Protein AF-0000000069392572 (afdb_homodimer)

Organism: Loxodonta africana (NCBI:tx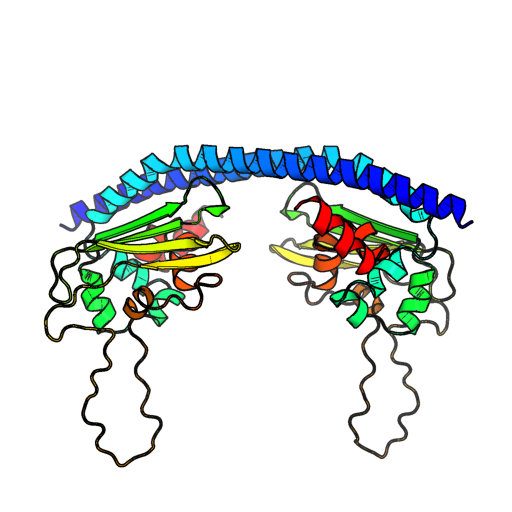id9785)

Sequence (422 aa):
AEKEQQEAIEHIDEVQNEIDRLNEQASEEILKVEQKYNKLRQPFFQKRSELIAKIPNFWVTTFVNHPQVSALLGEEDEEALHYLTRVEVTEFEDIKSGYRIDFYFDENPYFENKVLSKEFHLNESGDPSSKSTEIKWKSGKDLTKRSSQTQNKASRKRQHEEPESFFTWFTDHSDAGADELGEVIKDDIWPNPLQYYLGAQYEEEEGEGQEAEKEQQEAIEHIDEVQNEIDRLNEQASEEILKVEQKYNKLRQPFFQKRSELIAKIPNFWVTTFVNHPQVSALLGEEDEEALHYLTRVEVTEFEDIKSGYRIDFYFDENPYFENKVLSKEFHLNESGDPSSKSTEIKWKSGKDLTKRSSQTQNKASRKRQHEEPESFFTWFTDHSDAGADELGEVIKDDIWPNPLQYYLGAQYEEEEGEGQE

Foldseek 3Di:
DVVVVVVVVVVVVVVVVVVVVVVVVVVVVVLVVVLVVVVVCVVVLVVVQVVQLVDQCLVLLLQCLDPVSVVQADPLLSVQCSQFRGWDKADDSDPQAFIKIKTAGDDDQFFDDRIKMKTWHQDPVRDIWMAIDD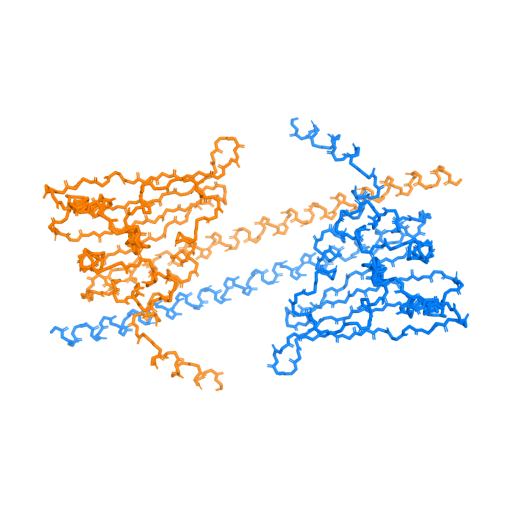TGTDPPRDQQDPPPPPPPPDDPPPPVPPRGHPCCLRVDTPCRPCDPVVCCCVPPCSVPVVDSSVHPVVVVVVVVVVD/DVVVVVVVVVVVVVVVVVVVVVVVVVVVVVLVVVLVVVVVCVVVLVVVQVVQLVDQCLVLLLQCLDPVSVVQADPLLSVQCSQFRGWDKADDSDPQAFIKIKTAGDDDQFFDDRIKMKTWHQDPVRDIWMAIDDTGTDPPRPQQDDPPPPPPPDDPPPPVPPRGHPCCLRVDTPCRPCPPVVCCCVPPCSVPVVDSSVHPVVVVVVVVVVD

pLDDT: mean 85.74, std 18.08, range [27.0, 98.31]

Secondary structure (DSSP, 8-state):
-HHHHHHHHHHHHHHHHHHHHHHHHHHHHHHHHHHHHHHHHHHHHHHHHHHHTTSTTHHHHHHHHSHHHHTT--HHHHHHHTTEEEEEEEE-SSGGG-EEEEEEE-S-SSBS-SEEEEEEEE-TTS-EEEEEPPP-BPTT--TTS-------S---S-----PPPGGGGGT--TTGGG-HHHHHIIIIITT-HHHHHH-HHHHHHHHHH--/-HHHHHHHHHHHHHHHHHHHHHHHHHHHHHHHHHHHHHHHHHHHHHHHHHHHTTSTTHHHHHHHHSHHHHTT--HHHHHHHTTEEEEEEEE-SSGGG-EEEEEEE-S-SSBS-SEEEEEEEE-TTS-EEEEEPPP-BPTT--TTS-------S---S-----PPPGGGGGT--TTGGG-HHHHHIIIIITT-HHHHHH-HHHHHHHHHH--

Structure (mmCIF, N/CA/C/O backbone):
data_AF-0000000069392572-model_v1
#
loop_
_entity.id
_entity.type
_entity.pdbx_description
1 polymer 'SET nuclear proto-onco'
#
loop_
_atom_site.group_PDB
_atom_site.id
_atom_site.type_symbol
_atom_site.label_atom_id
_atom_site.label_alt_id
_atom_site.label_comp_id
_atom_site.label_asym_id
_atom_site.label_entity_id
_atom_site.label_seq_id
_atom_site.pdbx_PDB_ins_code
_atom_site.Cartn_x
_atom_site.Cartn_y
_atom_site.Cartn_z
_atom_site.occupancy
_atom_site.B_iso_or_equiv
_atom_site.auth_seq_id
_atom_site.auth_comp_id
_atom_site.auth_asym_id
_atom_site.auth_atom_id
_atom_site.pdbx_PDB_model_num
ATOM 1 N N . ALA A 1 1 ? 5.902 -43.156 -6.508 1 72.19 1 ALA A N 1
ATOM 2 C CA . ALA A 1 1 ? 5.176 -41.938 -6.828 1 72.19 1 ALA A CA 1
ATOM 3 C C . ALA A 1 1 ? 5.125 -41 -5.621 1 72.19 1 ALA A C 1
ATOM 5 O O . ALA A 1 1 ? 5.523 -39.844 -5.715 1 72.19 1 ALA A O 1
ATOM 6 N N . GLU A 1 2 ? 5.008 -41.594 -4.488 1 82.56 2 GLU A N 1
ATOM 7 C CA . GLU A 1 2 ? 4.926 -40.812 -3.25 1 82.56 2 GLU A CA 1
ATOM 8 C C . GLU A 1 2 ? 6.297 -40.312 -2.822 1 82.56 2 GLU A C 1
ATOM 10 O O . GLU A 1 2 ? 6.438 -39.156 -2.404 1 82.56 2 GLU A O 1
ATOM 15 N N . LYS A 1 3 ? 7.297 -41.188 -2.998 1 87.69 3 LYS A N 1
ATOM 16 C CA . LYS A 1 3 ? 8.648 -40.781 -2.604 1 87.69 3 LYS A CA 1
ATOM 17 C C . LYS A 1 3 ? 9.164 -39.656 -3.477 1 87.69 3 LYS A C 1
ATOM 19 O O . LYS A 1 3 ? 9.805 -38.719 -2.98 1 87.69 3 LYS A O 1
ATOM 24 N N . GLU A 1 4 ? 8.883 -39.75 -4.781 1 88.69 4 GLU A N 1
ATOM 25 C CA . GLU A 1 4 ? 9.289 -38.719 -5.727 1 88.69 4 GLU A CA 1
ATOM 26 C C . GLU A 1 4 ? 8.602 -37.406 -5.418 1 88.69 4 GLU A C 1
ATOM 28 O O . GLU A 1 4 ? 9.219 -36.344 -5.508 1 88.69 4 GLU A O 1
ATOM 33 N N . GLN A 1 5 ? 7.391 -37.469 -5.035 1 91.19 5 GLN A N 1
ATOM 34 C CA . GLN A 1 5 ? 6.637 -36.281 -4.68 1 91.19 5 GLN A CA 1
ATOM 35 C C . GLN A 1 5 ? 7.203 -35.625 -3.418 1 91.19 5 GLN A C 1
ATOM 37 O O . GLN A 1 5 ? 7.332 -34.406 -3.35 1 91.19 5 GLN A O 1
ATOM 42 N N . GLN A 1 6 ? 7.555 -36.438 -2.469 1 91.69 6 GLN A N 1
ATOM 43 C CA . GLN A 1 6 ? 8.133 -35.938 -1.231 1 91.69 6 GLN A CA 1
ATOM 44 C C . GLN A 1 6 ? 9.469 -35.25 -1.492 1 91.69 6 GLN A C 1
ATOM 46 O O . GLN A 1 6 ? 9.758 -34.188 -0.9 1 91.69 6 GLN A O 1
ATOM 51 N N . GLU A 1 7 ? 10.211 -35.875 -2.328 1 93.44 7 GLU A N 1
ATOM 52 C CA . GLU A 1 7 ? 11.492 -35.281 -2.688 1 93.44 7 GLU A CA 1
ATOM 53 C C . GLU A 1 7 ? 11.297 -33.938 -3.41 1 93.44 7 GLU A C 1
ATOM 55 O O . GLU A 1 7 ? 12.047 -32.969 -3.174 1 93.44 7 GLU A O 1
ATOM 60 N N . ALA A 1 8 ? 10.328 -33.938 -4.234 1 94.06 8 ALA A N 1
ATOM 61 C CA . ALA A 1 8 ? 10.016 -32.719 -4.941 1 94.06 8 ALA A CA 1
ATOM 62 C C . ALA A 1 8 ? 9.594 -31.609 -3.967 1 94.06 8 ALA A C 1
ATOM 64 O O . ALA A 1 8 ? 10.047 -30.469 -4.078 1 94.06 8 ALA A O 1
ATOM 65 N N . ILE A 1 9 ? 8.844 -31.984 -3.014 1 94.38 9 ILE A N 1
ATOM 66 C CA . ILE A 1 9 ? 8.359 -31.031 -2.021 1 94.38 9 ILE A CA 1
ATOM 67 C C . ILE A 1 9 ? 9.539 -30.453 -1.234 1 94.38 9 ILE A C 1
ATOM 69 O O . ILE A 1 9 ? 9.594 -29.25 -0.98 1 94.38 9 ILE A O 1
ATOM 73 N N . GLU A 1 10 ? 10.422 -31.312 -0.882 1 95.12 10 GLU A N 1
ATOM 74 C CA . GLU A 1 10 ? 11.602 -30.875 -0.148 1 95.12 10 GLU A CA 1
ATOM 75 C C . GLU A 1 10 ? 12.453 -29.922 -0.982 1 95.12 10 GLU A C 1
ATOM 77 O O . GLU A 1 10 ? 12.953 -28.922 -0.469 1 95.12 10 GLU A O 1
ATOM 82 N N . HIS A 1 11 ? 12.562 -30.25 -2.211 1 96.69 11 HIS A N 1
ATOM 83 C CA . HIS A 1 11 ? 13.344 -29.391 -3.1 1 96.69 11 HIS A CA 1
ATOM 84 C C . HIS A 1 11 ? 12.641 -28.047 -3.328 1 96.69 11 HIS A C 1
ATOM 86 O O . HIS A 1 11 ? 13.289 -27 -3.398 1 96.69 11 HIS A O 1
ATOM 92 N N . ILE A 1 12 ? 11.328 -28.094 -3.484 1 96.88 12 ILE A N 1
ATOM 93 C CA . ILE A 1 12 ? 10.562 -26.859 -3.623 1 96.88 12 ILE A CA 1
ATOM 94 C C . ILE A 1 12 ? 10.766 -25.984 -2.387 1 96.88 12 ILE A C 1
ATOM 96 O O . ILE A 1 12 ? 10.938 -24.781 -2.5 1 96.88 12 ILE A O 1
ATOM 100 N N . ASP A 1 13 ? 10.766 -26.625 -1.245 1 95.62 13 ASP A N 1
ATOM 101 C CA . ASP A 1 13 ? 10.969 -25.891 0.003 1 95.62 13 ASP A CA 1
ATOM 102 C C . ASP A 1 13 ? 12.336 -25.203 0.019 1 95.62 13 ASP A C 1
ATOM 104 O O . ASP A 1 13 ? 12.461 -24.078 0.477 1 95.62 13 ASP A O 1
ATOM 108 N N . GLU A 1 14 ? 13.328 -25.906 -0.452 1 97.12 14 GLU A N 1
ATOM 109 C CA . GLU A 1 14 ? 14.664 -25.328 -0.526 1 97.12 14 GLU A CA 1
ATOM 110 C C . GLU A 1 14 ? 14.703 -24.125 -1.455 1 97.12 14 GLU A C 1
ATOM 112 O O . GLU A 1 14 ? 15.289 -23.094 -1.12 1 97.12 14 GLU A O 1
ATOM 117 N N . VAL A 1 15 ? 14.086 -24.266 -2.582 1 98 15 VAL A N 1
ATOM 118 C CA . VAL A 1 15 ? 14.023 -23.172 -3.543 1 98 15 VAL A CA 1
ATOM 119 C C . VAL A 1 15 ? 13.242 -22.016 -2.945 1 98 15 VAL A C 1
ATOM 121 O O . VAL A 1 15 ? 13.641 -20.844 -3.09 1 98 15 VAL A O 1
ATOM 124 N N . GLN A 1 16 ? 12.164 -22.344 -2.264 1 97.25 16 GLN A N 1
ATOM 125 C CA . GLN A 1 16 ? 11.359 -21.312 -1.614 1 97.25 16 GLN A CA 1
ATOM 126 C C . GLN A 1 16 ? 12.172 -20.547 -0.571 1 97.25 16 GLN A C 1
ATOM 128 O O . GLN A 1 16 ? 12.031 -19.328 -0.438 1 97.25 16 GLN A O 1
ATOM 133 N N . ASN A 1 17 ? 12.984 -21.234 0.132 1 97.38 17 ASN A N 1
ATOM 134 C CA . ASN A 1 17 ? 13.836 -20.578 1.119 1 97.38 17 ASN A CA 1
ATOM 135 C C . ASN A 1 17 ? 14.781 -19.562 0.467 1 97.38 17 ASN A C 1
ATOM 137 O O . ASN A 1 17 ? 15.039 -18.5 1.03 1 97.38 17 ASN A O 1
ATOM 141 N N . GLU A 1 18 ? 15.289 -19.938 -0.693 1 98 18 GLU A N 1
ATOM 142 C CA . GLU A 1 18 ? 16.156 -19 -1.425 1 98 18 GLU A CA 1
ATOM 143 C C . GLU A 1 18 ? 15.383 -17.766 -1.869 1 98 18 GLU A C 1
ATOM 145 O O . GLU A 1 18 ? 15.875 -16.641 -1.76 1 98 18 GLU A O 1
ATOM 150 N N . ILE A 1 19 ? 14.164 -17.953 -2.283 1 97.69 19 ILE A N 1
ATOM 151 C CA . ILE A 1 19 ? 13.305 -16.844 -2.695 1 97.69 19 ILE A CA 1
ATOM 152 C C . ILE A 1 19 ? 13.008 -15.953 -1.495 1 97.69 19 ILE A C 1
ATOM 154 O O . ILE A 1 19 ? 13.094 -14.727 -1.591 1 97.69 19 ILE A O 1
ATOM 158 N N . ASP A 1 20 ? 12.734 -16.562 -0.39 1 97 20 ASP A N 1
ATOM 159 C CA . ASP A 1 20 ? 12.438 -15.812 0.83 1 97 20 ASP A CA 1
ATOM 160 C C . ASP A 1 20 ? 13.641 -14.977 1.27 1 97 20 ASP A C 1
ATOM 162 O O . ASP A 1 20 ? 13.484 -13.852 1.741 1 97 20 ASP A O 1
ATOM 166 N N . ARG A 1 21 ? 14.75 -15.57 1.134 1 98 21 ARG A N 1
ATOM 167 C CA . ARG A 1 21 ? 15.977 -14.852 1.478 1 98 21 ARG A CA 1
ATOM 168 C C . ARG A 1 21 ? 16.156 -13.625 0.583 1 98 21 ARG A C 1
ATOM 170 O O . ARG A 1 21 ? 16.5 -12.547 1.064 1 98 21 ARG A O 1
ATOM 177 N N . LEU A 1 22 ? 15.922 -13.789 -0.687 1 97.88 22 LEU A N 1
ATOM 178 C CA . LEU A 1 22 ? 16.031 -12.672 -1.625 1 97.88 22 LEU A CA 1
ATOM 179 C C . LEU A 1 22 ? 14.977 -11.609 -1.336 1 97.88 22 LEU A C 1
ATOM 181 O O . LEU A 1 22 ? 15.25 -10.414 -1.438 1 97.88 22 LEU A O 1
ATOM 185 N N . ASN A 1 23 ? 13.742 -12.086 -0.933 1 96.31 23 ASN A N 1
ATOM 186 C CA . ASN A 1 23 ? 12.703 -11.141 -0.536 1 96.31 23 ASN A CA 1
ATOM 187 C C . ASN A 1 23 ? 13.133 -10.312 0.672 1 96.31 23 ASN A C 1
ATOM 189 O O . ASN A 1 23 ? 12.906 -9.102 0.711 1 96.31 23 ASN A O 1
ATOM 193 N N . GLU A 1 24 ? 13.711 -10.938 1.611 1 96.94 24 GLU A N 1
ATOM 194 C CA . GLU A 1 24 ? 14.188 -10.25 2.807 1 96.94 24 GLU A CA 1
ATOM 195 C C . GLU A 1 24 ? 15.281 -9.242 2.467 1 96.94 24 GLU A C 1
ATOM 197 O O . GLU A 1 24 ? 15.266 -8.109 2.955 1 96.94 24 GLU A O 1
ATOM 202 N N . GLN A 1 25 ? 16.156 -9.641 1.607 1 97.94 25 GLN A N 1
ATOM 203 C CA . GLN A 1 25 ? 17.234 -8.742 1.18 1 97.94 25 GLN A CA 1
ATOM 204 C C . GLN A 1 25 ? 16.688 -7.539 0.424 1 97.94 25 GLN A C 1
ATOM 206 O O . GLN A 1 25 ? 17.141 -6.414 0.627 1 97.94 25 GLN A O 1
ATOM 211 N N . ALA A 1 26 ? 15.75 -7.805 -0.472 1 96.69 26 ALA A N 1
ATOM 212 C CA . ALA A 1 26 ? 15.102 -6.715 -1.199 1 96.69 26 ALA A CA 1
ATOM 213 C C . ALA A 1 26 ? 14.453 -5.727 -0.239 1 96.69 26 ALA A C 1
ATOM 215 O O . ALA A 1 26 ? 14.633 -4.512 -0.37 1 96.69 26 ALA A O 1
ATOM 216 N N . SER A 1 27 ? 13.734 -6.242 0.726 1 93.81 27 SER A N 1
ATOM 217 C CA . SER A 1 27 ? 13.047 -5.41 1.706 1 93.81 27 SER A CA 1
ATOM 218 C C . SER A 1 27 ? 14.023 -4.562 2.504 1 93.81 27 SER A C 1
ATOM 220 O O . SER A 1 27 ? 13.773 -3.383 2.764 1 93.81 27 SER A O 1
ATOM 222 N N . GLU A 1 28 ? 15.125 -5.16 2.863 1 94.56 28 GLU A N 1
ATOM 223 C CA . GLU A 1 28 ? 16.141 -4.441 3.617 1 94.56 28 GLU A CA 1
ATOM 224 C C . GLU A 1 28 ? 16.766 -3.328 2.779 1 94.56 28 GLU A C 1
ATOM 226 O O . GLU A 1 28 ? 16.984 -2.217 3.271 1 94.56 28 GLU A O 1
ATOM 231 N N . GLU A 1 29 ? 17.047 -3.656 1.537 1 96.75 29 GLU A N 1
ATOM 232 C CA . GLU A 1 29 ? 17.656 -2.646 0.667 1 96.75 29 GLU A CA 1
ATOM 233 C C . GLU A 1 29 ? 16.672 -1.504 0.398 1 96.75 29 GLU A C 1
ATOM 235 O O . GLU A 1 29 ? 17.078 -0.339 0.348 1 96.75 29 GLU A O 1
ATOM 240 N N . ILE A 1 30 ? 15.453 -1.773 0.24 1 94.69 30 ILE A N 1
ATOM 241 C CA . ILE A 1 30 ? 14.43 -0.749 0.054 1 94.69 30 ILE A CA 1
ATOM 242 C C . ILE A 1 30 ? 14.336 0.121 1.306 1 94.69 30 ILE A C 1
ATOM 244 O O . ILE A 1 30 ? 14.258 1.349 1.212 1 94.69 30 ILE A O 1
ATOM 248 N N . LEU A 1 31 ? 14.328 -0.526 2.484 1 91.75 31 LEU A N 1
ATOM 249 C CA . LEU A 1 31 ? 14.289 0.204 3.746 1 91.75 31 LEU A CA 1
ATOM 250 C C . LEU A 1 31 ? 15.461 1.172 3.855 1 91.75 31 LEU A C 1
ATOM 252 O O . LEU A 1 31 ? 15.289 2.316 4.277 1 91.75 31 LEU A O 1
ATOM 256 N N . LYS A 1 32 ? 16.562 0.729 3.447 1 93.56 32 LYS A N 1
ATOM 257 C CA . LYS A 1 32 ? 17.75 1.586 3.49 1 93.56 32 LYS A CA 1
ATOM 258 C C . LYS A 1 32 ? 17.594 2.793 2.572 1 93.56 32 LYS A C 1
ATOM 260 O O . LYS A 1 32 ? 17.984 3.904 2.922 1 93.56 32 LYS A O 1
ATOM 265 N N . VAL A 1 33 ? 17.016 2.566 1.396 1 94.56 33 VAL A N 1
ATOM 266 C CA . VAL A 1 33 ? 16.734 3.67 0.48 1 94.56 33 VAL A CA 1
ATOM 267 C C . VAL A 1 33 ? 15.773 4.652 1.128 1 94.56 33 VAL A C 1
ATOM 269 O O . VAL A 1 33 ? 15.984 5.867 1.084 1 94.56 33 VAL A O 1
ATOM 272 N N . GLU A 1 34 ? 14.695 4.172 1.735 1 92.5 34 GLU A N 1
ATOM 273 C CA . GLU A 1 34 ? 13.703 5.016 2.395 1 92.5 34 GLU A CA 1
ATOM 274 C C . GLU A 1 34 ? 14.336 5.844 3.51 1 92.5 34 GLU A C 1
ATOM 276 O O . GLU A 1 34 ? 14.078 7.047 3.619 1 92.5 34 GLU A O 1
ATOM 281 N N . GLN A 1 35 ? 15.141 5.238 4.336 1 89.5 35 GLN A N 1
ATOM 282 C CA . GLN A 1 35 ? 15.812 5.922 5.434 1 89.5 35 GLN A CA 1
ATOM 283 C C . GLN A 1 35 ? 16.734 7.023 4.91 1 89.5 35 GLN A C 1
ATOM 285 O O . GLN A 1 35 ? 16.781 8.117 5.473 1 89.5 35 GLN A O 1
ATOM 290 N N . LYS A 1 36 ? 17.469 6.672 3.904 1 94.12 36 LYS A N 1
ATOM 291 C CA . LYS A 1 36 ? 18.375 7.637 3.277 1 94.12 36 LYS A CA 1
ATOM 292 C C . LYS A 1 36 ? 17.625 8.898 2.852 1 94.12 36 LYS A C 1
ATOM 294 O O . LYS A 1 36 ? 18 10.008 3.229 1 94.12 36 LYS A O 1
ATOM 299 N N . TYR A 1 37 ? 16.531 8.727 2.18 1 94.75 37 TYR A N 1
ATOM 300 C CA . TYR A 1 37 ? 15.852 9.883 1.616 1 94.75 37 TYR A CA 1
ATOM 301 C C . TYR A 1 37 ? 15.016 10.586 2.678 1 94.75 37 TYR A C 1
ATOM 303 O O . TYR A 1 37 ? 14.766 11.797 2.58 1 94.75 37 TYR A O 1
ATOM 311 N N . ASN A 1 38 ? 14.578 9.82 3.66 1 89.56 38 ASN A N 1
ATOM 312 C CA . ASN A 1 38 ? 13.953 10.484 4.801 1 89.56 38 ASN A CA 1
ATOM 313 C C . ASN A 1 38 ? 14.898 11.492 5.445 1 89.56 38 ASN A C 1
ATOM 315 O O . ASN A 1 38 ? 14.492 12.609 5.773 1 89.56 38 ASN A O 1
ATOM 319 N N . LYS A 1 39 ? 16.125 11.117 5.633 1 92 39 LYS A N 1
ATOM 320 C CA . LYS A 1 39 ? 17.125 12 6.219 1 92 39 LYS A CA 1
ATOM 321 C C . LYS A 1 39 ? 17.406 13.188 5.309 1 92 39 LYS A C 1
ATOM 323 O O . LYS A 1 39 ? 17.562 14.32 5.781 1 92 39 LYS A O 1
ATOM 328 N N . LEU A 1 40 ? 17.438 12.945 4 1 96.38 40 LEU A N 1
ATOM 329 C CA . LEU A 1 40 ? 17.734 14 3.037 1 96.38 40 LEU A CA 1
ATOM 330 C C . LEU A 1 40 ? 16.594 15.016 2.973 1 96.38 40 LEU A C 1
ATOM 332 O O . LEU A 1 40 ? 16.828 16.203 2.727 1 96.38 40 LEU A O 1
ATOM 336 N N . ARG A 1 41 ? 15.352 14.555 3.238 1 96.12 41 ARG A N 1
ATOM 337 C CA . ARG A 1 41 ? 14.188 15.43 3.123 1 96.12 41 ARG A CA 1
ATOM 338 C C . ARG A 1 41 ? 13.992 16.266 4.387 1 96.12 41 ARG A C 1
ATOM 340 O O . ARG A 1 41 ? 13.344 17.312 4.355 1 96.12 41 ARG A O 1
ATOM 347 N N . GLN A 1 42 ? 14.578 15.867 5.508 1 93.31 42 GLN A N 1
ATOM 348 C CA . GLN A 1 42 ? 14.328 16.438 6.824 1 93.31 42 GLN A CA 1
ATOM 349 C C . GLN A 1 42 ? 14.602 17.938 6.832 1 93.31 42 GLN A C 1
ATOM 351 O O . GLN A 1 42 ? 13.773 18.719 7.293 1 93.31 42 GLN A O 1
ATOM 356 N N . PRO A 1 43 ? 15.758 18.375 6.293 1 97.06 43 PRO A N 1
ATOM 357 C CA . PRO A 1 43 ? 16.031 19.812 6.309 1 97.06 43 PRO A CA 1
ATOM 358 C C . PRO A 1 43 ? 15.008 20.609 5.5 1 97.06 43 PRO A C 1
ATOM 360 O O . PRO A 1 43 ? 14.703 21.75 5.848 1 97.06 43 PRO A O 1
ATOM 363 N N . PHE A 1 44 ? 14.508 20.031 4.5 1 97.75 44 PHE A N 1
ATOM 364 C CA . PHE A 1 44 ? 13.523 20.734 3.678 1 97.75 44 PHE A CA 1
ATOM 365 C C . PHE A 1 44 ? 12.164 20.781 4.371 1 97.75 44 PHE A C 1
ATOM 367 O O . PHE A 1 44 ? 11.445 21.781 4.281 1 97.75 44 PHE A O 1
ATOM 374 N N . PHE A 1 45 ? 11.836 19.75 5.066 1 95.44 45 PHE A N 1
ATOM 375 C CA . PHE A 1 45 ? 10.617 19.766 5.863 1 95.44 45 PHE A CA 1
ATOM 376 C C . PHE A 1 45 ? 10.664 20.859 6.926 1 95.44 45 PHE A C 1
ATOM 378 O O . PHE A 1 45 ? 9.68 21.562 7.141 1 95.44 45 PHE A O 1
ATOM 385 N N . GLN A 1 46 ? 11.812 20.938 7.547 1 94.56 46 GLN A N 1
ATOM 386 C CA . GLN A 1 46 ? 11.984 21.953 8.578 1 94.56 46 GLN A CA 1
ATOM 387 C C . GLN A 1 46 ? 11.875 23.359 7.984 1 94.56 46 GLN A C 1
ATOM 389 O O . GLN A 1 46 ? 11.172 24.203 8.531 1 94.56 46 GLN A O 1
ATOM 394 N N . LYS A 1 47 ? 12.531 23.547 6.938 1 97.06 47 LYS A N 1
ATOM 395 C CA . LYS A 1 47 ? 12.477 24.844 6.27 1 97.06 47 LYS A CA 1
ATOM 396 C C . LYS A 1 47 ? 11.047 25.188 5.844 1 97.06 47 LYS A C 1
ATOM 398 O O . LYS A 1 47 ? 10.594 26.312 6.023 1 97.06 47 LYS A O 1
ATOM 403 N N . ARG A 1 48 ? 10.32 24.203 5.262 1 97.69 48 ARG A N 1
ATOM 404 C CA . ARG A 1 48 ? 8.938 24.406 4.855 1 97.69 48 ARG A CA 1
ATOM 405 C C . ARG A 1 48 ? 8.07 24.797 6.047 1 97.69 48 ARG A C 1
ATOM 407 O O . ARG A 1 48 ? 7.266 25.719 5.961 1 97.69 48 ARG A O 1
ATOM 414 N N . SER A 1 49 ? 8.328 24.078 7.082 1 94.75 49 SER A N 1
ATOM 415 C CA . SER A 1 49 ? 7.559 24.328 8.297 1 94.75 49 SER A CA 1
ATOM 416 C C . SER A 1 49 ? 7.754 25.766 8.789 1 94.75 49 SER A C 1
ATOM 418 O O . SER A 1 49 ? 6.793 26.438 9.164 1 94.75 49 SER A O 1
ATOM 420 N N . GLU A 1 50 ? 8.961 26.25 8.797 1 94.25 50 GLU A N 1
ATOM 421 C CA . GLU A 1 50 ? 9.273 27.609 9.234 1 94.25 50 GLU A CA 1
ATOM 422 C C . GLU A 1 50 ? 8.625 28.641 8.328 1 94.25 50 GLU A C 1
ATOM 424 O O . GLU A 1 50 ? 8.109 29.656 8.805 1 94.25 50 GLU A O 1
ATOM 429 N N . LEU A 1 51 ? 8.664 28.375 7.078 1 96.38 51 LEU A N 1
ATOM 430 C CA . LEU A 1 51 ? 8.062 29.297 6.121 1 96.38 51 LEU A CA 1
ATOM 431 C C . LEU A 1 51 ? 6.547 29.328 6.27 1 96.38 51 LEU A C 1
ATOM 433 O O . LEU A 1 51 ? 5.93 30.391 6.199 1 96.38 51 LEU A O 1
ATOM 437 N N . ILE A 1 52 ? 5.949 28.203 6.488 1 96.44 52 ILE A N 1
ATOM 438 C CA . ILE A 1 52 ? 4.5 28.094 6.637 1 96.44 52 ILE A CA 1
ATOM 439 C C . ILE A 1 52 ? 4.051 28.875 7.867 1 96.44 52 ILE A C 1
ATOM 441 O O . ILE A 1 52 ? 2.996 29.516 7.852 1 96.44 52 ILE A O 1
ATOM 445 N N . ALA A 1 53 ? 4.855 28.812 8.906 1 92.19 53 ALA A N 1
ATOM 446 C CA . ALA A 1 53 ? 4.52 29.484 10.156 1 92.19 53 ALA A CA 1
ATOM 447 C C . ALA A 1 53 ? 4.383 30.984 9.945 1 92.19 53 ALA A C 1
ATOM 449 O O . ALA A 1 53 ? 3.77 31.688 10.766 1 92.19 53 ALA A O 1
ATOM 450 N N . LYS A 1 54 ? 4.852 31.516 8.859 1 92.44 54 LYS A N 1
ATOM 451 C CA . LYS A 1 54 ? 4.797 32.938 8.562 1 92.44 54 LYS A CA 1
ATOM 452 C C . LYS A 1 54 ? 3.484 33.312 7.879 1 92.44 54 LYS A C 1
ATOM 454 O O . LYS A 1 54 ? 3.176 34.5 7.711 1 92.44 54 LYS A O 1
ATOM 459 N N . ILE A 1 55 ? 2.775 32.344 7.441 1 95.12 55 ILE A N 1
ATOM 460 C CA . ILE A 1 55 ? 1.517 32.562 6.746 1 95.12 55 ILE A CA 1
ATOM 461 C C . ILE A 1 55 ? 0.346 32.344 7.699 1 95.12 55 ILE A C 1
ATOM 463 O O . ILE A 1 55 ? 0.046 31.219 8.078 1 95.12 55 ILE A O 1
ATOM 467 N N . PRO A 1 56 ? -0.279 33.438 8 1 94.25 56 PRO A N 1
ATOM 468 C CA . PRO A 1 56 ? -1.42 33.281 8.906 1 94.25 56 PRO A CA 1
ATOM 469 C C . PRO A 1 56 ? -2.502 32.344 8.344 1 94.25 56 PRO A C 1
ATOM 471 O O . PRO A 1 56 ? -2.77 32.375 7.141 1 94.25 56 PRO A O 1
ATOM 474 N N . ASN A 1 57 ? -3.051 31.531 9.117 1 95.75 57 ASN A N 1
ATOM 475 C CA . ASN A 1 57 ? -4.199 30.688 8.828 1 95.75 57 ASN A CA 1
ATOM 476 C C . ASN A 1 57 ? -3.873 29.656 7.754 1 95.75 57 ASN A C 1
ATOM 478 O O . ASN A 1 57 ? -4.77 29.172 7.055 1 95.75 57 ASN A O 1
ATOM 482 N N . PHE A 1 58 ? -2.627 29.406 7.582 1 96.5 58 PHE A N 1
ATOM 483 C CA . PHE A 1 58 ? -2.236 28.453 6.555 1 96.5 58 PHE A CA 1
ATOM 484 C C . PHE A 1 58 ? -2.896 27.094 6.801 1 96.5 58 PHE A C 1
ATOM 486 O O . PHE A 1 58 ? -3.555 26.547 5.914 1 96.5 58 PHE A O 1
ATOM 493 N N . TRP A 1 59 ? -2.805 26.516 7.945 1 97.75 59 TRP A N 1
ATOM 494 C CA . TRP A 1 59 ? -3.188 25.125 8.219 1 97.75 59 TRP A CA 1
ATOM 495 C C . TRP A 1 59 ? -4.703 24.984 8.281 1 97.75 59 TRP A C 1
ATOM 497 O O . TRP A 1 59 ? -5.258 23.984 7.805 1 97.75 59 TRP A O 1
ATOM 507 N N . VAL A 1 60 ? -5.379 25.984 8.93 1 97.25 60 VAL A N 1
ATOM 508 C CA . VAL A 1 60 ? -6.832 25.891 8.945 1 97.25 60 VAL A CA 1
ATOM 509 C C . VAL A 1 60 ? -7.371 25.953 7.516 1 97.25 60 VAL A C 1
ATOM 511 O O . VAL A 1 60 ? -8.305 25.234 7.164 1 97.25 60 VAL A O 1
ATOM 514 N N . THR A 1 61 ? -6.809 26.828 6.684 1 96.75 61 THR A N 1
ATOM 515 C CA . THR A 1 61 ? -7.203 26.906 5.281 1 96.75 61 THR A CA 1
ATOM 516 C C . THR A 1 61 ? -6.953 25.562 4.578 1 96.75 61 THR A C 1
ATOM 518 O O . THR A 1 61 ? -7.824 25.062 3.863 1 96.75 61 THR A O 1
ATOM 521 N N . THR A 1 62 ? -5.777 24.984 4.816 1 97.19 62 THR A N 1
ATOM 522 C CA . THR A 1 62 ? -5.406 23.688 4.246 1 97.19 62 THR A CA 1
ATOM 523 C C . THR A 1 62 ? -6.391 22.609 4.68 1 97.19 62 THR A C 1
ATOM 525 O O . THR A 1 62 ? -6.875 21.828 3.85 1 97.19 62 THR A O 1
ATOM 528 N N . PHE A 1 63 ? -6.754 22.578 5.93 1 97.06 63 PHE A N 1
ATOM 529 C CA . PHE A 1 63 ? -7.648 21.562 6.473 1 97.06 63 PHE A CA 1
ATOM 530 C C . PHE A 1 63 ? -9.062 21.734 5.926 1 97.06 63 PHE A C 1
ATOM 532 O O . PHE A 1 63 ? -9.711 20.75 5.539 1 97.06 63 PHE A O 1
ATOM 539 N N . VAL A 1 64 ? -9.508 22.938 5.797 1 96.06 64 VAL A N 1
ATOM 540 C CA . VAL A 1 64 ? -10.852 23.219 5.309 1 96.06 64 VAL A CA 1
ATOM 541 C C . VAL A 1 64 ? -10.945 22.859 3.824 1 96.06 64 VAL A C 1
ATOM 543 O O . VAL A 1 64 ? -11.992 22.406 3.354 1 96.06 64 VAL A O 1
ATOM 546 N N . ASN A 1 65 ? -9.82 23.047 3.15 1 95.38 65 ASN A N 1
ATOM 547 C CA . ASN A 1 65 ? -9.805 22.766 1.715 1 95.38 65 ASN A CA 1
ATOM 548 C C . ASN A 1 65 ? -9.672 21.281 1.424 1 95.38 65 ASN A C 1
ATOM 550 O O . ASN A 1 65 ? -9.891 20.844 0.291 1 95.38 65 ASN A O 1
ATOM 554 N N . HIS A 1 66 ? -9.258 20.531 2.402 1 95.38 66 HIS A N 1
ATOM 555 C CA . HIS A 1 66 ? -9.125 19.094 2.189 1 95.38 66 HIS A CA 1
ATOM 556 C C . HIS A 1 66 ? -10.461 18.391 2.373 1 95.38 66 HIS A C 1
ATOM 558 O O . HIS A 1 66 ? -11.062 18.453 3.447 1 95.38 66 HIS A O 1
ATOM 564 N N . PRO A 1 67 ? -10.898 17.625 1.409 1 94 67 PRO A N 1
ATOM 565 C CA . PRO A 1 67 ? -12.266 17.109 1.42 1 94 67 PRO A CA 1
ATOM 566 C C . PRO A 1 67 ? -12.547 16.234 2.643 1 94 67 PRO A C 1
ATOM 568 O O . PRO A 1 67 ? -13.586 16.406 3.297 1 94 67 PRO A O 1
ATOM 571 N N . GLN A 1 68 ? -11.68 15.383 3.016 1 93.25 68 GLN A N 1
ATOM 572 C CA . GLN A 1 68 ? -11.922 14.469 4.129 1 93.25 68 GLN A CA 1
ATOM 573 C C . GLN A 1 68 ? -11.805 15.195 5.469 1 93.25 68 GLN A C 1
ATOM 575 O O . GLN A 1 68 ? -12.586 14.945 6.387 1 93.25 68 GLN A O 1
ATOM 580 N N . VAL A 1 69 ? -10.898 16.047 5.574 1 95.12 69 VAL A N 1
ATOM 581 C CA . VAL A 1 69 ? -10.664 16.734 6.84 1 95.12 69 VAL A CA 1
ATOM 582 C C . VAL A 1 69 ? -11.75 17.781 7.066 1 95.12 69 VAL A C 1
ATOM 584 O O . VAL A 1 69 ? -12.234 17.938 8.188 1 95.12 69 VAL A O 1
ATOM 587 N N . SER A 1 70 ? -12.156 18.453 5.984 1 94.75 70 SER A N 1
ATOM 588 C CA . SER A 1 70 ? -13.188 19.484 6.086 1 94.75 70 SER A CA 1
ATOM 589 C C . SER A 1 70 ? -14.477 18.906 6.664 1 94.75 70 SER A C 1
ATOM 591 O O . SER A 1 70 ? -15.195 19.609 7.391 1 94.75 70 SER A O 1
ATOM 593 N N . ALA A 1 71 ? -14.742 17.656 6.32 1 93.31 71 ALA A N 1
ATOM 594 C CA . ALA A 1 71 ? -15.969 17 6.762 1 93.31 71 ALA A CA 1
ATOM 595 C C . ALA A 1 71 ? -15.945 16.75 8.266 1 93.31 71 ALA A C 1
ATOM 597 O O . ALA A 1 71 ? -16.984 16.516 8.883 1 93.31 71 ALA A O 1
ATOM 598 N N . LEU A 1 72 ? -14.773 16.844 8.875 1 91.94 72 LEU A N 1
ATOM 599 C CA . LEU A 1 72 ? -14.617 16.578 10.305 1 91.94 72 LEU A CA 1
ATOM 600 C C . LEU A 1 72 ? -14.664 17.875 11.109 1 91.94 72 LEU A C 1
ATOM 602 O O . LEU A 1 72 ? -14.68 17.844 12.344 1 91.94 72 LEU A O 1
ATOM 606 N N . LEU A 1 73 ? -14.758 18.969 10.43 1 94.38 73 LEU A N 1
ATOM 607 C CA . LEU A 1 73 ? -14.594 20.25 11.117 1 94.38 73 LEU A CA 1
ATOM 608 C C . LEU A 1 73 ? -15.938 20.938 11.297 1 94.38 73 LEU A C 1
ATOM 610 O O . LEU A 1 73 ? -16.656 21.188 10.32 1 94.38 73 LEU A O 1
ATOM 614 N N . GLY A 1 74 ? -16.25 21.188 12.531 1 92.69 74 GLY A N 1
ATOM 615 C CA . GLY A 1 74 ? -17.344 22.109 12.805 1 92.69 74 GLY A CA 1
ATOM 616 C C . GLY A 1 74 ? -16.891 23.562 12.828 1 92.69 74 GLY A C 1
ATOM 617 O O . GLY A 1 74 ? -15.695 23.844 12.703 1 92.69 74 GLY A O 1
ATOM 618 N N . GLU A 1 75 ? -17.812 24.406 13.062 1 92.75 75 GLU A N 1
ATOM 619 C CA . GLU A 1 75 ? -17.516 25.844 13.078 1 92.75 75 GLU A CA 1
ATOM 620 C C . GLU A 1 75 ? -16.547 26.203 14.203 1 92.75 75 GLU A C 1
ATOM 622 O O . GLU A 1 75 ? -15.586 26.938 13.984 1 92.75 75 GLU A O 1
ATOM 627 N N . GLU A 1 76 ? -16.781 25.625 15.352 1 93.94 76 GLU A N 1
ATOM 628 C CA . GLU A 1 76 ? -15.922 25.953 16.5 1 93.94 76 GLU A CA 1
ATOM 629 C C . GLU A 1 76 ? -14.523 25.359 16.328 1 93.94 76 GLU A C 1
ATOM 631 O O . GLU A 1 76 ? -13.539 25.922 16.797 1 93.94 76 GLU A O 1
ATOM 636 N N . ASP A 1 77 ? -14.469 24.234 15.648 1 96.19 77 ASP A N 1
ATOM 637 C CA . ASP A 1 77 ? -13.172 23.656 15.352 1 96.19 77 ASP A CA 1
ATOM 638 C C . ASP A 1 77 ? -12.336 24.578 14.477 1 96.19 77 ASP A C 1
ATOM 640 O O . ASP A 1 77 ? -11.148 24.797 14.742 1 96.19 77 ASP A O 1
ATOM 644 N N . GLU A 1 78 ? -13.008 25.078 13.461 1 96.44 78 GLU A N 1
ATOM 645 C CA . GLU A 1 78 ? -12.312 25.984 12.555 1 96.44 78 GLU A CA 1
ATOM 646 C C . GLU A 1 78 ? -11.781 27.219 13.305 1 96.44 78 GLU A C 1
ATOM 648 O O . GLU A 1 78 ? -10.664 27.656 13.055 1 96.44 78 GLU A O 1
ATOM 653 N N . GLU A 1 79 ? -12.547 27.734 14.172 1 96.69 79 GLU A N 1
ATOM 654 C CA . GLU A 1 79 ? -12.125 28.891 14.953 1 96.69 79 GLU A CA 1
ATOM 655 C C . GLU A 1 79 ? -10.883 28.578 15.781 1 96.69 79 GLU A C 1
ATOM 657 O O . GLU A 1 79 ? -9.938 29.375 15.812 1 96.69 79 GLU A O 1
ATOM 662 N N . ALA A 1 80 ? -10.906 27.406 16.406 1 97.19 80 ALA A N 1
ATOM 663 C CA . ALA A 1 80 ? -9.75 27 17.203 1 97.19 80 ALA A CA 1
ATOM 664 C C . ALA A 1 80 ? -8.523 26.797 16.328 1 97.19 80 ALA A C 1
ATOM 666 O O . ALA A 1 80 ? -7.406 27.141 16.719 1 97.19 80 ALA A O 1
ATOM 667 N N . LEU A 1 81 ? -8.789 26.297 15.141 1 97.81 81 LEU A N 1
ATOM 668 C CA . LEU A 1 81 ? -7.691 25.953 14.242 1 97.81 81 LEU A CA 1
ATOM 669 C C . LEU A 1 81 ? -7.098 27.203 13.594 1 97.81 81 LEU A C 1
ATOM 671 O O . LEU A 1 81 ? -6.027 27.141 12.984 1 97.81 81 LEU A O 1
ATOM 675 N N . HIS A 1 82 ? -7.684 28.375 13.75 1 97.62 82 HIS A N 1
ATOM 676 C CA . HIS A 1 82 ? -7.09 29.641 13.328 1 97.62 82 HIS A CA 1
ATOM 677 C C . HIS A 1 82 ? -5.805 29.938 14.094 1 97.62 82 HIS A C 1
ATOM 679 O O . HIS A 1 82 ? -4.957 30.703 13.625 1 97.62 82 HIS A O 1
ATOM 685 N N . TYR A 1 83 ? -5.703 29.312 15.242 1 97.5 83 TYR A N 1
ATOM 686 C CA . TYR A 1 83 ? -4.535 29.562 16.078 1 97.5 83 TYR A CA 1
ATOM 687 C C . TYR A 1 83 ? -3.451 28.516 15.828 1 97.5 83 TYR A C 1
ATOM 689 O O . TYR A 1 83 ? -2.373 28.578 16.422 1 97.5 83 TYR A O 1
ATOM 697 N N . LEU A 1 84 ? -3.764 27.5 14.945 1 97.81 84 LEU A N 1
ATOM 698 C CA . LEU A 1 84 ? -2.783 26.484 14.547 1 97.81 84 LEU A CA 1
ATOM 699 C C . LEU A 1 84 ? -1.713 27.094 13.648 1 97.81 84 LEU A C 1
ATOM 701 O O . LEU A 1 84 ? -2.023 27.625 12.578 1 97.81 84 LEU A O 1
ATOM 705 N N . THR A 1 85 ? -0.427 26.984 14.023 1 96.12 85 THR A N 1
ATOM 706 C CA . THR A 1 85 ? 0.638 27.688 13.305 1 96.12 85 THR A CA 1
ATOM 707 C C . THR A 1 85 ? 1.543 26.688 12.586 1 96.12 85 THR A C 1
ATOM 709 O O . THR A 1 85 ? 2.195 27.031 11.602 1 96.12 85 THR A O 1
ATOM 712 N N . ARG A 1 86 ? 1.594 25.469 13.156 1 96 86 ARG A N 1
ATOM 713 C CA . ARG A 1 86 ? 2.508 24.484 12.602 1 96 86 ARG A CA 1
ATOM 714 C C . ARG A 1 86 ? 1.97 23.062 12.812 1 96 86 ARG A C 1
ATOM 716 O O . ARG A 1 86 ? 1.418 22.75 13.867 1 96 86 ARG A O 1
ATOM 723 N N . VAL A 1 87 ? 2.07 22.312 11.766 1 97.5 87 VAL A N 1
ATOM 724 C CA . VAL A 1 87 ? 1.811 20.875 11.836 1 97.5 87 VAL A CA 1
ATOM 725 C C . VAL A 1 87 ? 3.049 20.109 11.383 1 97.5 87 VAL A C 1
ATOM 727 O O . VAL A 1 87 ? 3.625 20.391 10.336 1 97.5 87 VAL A O 1
ATOM 730 N N . GLU A 1 88 ? 3.502 19.172 12.219 1 94.94 88 GLU A N 1
ATOM 731 C CA . GLU A 1 88 ? 4.684 18.391 11.883 1 94.94 88 GLU A CA 1
ATOM 732 C C . GLU A 1 88 ? 4.406 16.891 12.023 1 94.94 88 GLU A C 1
ATOM 734 O O . GLU A 1 88 ? 3.82 16.453 13.016 1 94.94 88 GLU A O 1
ATOM 739 N N . VAL A 1 89 ? 4.781 16.156 10.977 1 94.56 89 VAL A N 1
ATOM 740 C CA . VAL A 1 89 ? 4.73 14.703 11.016 1 94.56 89 VAL A CA 1
ATOM 741 C C . VAL A 1 89 ? 6.141 14.141 11.148 1 94.56 89 VAL A C 1
ATOM 743 O O . VAL A 1 89 ? 7.016 14.445 10.336 1 94.56 89 VAL A O 1
ATOM 746 N N . THR A 1 90 ? 6.352 13.375 12.188 1 90 90 THR A N 1
ATOM 747 C CA . THR A 1 90 ? 7.648 12.75 12.414 1 90 90 THR A CA 1
ATOM 748 C C . THR A 1 90 ? 7.535 11.227 12.352 1 90 90 THR A C 1
ATOM 750 O O . THR A 1 90 ? 6.832 10.617 13.164 1 90 90 THR A O 1
ATOM 753 N N . GLU A 1 91 ? 8.18 10.656 11.297 1 85.5 91 GLU A N 1
ATOM 754 C CA . GLU A 1 91 ? 8.242 9.195 11.227 1 85.5 91 GLU A CA 1
ATOM 755 C C . GLU A 1 91 ? 9.43 8.656 12.016 1 85.5 91 GLU A C 1
ATOM 757 O O . GLU A 1 91 ? 10.539 9.195 11.922 1 85.5 91 GLU A O 1
ATOM 762 N N . PHE A 1 92 ? 9.133 7.629 12.711 1 79.88 92 PHE A N 1
ATOM 763 C CA . PHE A 1 92 ? 10.172 7.051 13.547 1 79.88 92 PHE A CA 1
ATOM 764 C C . PHE A 1 92 ? 11.047 6.098 12.75 1 79.88 92 PHE A C 1
ATOM 766 O O . PHE A 1 92 ? 10.703 5.727 11.625 1 79.88 92 PHE A O 1
ATOM 773 N N . GLU A 1 93 ? 12.297 5.914 13.078 1 70.75 93 GLU A N 1
ATOM 774 C CA . GLU A 1 93 ? 13.344 5.219 12.328 1 70.75 93 GLU A CA 1
ATOM 775 C C . GLU A 1 93 ? 12.859 3.846 11.867 1 70.75 93 GLU A C 1
ATOM 777 O O . GLU A 1 93 ? 13.094 3.457 10.719 1 70.75 93 GLU A O 1
ATOM 782 N N . ASP A 1 94 ? 12.359 2.936 12.758 1 66.75 94 ASP A N 1
ATOM 783 C CA . ASP A 1 94 ? 11.992 1.592 12.32 1 66.75 94 ASP A CA 1
ATOM 784 C C . ASP A 1 94 ? 10.492 1.477 12.102 1 66.75 94 ASP A C 1
ATOM 786 O O . ASP A 1 94 ? 9.719 2.297 12.602 1 66.75 94 ASP A O 1
ATOM 790 N N . ILE A 1 95 ? 10.023 0.884 10.945 1 59.16 95 ILE A N 1
ATOM 791 C CA . ILE A 1 95 ? 8.633 0.699 10.562 1 59.16 95 ILE A CA 1
ATOM 792 C C . ILE A 1 95 ? 7.797 0.359 11.789 1 59.16 95 ILE A C 1
ATOM 794 O O . ILE A 1 95 ? 6.672 0.838 11.938 1 59.16 95 ILE A O 1
ATOM 798 N N . LYS A 1 96 ? 8.438 -0.336 12.727 1 63.09 96 LYS A N 1
ATOM 799 C CA . LYS A 1 96 ? 7.703 -0.757 13.914 1 63.09 96 LYS A CA 1
ATOM 800 C C . LYS A 1 96 ? 7.426 0.426 14.836 1 63.09 96 LYS A C 1
ATOM 802 O O . LYS A 1 96 ? 6.539 0.36 15.688 1 63.09 96 LYS A O 1
ATOM 807 N N . SER A 1 97 ? 8.047 1.434 14.477 1 69.5 97 SER A N 1
ATOM 808 C CA . SER A 1 97 ? 8.008 2.506 15.461 1 69.5 97 SER A CA 1
ATOM 809 C C . SER A 1 97 ? 6.805 3.42 15.242 1 69.5 97 SER A C 1
ATOM 811 O O . SER A 1 97 ? 6.23 3.941 16.203 1 69.5 97 SER A O 1
ATOM 813 N N . GLY A 1 98 ? 6.324 3.586 14.047 1 84.88 98 GLY A N 1
ATOM 814 C CA . GLY A 1 98 ? 5.152 4.43 13.867 1 84.88 98 GLY A CA 1
ATOM 815 C C . GLY A 1 98 ? 5.496 5.871 13.547 1 84.88 98 GLY A C 1
ATOM 816 O O . GLY A 1 98 ? 6.5 6.137 12.883 1 84.88 98 GLY A O 1
ATOM 817 N N . TYR A 1 99 ? 4.562 6.766 13.781 1 91.25 99 TYR A N 1
ATOM 818 C CA . TYR A 1 99 ? 4.75 8.188 13.516 1 91.25 99 TYR A CA 1
ATOM 819 C C . TYR A 1 99 ? 4.004 9.039 14.539 1 91.25 99 TYR A C 1
ATOM 821 O O . TYR A 1 99 ? 3.18 8.523 15.297 1 91.25 99 TYR A O 1
ATOM 829 N N . ARG A 1 100 ? 4.402 10.273 14.594 1 93.31 100 ARG A N 1
ATOM 830 C CA . ARG A 1 100 ? 3.777 11.258 15.477 1 93.31 100 ARG A CA 1
ATOM 831 C C . ARG A 1 100 ? 3.383 12.508 14.695 1 93.31 100 ARG A C 1
ATOM 833 O O . ARG A 1 100 ? 4.102 12.938 13.797 1 93.31 100 ARG A O 1
ATOM 840 N N . ILE A 1 101 ? 2.234 13.047 15.078 1 96.25 101 ILE A N 1
ATOM 841 C CA . ILE A 1 101 ? 1.792 14.328 14.523 1 96.25 101 ILE A CA 1
ATOM 842 C C . ILE A 1 101 ? 1.723 15.375 15.633 1 96.25 101 ILE A C 1
ATOM 844 O O . ILE A 1 101 ? 1.065 15.164 16.656 1 96.25 101 ILE A O 1
ATOM 848 N N . ASP A 1 102 ? 2.404 16.531 15.406 1 96.94 102 ASP A N 1
ATOM 849 C CA . ASP A 1 102 ? 2.402 17.641 16.344 1 96.94 102 ASP A CA 1
ATOM 850 C C . ASP A 1 102 ? 1.678 18.844 15.766 1 96.94 102 ASP A C 1
ATOM 852 O O . ASP A 1 102 ? 1.953 19.266 14.633 1 96.94 102 ASP A O 1
ATOM 856 N N . PHE A 1 103 ? 0.722 19.328 16.562 1 97.81 103 PHE A N 1
ATOM 857 C CA . PHE A 1 103 ? 0.024 20.562 16.25 1 97.81 103 PHE A CA 1
ATOM 858 C C . PHE A 1 103 ? 0.476 21.688 17.172 1 97.81 103 PHE A C 1
ATOM 860 O O . PHE A 1 103 ? 0.271 21.625 18.391 1 97.81 103 PHE A O 1
ATOM 867 N N . TYR A 1 104 ? 1.085 22.75 16.609 1 97.5 104 TYR A N 1
ATOM 868 C CA . TYR A 1 104 ? 1.522 23.891 17.406 1 97.5 104 TYR A CA 1
ATOM 869 C C . TYR A 1 104 ? 0.511 25.031 17.312 1 97.5 104 TYR A C 1
ATOM 871 O O . TYR A 1 104 ? 0.092 25.422 16.219 1 97.5 104 TYR A O 1
ATOM 879 N N . PHE A 1 105 ? 0.168 25.594 18.484 1 97.44 105 PHE A N 1
ATOM 880 C CA . PHE A 1 105 ? -0.842 26.641 18.547 1 97.44 105 PHE A CA 1
ATOM 881 C C . PHE A 1 105 ? -0.272 27.906 19.172 1 97.44 105 PHE A C 1
ATOM 883 O O . PHE A 1 105 ? 0.505 27.828 20.125 1 97.44 105 PHE A O 1
ATOM 890 N N . ASP A 1 106 ? -0.734 28.984 18.641 1 96.94 106 ASP A N 1
ATOM 891 C CA . ASP A 1 106 ? -0.596 30.234 19.359 1 96.94 106 ASP A CA 1
ATOM 892 C C . ASP A 1 106 ? -1.555 30.297 20.547 1 96.94 106 ASP A C 1
ATOM 894 O O . ASP A 1 106 ? -2.438 29.438 20.688 1 96.94 106 ASP A O 1
ATOM 898 N N . GLU A 1 107 ? -1.243 31.281 21.422 1 97.5 107 GLU A N 1
ATOM 899 C CA . GLU A 1 107 ? -2.207 31.484 22.5 1 97.5 107 GLU A CA 1
ATOM 900 C C . GLU A 1 107 ? -3.625 31.625 21.953 1 97.5 107 GLU A C 1
ATOM 902 O O . GLU A 1 107 ? -3.848 32.281 20.938 1 97.5 107 GLU A O 1
ATOM 907 N N . ASN A 1 108 ? -4.598 30.891 22.641 1 97.75 108 ASN A N 1
ATOM 908 C CA . ASN A 1 108 ? -5.965 30.859 22.141 1 97.75 108 ASN A CA 1
ATOM 909 C C . ASN A 1 108 ? -6.977 30.734 23.266 1 97.75 108 ASN A C 1
ATOM 911 O O . ASN A 1 108 ? -6.598 30.5 24.422 1 97.75 108 ASN A O 1
ATOM 915 N N . PRO A 1 109 ? -8.164 30.969 23 1 97.81 109 PRO A N 1
ATOM 916 C CA . PRO A 1 109 ? -9.156 31.016 24.078 1 97.81 109 PRO A CA 1
ATOM 917 C C . PRO A 1 109 ? -9.672 29.641 24.453 1 97.81 109 PRO A C 1
ATOM 919 O O . PRO A 1 109 ? -10.453 29.5 25.391 1 97.81 109 PRO A O 1
ATOM 922 N N . TYR A 1 110 ? -9.234 28.594 23.844 1 97.44 110 TYR A N 1
ATOM 923 C CA . TYR A 1 110 ? -9.859 27.297 24.031 1 97.44 110 TYR A CA 1
ATOM 924 C C . TYR A 1 110 ? -9.062 26.453 25.016 1 97.44 110 TYR A C 1
ATOM 926 O O . TYR A 1 110 ? -9.633 25.781 25.875 1 97.44 110 TYR A O 1
ATOM 934 N N . PHE A 1 111 ? -7.805 26.453 24.906 1 98.19 111 PHE A N 1
ATOM 935 C CA . PHE A 1 111 ? -6.992 25.594 25.766 1 98.19 111 PHE A CA 1
ATOM 936 C C . PHE A 1 111 ? -5.629 26.219 26.031 1 98.19 111 PHE A C 1
ATOM 938 O O . PHE A 1 111 ? -5.246 27.188 25.359 1 98.19 111 PHE A O 1
ATOM 945 N N . GLU A 1 112 ? -4.824 25.625 27 1 98.31 112 GLU A N 1
ATOM 946 C CA . GLU A 1 112 ? -3.562 26.203 27.453 1 98.31 112 GLU A CA 1
ATOM 947 C C . GLU A 1 112 ? -2.375 25.578 26.719 1 98.31 112 GLU A C 1
ATOM 949 O O . GLU A 1 112 ? -1.28 26.141 26.703 1 98.31 112 GLU A O 1
ATOM 954 N N . ASN A 1 113 ? -2.617 24.422 26.109 1 97.94 113 ASN A N 1
ATOM 955 C CA . ASN A 1 113 ? -1.531 23.703 25.453 1 97.94 113 ASN A CA 1
ATOM 956 C C . ASN A 1 113 ? -0.899 24.531 24.344 1 97.94 113 ASN A C 1
ATOM 958 O O . ASN A 1 113 ? -1.602 25.219 23.594 1 97.94 113 ASN A O 1
ATOM 962 N N . LYS A 1 114 ? 0.389 24.438 24.266 1 98.06 114 LYS A N 1
ATOM 963 C CA . LYS A 1 114 ? 1.072 25.047 23.109 1 98.06 114 LYS A CA 1
ATOM 964 C C . LYS A 1 114 ? 1.22 24.031 21.984 1 98.06 114 LYS A C 1
ATOM 966 O O . LYS A 1 114 ? 1.329 24.422 20.812 1 98.06 114 LYS A O 1
ATOM 971 N N . VAL A 1 115 ? 1.283 22.766 22.422 1 97.81 115 VAL A N 1
ATOM 972 C CA . VAL A 1 115 ? 1.433 21.688 21.453 1 97.81 115 VAL A CA 1
ATOM 973 C C . VAL A 1 115 ? 0.474 20.547 21.781 1 97.81 115 VAL A C 1
ATOM 975 O O . VAL A 1 115 ? 0.352 20.172 22.953 1 97.81 115 VAL A O 1
ATOM 978 N N . LEU A 1 116 ? -0.271 20.109 20.812 1 97.75 116 LEU A N 1
ATOM 979 C CA . LEU A 1 116 ? -1.044 18.875 20.906 1 97.75 116 LEU A CA 1
ATOM 980 C C . LEU A 1 116 ? -0.461 17.797 20 1 97.75 116 LEU A C 1
ATOM 982 O O . LEU A 1 116 ? -0.22 18.031 18.812 1 97.75 116 LEU A O 1
ATOM 986 N N . SER A 1 117 ? -0.235 16.594 20.531 1 96.44 117 SER A N 1
ATOM 987 C CA . SER A 1 117 ? 0.421 15.523 19.781 1 96.44 117 SER A CA 1
ATOM 988 C C . SER A 1 117 ? -0.396 14.234 19.812 1 96.44 117 SER A C 1
ATOM 990 O O . SER A 1 117 ? -1.105 13.969 20.781 1 96.44 117 SER A O 1
ATOM 992 N N . LYS A 1 118 ? -0.345 13.547 18.734 1 95.31 118 LYS A N 1
ATOM 993 C CA . LYS A 1 118 ? -0.854 12.18 18.672 1 95.31 118 LYS A CA 1
ATOM 994 C C . LYS A 1 118 ? 0.177 11.242 18.047 1 95.31 118 LYS A C 1
ATOM 996 O O . LYS A 1 118 ? 0.732 11.531 16.984 1 95.31 118 LYS A O 1
ATOM 1001 N N . GLU A 1 119 ? 0.469 10.172 18.781 1 92.12 119 GLU A N 1
ATOM 1002 C CA . GLU A 1 119 ? 1.501 9.227 18.359 1 92.12 119 GLU A CA 1
ATOM 1003 C C . GLU A 1 119 ? 0.906 7.852 18.078 1 92.12 119 GLU A C 1
ATOM 1005 O O . GLU A 1 119 ? 0.014 7.395 18.797 1 92.12 119 GLU A O 1
ATOM 1010 N N . PHE A 1 120 ? 1.433 7.18 17.031 1 91.06 120 PHE A N 1
ATOM 1011 C CA . PHE A 1 120 ? 1.004 5.844 16.641 1 91.06 120 PHE A CA 1
ATOM 1012 C C . PHE A 1 120 ? 2.174 4.867 16.672 1 91.06 120 PHE A C 1
ATOM 1014 O O . PHE A 1 120 ? 3.262 5.176 16.172 1 91.06 120 PHE A O 1
ATOM 1021 N N . HIS A 1 121 ? 2.047 3.781 17.281 1 86.94 121 HIS A N 1
ATOM 1022 C CA . HIS A 1 121 ? 3.09 2.762 17.344 1 86.94 121 HIS A CA 1
ATOM 1023 C C . HIS A 1 121 ? 2.494 1.377 17.578 1 86.94 121 HIS A C 1
ATOM 1025 O O . HIS A 1 121 ? 1.296 1.248 17.844 1 86.94 121 HIS A O 1
ATOM 1031 N N . LEU A 1 122 ? 3.268 0.373 17.281 1 84.81 122 LEU A N 1
ATOM 1032 C CA . LEU A 1 122 ? 2.908 -0.975 17.703 1 84.81 122 LEU A CA 1
ATOM 1033 C C . LEU A 1 122 ? 3.248 -1.189 19.172 1 84.81 122 LEU A C 1
ATOM 1035 O O . LEU A 1 122 ? 4.32 -0.786 19.641 1 84.81 122 LEU A O 1
ATOM 1039 N N . ASN A 1 123 ? 2.256 -1.659 19.828 1 83.38 123 ASN A N 1
ATOM 1040 C CA . ASN A 1 123 ? 2.543 -1.912 21.234 1 83.38 123 ASN A CA 1
ATOM 1041 C C . ASN A 1 123 ? 3.371 -3.182 21.422 1 83.38 123 ASN A C 1
ATOM 1043 O O . ASN A 1 123 ? 3.783 -3.805 20.438 1 83.38 123 ASN A O 1
ATOM 1047 N N . GLU A 1 124 ? 3.602 -3.525 22.688 1 80.81 124 GLU A N 1
ATOM 1048 C CA . GLU A 1 124 ? 4.441 -4.676 23.016 1 80.81 124 GLU A CA 1
ATOM 1049 C C . GLU A 1 124 ? 3.85 -5.965 22.453 1 80.81 124 GLU A C 1
ATOM 1051 O O . GLU A 1 124 ? 4.586 -6.883 22.094 1 80.81 124 GLU A O 1
ATOM 1056 N N . SER A 1 125 ? 2.533 -6.082 22.328 1 83.31 125 SER A N 1
ATOM 1057 C CA . SER A 1 125 ? 1.844 -7.266 21.828 1 83.31 125 SER A CA 1
ATOM 1058 C C . SER A 1 125 ? 1.795 -7.27 20.312 1 83.31 125 SER A C 1
ATOM 1060 O O . SER A 1 125 ? 1.28 -8.211 19.703 1 83.31 125 SER A O 1
ATOM 1062 N N . GLY A 1 126 ? 2.303 -6.195 19.812 1 81.5 126 GLY A N 1
ATOM 1063 C CA . GLY A 1 126 ? 2.309 -6.102 18.359 1 81.5 126 GLY A CA 1
ATOM 1064 C C . GLY A 1 126 ? 1.04 -5.488 17.797 1 81.5 126 GLY A C 1
ATOM 1065 O O . GLY A 1 126 ? 0.811 -5.531 16.594 1 81.5 126 GLY A O 1
ATOM 1066 N N . ASP A 1 127 ? 0.272 -4.926 18.672 1 86.38 127 ASP A N 1
ATOM 1067 C CA . ASP A 1 127 ? -0.974 -4.305 18.234 1 86.38 127 ASP A CA 1
ATOM 1068 C C . ASP A 1 127 ? -0.799 -2.801 18.031 1 86.38 127 ASP A C 1
ATOM 1070 O O . ASP A 1 127 ? -0.067 -2.154 18.797 1 86.38 127 ASP A O 1
ATOM 1074 N N . PRO A 1 128 ? -1.495 -2.389 17 1 88.5 128 PRO A N 1
ATOM 1075 C CA . PRO A 1 128 ? -1.447 -0.933 16.844 1 88.5 128 PRO A CA 1
ATOM 1076 C C . PRO A 1 128 ? -1.988 -0.19 18.062 1 88.5 128 PRO A C 1
ATOM 1078 O O . PRO A 1 128 ? -2.959 -0.635 18.688 1 88.5 128 PRO A O 1
ATOM 1081 N N . SER A 1 129 ? -1.284 0.89 18.406 1 89.25 129 SER A N 1
ATOM 1082 C CA . SER A 1 129 ? -1.684 1.71 19.547 1 89.25 129 SER A CA 1
ATOM 1083 C C . SER A 1 129 ? -1.409 3.188 19.281 1 89.25 129 SER A C 1
ATOM 1085 O O . SER A 1 129 ? -0.601 3.531 18.422 1 89.25 129 SER A O 1
ATOM 1087 N N . SER A 1 130 ? -2.188 3.998 20.016 1 91.81 130 SER A N 1
ATOM 1088 C CA . SER A 1 130 ? -1.975 5.438 19.891 1 91.81 130 SER A CA 1
ATOM 1089 C C . SER A 1 130 ? -2.027 6.117 21.25 1 91.81 130 SER A C 1
ATOM 1091 O O . SER A 1 130 ? -2.617 5.586 22.203 1 91.81 130 SER A O 1
ATOM 1093 N N . LYS A 1 131 ? -1.257 7.227 21.406 1 92.38 131 LYS A N 1
ATOM 1094 C CA . LYS A 1 131 ? -1.256 8.117 22.562 1 92.38 131 LYS A CA 1
ATOM 1095 C C . LYS A 1 131 ? -1.363 9.578 22.125 1 92.38 131 LYS A C 1
ATOM 1097 O O . LYS A 1 131 ? -0.886 9.945 21.062 1 92.38 131 LYS A O 1
ATOM 1102 N N . SER A 1 132 ? -2.021 10.32 22.953 1 94.62 132 SER A N 1
ATOM 1103 C CA . SER A 1 132 ? -2.188 11.727 22.609 1 94.62 132 SER A CA 1
ATOM 1104 C C . SER A 1 132 ? -1.994 12.633 23.812 1 94.62 132 SER A C 1
ATOM 1106 O O . SER A 1 132 ? -2.092 12.18 24.953 1 94.62 132 SER A O 1
ATOM 1108 N N . THR A 1 133 ? -1.629 13.883 23.547 1 96 133 THR A N 1
ATOM 1109 C CA . THR A 1 133 ? -1.575 14.922 24.578 1 96 133 THR A CA 1
ATOM 1110 C C . THR A 1 133 ? -2.965 15.188 25.156 1 96 133 THR A C 1
ATOM 1112 O O . THR A 1 133 ? -3.943 15.266 24.406 1 96 133 THR A O 1
ATOM 1115 N N . GLU A 1 134 ? -3.029 15.281 26.469 1 95.56 134 GLU A N 1
ATOM 1116 C CA . GLU A 1 134 ? -4.27 15.719 27.109 1 95.56 134 GLU A CA 1
ATOM 1117 C C . GLU A 1 134 ? -4.496 17.219 26.891 1 95.56 134 GLU A C 1
ATOM 1119 O O . GLU A 1 134 ? -3.627 18.031 27.203 1 95.56 134 GLU A O 1
ATOM 1124 N N . ILE A 1 135 ? -5.68 17.484 26.375 1 96.94 135 ILE A N 1
ATOM 1125 C CA . ILE A 1 135 ? -5.957 18.891 26.141 1 96.94 135 ILE A CA 1
ATOM 1126 C C . ILE A 1 135 ? -6.352 19.578 27.438 1 96.94 135 ILE A C 1
ATOM 1128 O O . ILE A 1 135 ? -7.234 19.094 28.156 1 96.94 135 ILE A O 1
ATOM 1132 N N . LYS A 1 136 ? -5.672 20.641 27.797 1 97.62 136 LYS A N 1
ATOM 1133 C CA . LYS A 1 136 ? -5.992 21.453 28.953 1 97.62 136 LYS A CA 1
ATOM 1134 C C . LYS A 1 136 ? -6.957 22.578 28.594 1 97.62 136 LYS A C 1
ATOM 1136 O O . LYS A 1 136 ? -6.555 23.734 28.469 1 97.62 136 LYS A O 1
ATOM 1141 N N . TRP A 1 137 ? -8.227 22.25 28.641 1 97.38 137 TRP A N 1
ATOM 1142 C CA . TRP A 1 137 ? -9.266 23.172 28.203 1 97.38 137 TRP A CA 1
ATOM 1143 C C . TRP A 1 137 ? -9.422 24.344 29.172 1 97.38 137 TRP A C 1
ATOM 1145 O O . TRP A 1 137 ? -9.383 24.141 30.391 1 97.38 137 TRP A O 1
ATOM 1155 N N . LYS A 1 138 ? -9.539 25.484 28.578 1 97.38 138 LYS A N 1
ATOM 1156 C CA . LYS A 1 138 ? -9.938 26.625 29.406 1 97.38 138 LYS A CA 1
ATOM 1157 C C . LYS A 1 138 ? -11.406 26.531 29.812 1 97.38 138 LYS A C 1
ATOM 1159 O O . LYS A 1 138 ? -12.18 25.797 29.188 1 97.38 138 LYS A O 1
ATOM 1164 N N . SER A 1 139 ? -11.797 27.234 30.812 1 95.81 139 SER A N 1
ATOM 1165 C CA . SER A 1 139 ? -13.133 27.125 31.391 1 95.81 139 SER A CA 1
ATOM 1166 C C . SER A 1 139 ? -14.211 27.359 30.328 1 95.81 139 SER A C 1
ATOM 1168 O O . SER A 1 139 ? -14.227 28.406 29.672 1 95.81 139 SER A O 1
ATOM 1170 N N . GLY A 1 140 ? -15.086 26.312 30.141 1 93.94 140 GLY A N 1
ATOM 1171 C CA . GLY A 1 140 ? -16.234 26.406 29.266 1 93.94 140 GLY A CA 1
ATOM 1172 C C . GLY A 1 140 ? -15.875 26.328 27.797 1 93.94 140 GLY A C 1
ATOM 1173 O O . GLY A 1 140 ? -16.703 26.641 26.922 1 93.94 140 GLY A O 1
ATOM 1174 N N . LYS A 1 141 ? -14.672 25.953 27.484 1 95.5 141 LYS A N 1
ATOM 1175 C CA . LYS A 1 141 ? -14.234 26.031 26.094 1 95.5 141 LYS A CA 1
ATOM 1176 C C . LYS A 1 141 ? -13.93 24.641 25.547 1 95.5 141 LYS A C 1
ATOM 1178 O O . LYS A 1 141 ? -13.289 24.516 24.5 1 95.5 141 LYS A O 1
ATOM 1183 N N . ASP A 1 142 ? -14.391 23.625 26.312 1 95.12 142 ASP A N 1
ATOM 1184 C CA . ASP A 1 142 ? -14.164 22.25 25.875 1 95.12 142 ASP A CA 1
ATOM 1185 C C . ASP A 1 142 ? -15.016 21.906 24.656 1 95.12 142 ASP A C 1
ATOM 1187 O O . ASP A 1 142 ? -16.234 21.719 24.781 1 95.12 142 ASP A O 1
ATOM 1191 N N . LEU A 1 143 ? -14.367 21.734 23.562 1 93.81 143 LEU A N 1
ATOM 1192 C CA . LEU A 1 143 ? -15.078 21.516 22.297 1 93.81 143 LEU A CA 1
ATOM 1193 C C . LEU A 1 143 ? -15.57 20.078 22.203 1 93.81 143 LEU A C 1
ATOM 1195 O O . LEU A 1 143 ? -16.406 19.75 21.359 1 93.81 143 LEU A O 1
ATOM 1199 N N . THR A 1 144 ? -14.992 19.234 23 1 91.62 144 THR A N 1
ATOM 1200 C CA . THR A 1 144 ? -15.344 17.812 22.906 1 91.62 144 THR A CA 1
ATOM 1201 C C . THR A 1 144 ? -16.594 17.516 23.75 1 91.62 144 THR A C 1
ATOM 1203 O O . THR A 1 144 ? -17.125 16.406 23.703 1 91.62 144 THR A O 1
ATOM 1206 N N . LYS A 1 145 ? -16.891 18.453 24.641 1 83.62 145 LYS A N 1
ATOM 1207 C CA . LYS A 1 145 ? -18.062 18.266 25.469 1 83.62 145 LYS A CA 1
ATOM 1208 C C . LYS A 1 145 ? -19.312 18.797 24.781 1 83.62 145 LYS A C 1
ATOM 1210 O O . LYS A 1 145 ? -19.266 19.828 24.094 1 83.62 145 LYS A O 1
ATOM 1215 N N . ARG A 1 146 ? -20.234 17.938 24.484 1 63.16 146 ARG A N 1
ATOM 1216 C CA . ARG A 1 146 ? -21.531 18.234 23.859 1 63.16 146 ARG A CA 1
ATOM 1217 C C . ARG A 1 146 ? -22.297 19.281 24.672 1 63.16 146 ARG A C 1
ATOM 1219 O O . ARG A 1 146 ? -22.25 19.297 25.906 1 63.16 146 ARG A O 1
ATOM 1226 N N . SER A 1 147 ? -22.188 20.562 24.234 1 51.69 147 SER A N 1
ATOM 1227 C CA . SER A 1 147 ? -23.125 21.438 24.938 1 51.69 147 SER A CA 1
ATOM 1228 C C . SER A 1 147 ? -24.453 20.734 25.172 1 51.69 147 SER A C 1
ATOM 1230 O O . SER A 1 147 ? -25.109 20.297 24.219 1 51.69 147 SER A O 1
ATOM 1232 N N . SER A 1 148 ? -24.516 19.953 26.203 1 43.72 148 SER A N 1
ATOM 1233 C CA . SER A 1 148 ? -25.875 19.562 26.594 1 43.72 148 SER A CA 1
ATOM 1234 C C . SER A 1 148 ? -26.844 20.734 26.453 1 43.72 148 SER A C 1
ATOM 1236 O O . SER A 1 148 ? -26.906 21.609 27.312 1 43.72 148 SER A O 1
ATOM 1238 N N . GLN A 1 149 ? -26.812 21.594 25.547 1 40.38 149 GLN A N 1
ATOM 1239 C CA . GLN A 1 149 ? -28.016 22.406 25.609 1 40.38 149 GLN A CA 1
ATOM 1240 C C . GLN A 1 149 ? -29.234 21.547 25.969 1 40.38 149 GLN A C 1
ATOM 1242 O O . GLN A 1 149 ? -29.266 20.344 25.703 1 40.38 149 GLN A O 1
ATOM 1247 N N . THR A 1 150 ? -30.188 22.172 26.859 1 38.88 150 THR A N 1
ATOM 1248 C CA . THR A 1 150 ? -31.5 21.781 27.375 1 38.88 150 THR A CA 1
ATOM 1249 C C . THR A 1 150 ? -32.312 21.094 26.297 1 38.88 150 THR A C 1
ATOM 1251 O O . THR A 1 150 ? -32.594 21.672 25.25 1 38.88 150 THR A O 1
ATOM 1254 N N . GLN A 1 151 ? -32.031 19.844 26.094 1 39.94 151 GLN A N 1
ATOM 1255 C CA . GLN A 1 151 ? -33.094 19.078 25.453 1 39.94 151 GLN A CA 1
ATOM 1256 C C . GLN A 1 151 ? -34.469 19.484 26 1 39.94 151 GLN A C 1
ATOM 1258 O O . GLN A 1 151 ? -34.75 19.328 27.188 1 39.94 151 GLN A O 1
ATOM 1263 N N . ASN A 1 152 ? -35.062 20.562 25.656 1 39.16 152 ASN A N 1
ATOM 1264 C CA . ASN A 1 152 ? -36.5 20.406 25.812 1 39.16 152 ASN A CA 1
ATOM 1265 C C . ASN A 1 152 ? -36.969 19.047 25.281 1 39.16 152 ASN A C 1
ATOM 1267 O O . ASN A 1 152 ? -36.531 18.594 24.234 1 39.16 152 ASN A O 1
ATOM 1271 N N . LYS A 1 153 ? -37.562 18.188 26.188 1 38.09 153 LYS A N 1
ATOM 1272 C CA . LYS A 1 153 ? -37.969 16.781 26.109 1 38.09 153 LYS A CA 1
ATOM 1273 C C . LYS A 1 153 ? -38.594 16.469 24.75 1 38.09 153 LYS A C 1
ATOM 1275 O O . LYS A 1 153 ? -38.781 15.297 24.406 1 38.09 153 LYS A O 1
ATOM 1280 N N . ALA A 1 154 ? -39.656 17.234 24.359 1 38.34 154 ALA A N 1
ATOM 1281 C CA . ALA A 1 154 ? -40.719 16.516 23.656 1 38.34 154 ALA A CA 1
ATOM 1282 C C . ALA A 1 154 ? -40.188 15.875 22.375 1 38.34 154 ALA A C 1
ATOM 1284 O O . ALA A 1 154 ? -40.594 14.766 22.031 1 38.34 154 ALA A O 1
ATOM 1285 N N . SER A 1 155 ? -40.094 16.562 21.281 1 36.97 155 SER A N 1
ATOM 1286 C CA . SER A 1 155 ? -40.219 15.953 19.969 1 36.97 155 SER A CA 1
ATOM 1287 C C . SER A 1 155 ? -39.031 15.07 19.641 1 36.97 155 SER A C 1
ATOM 1289 O O . SER A 1 155 ? -37.875 15.508 19.766 1 36.97 155 SER A O 1
ATOM 1291 N N . ARG A 1 156 ? -39.188 13.742 19.672 1 37.19 156 ARG A N 1
ATOM 1292 C CA . ARG A 1 156 ? -38.406 12.602 19.188 1 37.19 156 ARG A CA 1
ATOM 1293 C C . ARG A 1 156 ? -37.594 12.969 17.953 1 37.19 156 ARG A C 1
ATOM 1295 O O . ARG A 1 156 ? -37.031 12.094 17.297 1 37.19 156 ARG A O 1
ATOM 1302 N N . LYS A 1 157 ? -38.031 14.047 17.25 1 36.16 157 LYS A N 1
ATOM 1303 C CA . LYS A 1 157 ? -37.344 14.016 15.953 1 36.16 157 LYS A CA 1
ATOM 1304 C C . LYS A 1 157 ? -35.844 13.828 16.125 1 36.16 157 LYS A C 1
ATOM 1306 O O . LYS A 1 157 ? -35.281 14.141 17.172 1 36.16 157 LYS A O 1
ATOM 1311 N N . ARG A 1 158 ? -35.188 13.289 15.086 1 40.91 158 ARG A N 1
ATOM 1312 C CA . ARG A 1 158 ? -33.781 13.031 14.766 1 40.91 158 ARG A CA 1
ATOM 1313 C C . ARG A 1 158 ? -32.906 14.203 15.195 1 40.91 158 ARG A C 1
ATOM 1315 O O . ARG A 1 158 ? -32.875 15.242 14.539 1 40.91 158 ARG A O 1
ATOM 1322 N N . GLN A 1 159 ? -33.031 14.672 16.266 1 39.34 159 GLN A N 1
ATOM 1323 C CA . GLN A 1 159 ? -32.125 15.727 16.672 1 39.34 159 GLN A CA 1
ATOM 1324 C C . GLN A 1 159 ? -30.734 15.516 16.047 1 39.34 159 GLN A C 1
ATOM 1326 O O . GLN A 1 159 ? -30.172 14.422 16.125 1 39.34 159 GLN A O 1
ATOM 1331 N N . HIS A 1 160 ? -30.594 16.172 14.945 1 46.97 160 HIS A N 1
ATOM 1332 C CA . HIS A 1 160 ? -29.328 16.156 14.219 1 46.97 160 HIS A CA 1
ATOM 1333 C C . HIS A 1 160 ? -28.141 16.094 15.18 1 46.97 160 HIS A C 1
ATOM 1335 O O . HIS A 1 160 ? -27.953 16.984 16 1 46.97 160 HIS A O 1
ATOM 1341 N N . GLU A 1 161 ? -27.906 14.992 15.758 1 51.16 161 GLU A N 1
ATOM 1342 C CA . GLU A 1 161 ? -26.703 14.75 16.531 1 51.16 161 GLU A CA 1
ATOM 1343 C C . GLU A 1 161 ? -25.516 15.539 15.977 1 51.16 161 GLU A C 1
ATOM 1345 O O . GLU A 1 161 ? -25.219 15.461 14.781 1 51.16 161 GLU A O 1
ATOM 1350 N N . GLU A 1 162 ? -25.266 16.703 16.469 1 57.59 162 GLU A N 1
ATOM 1351 C CA . GLU A 1 162 ? -24.156 17.562 16.078 1 57.59 162 GLU A CA 1
ATOM 1352 C C . GLU A 1 162 ? -22.859 16.75 15.914 1 57.59 162 GLU A C 1
ATOM 1354 O O . GLU A 1 162 ? -22.594 15.844 16.703 1 57.59 162 GLU A O 1
ATOM 1359 N N . PRO A 1 163 ? -22.203 16.969 14.75 1 64.56 163 PRO A N 1
ATOM 1360 C CA . PRO A 1 163 ? -20.984 16.203 14.477 1 64.56 163 PRO A CA 1
ATOM 1361 C C . PRO A 1 163 ? -19.953 16.328 15.578 1 64.56 163 PRO A C 1
ATOM 1363 O O . PRO A 1 163 ? -19.906 17.359 16.266 1 64.56 1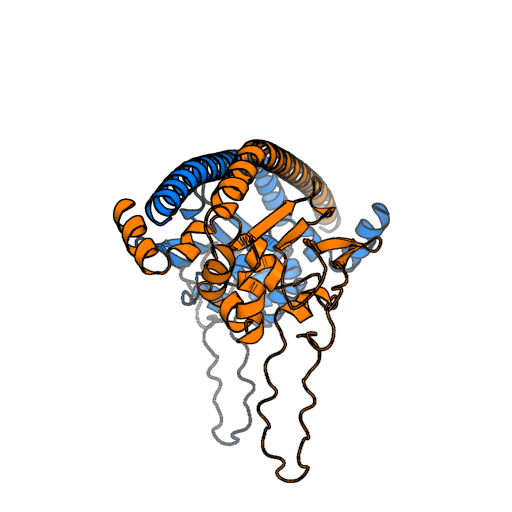63 PRO A O 1
ATOM 1366 N N . GLU A 1 164 ? -19.359 15.266 15.922 1 81.94 164 GLU A N 1
ATOM 1367 C CA . GLU A 1 164 ? -18.266 15.234 16.891 1 81.94 164 GLU A CA 1
ATOM 1368 C C . GLU A 1 164 ? -17.141 16.188 16.484 1 81.94 164 GLU A C 1
ATOM 1370 O O . GLU A 1 164 ? -16.906 16.391 15.289 1 81.94 164 GLU A O 1
ATOM 1375 N N . SER A 1 165 ? -16.594 16.984 17.5 1 91.38 165 SER A N 1
ATOM 1376 C CA . SER A 1 165 ? -15.508 17.922 17.281 1 91.38 165 SER A CA 1
ATOM 1377 C C . SER A 1 165 ? -14.273 17.219 16.734 1 91.38 165 SER A C 1
ATOM 1379 O O . SER A 1 165 ? -13.992 16.078 17.078 1 91.38 165 SER A O 1
ATOM 1381 N N . PHE A 1 166 ? -13.57 17.875 15.875 1 93.56 166 PHE A N 1
ATOM 1382 C CA . PHE A 1 166 ? -12.266 17.469 15.375 1 93.56 166 PHE A CA 1
ATOM 1383 C C . PHE A 1 166 ? -11.336 17.094 16.516 1 93.56 166 PHE A C 1
ATOM 1385 O O . PHE A 1 166 ? -10.57 16.141 16.422 1 93.56 166 PHE A O 1
ATOM 1392 N N . PHE A 1 167 ? -11.461 17.734 17.609 1 95.06 167 PHE A N 1
ATOM 1393 C CA . PHE A 1 167 ? -10.523 17.609 18.719 1 95.06 167 PHE A CA 1
ATOM 1394 C C . PHE A 1 167 ? -10.797 16.328 19.516 1 95.06 167 PHE A C 1
ATOM 1396 O O . PHE A 1 167 ? -9.977 15.922 20.328 1 95.06 167 PHE A O 1
ATOM 1403 N N . THR A 1 168 ? -11.945 15.695 19.266 1 92.75 168 THR A N 1
ATOM 1404 C CA . THR A 1 168 ? -12.188 14.391 19.875 1 92.75 168 THR A CA 1
ATOM 1405 C C . THR A 1 168 ? -11.148 13.375 19.406 1 92.75 168 THR A C 1
ATOM 1407 O O . THR A 1 168 ? -10.914 12.367 20.062 1 92.75 168 THR A O 1
ATOM 1410 N N . TRP A 1 169 ? -10.57 13.688 18.266 1 92.69 169 TRP A N 1
ATOM 1411 C CA . TRP A 1 169 ? -9.523 12.836 17.719 1 92.69 169 TRP A CA 1
ATOM 1412 C C . TRP A 1 169 ? -8.398 12.633 18.719 1 92.69 169 TRP A C 1
ATOM 1414 O O . TRP A 1 169 ? -7.797 11.555 18.766 1 92.69 169 TRP A O 1
ATOM 1424 N N . PHE A 1 170 ? -8.109 13.57 19.578 1 90.44 170 PHE A N 1
ATOM 1425 C CA . PHE A 1 170 ? -7.035 13.492 20.562 1 90.44 170 PHE A CA 1
ATOM 1426 C C . PHE A 1 170 ? -7.457 12.656 21.766 1 90.44 170 PHE A C 1
ATOM 1428 O O . PHE A 1 170 ? -6.633 12.344 22.625 1 90.44 170 PHE A O 1
ATOM 1435 N N . THR A 1 171 ? -8.641 12.32 21.859 1 83.19 171 THR A N 1
ATOM 1436 C CA . THR A 1 171 ? -9.109 11.516 22.984 1 83.19 171 THR A CA 1
ATOM 1437 C C . THR A 1 171 ? -9.531 10.125 22.516 1 83.19 171 THR A C 1
ATOM 1439 O O . THR A 1 171 ? -9.852 9.258 23.328 1 83.19 171 THR A O 1
ATOM 1442 N N . ASP A 1 172 ? -9.594 9.953 21.312 1 80.38 172 ASP A N 1
ATOM 1443 C CA . ASP A 1 172 ? -10.023 8.68 20.734 1 80.38 172 ASP A CA 1
ATOM 1444 C C . ASP A 1 172 ? -8.82 7.809 20.375 1 80.38 172 ASP A C 1
ATOM 1446 O O . ASP A 1 172 ? -8.047 8.141 19.484 1 80.38 172 ASP A O 1
ATOM 1450 N N . HIS A 1 173 ? -8.68 6.695 21.047 1 78.06 173 HIS A N 1
ATOM 1451 C CA . HIS A 1 173 ? -7.562 5.781 20.812 1 78.06 173 HIS A CA 1
ATOM 1452 C C . HIS A 1 173 ? -8.062 4.398 20.391 1 78.06 173 HIS A C 1
ATOM 1454 O O . HIS A 1 173 ? -7.305 3.428 20.422 1 78.06 173 HIS A O 1
ATOM 1460 N N . SER A 1 174 ? -9.297 4.332 19.969 1 72.75 174 SER A N 1
ATOM 1461 C CA . SER A 1 174 ? -9.945 3.045 19.734 1 72.75 174 SER A CA 1
ATOM 1462 C C . SER A 1 174 ? -9.477 2.408 18.438 1 72.75 174 SER A C 1
ATOM 1464 O O . SER A 1 174 ? -9.445 1.183 18.312 1 72.75 174 SER A O 1
ATOM 1466 N N . ASP A 1 175 ? -9.18 3.164 17.484 1 77.5 175 ASP A N 1
ATOM 1467 C CA . ASP A 1 175 ? -8.836 2.58 16.188 1 77.5 175 ASP A CA 1
ATOM 1468 C C . ASP A 1 175 ? -7.48 3.084 15.695 1 77.5 175 ASP A C 1
ATOM 1470 O O . ASP A 1 175 ? -7.387 3.678 14.625 1 77.5 175 ASP A O 1
ATOM 1474 N N . ALA A 1 176 ? -6.426 2.684 16.391 1 76.5 176 ALA A N 1
ATOM 1475 C CA . ALA A 1 176 ? -5.086 3.176 16.078 1 76.5 176 ALA A CA 1
ATOM 1476 C C . ALA A 1 176 ? -4.57 2.572 14.781 1 76.5 176 ALA A C 1
ATOM 1478 O O . ALA A 1 176 ? -3.779 3.195 14.07 1 76.5 176 ALA A O 1
ATOM 1479 N N . GLY A 1 177 ? -5.074 1.385 14.445 1 79.25 177 GLY A N 1
ATOM 1480 C CA . GLY A 1 177 ? -4.613 0.721 13.234 1 79.25 177 GLY A CA 1
ATOM 1481 C C . GLY A 1 177 ? -5.254 1.265 11.977 1 79.25 177 GLY A C 1
ATOM 1482 O O . GLY A 1 177 ? -4.746 1.056 10.875 1 79.25 177 GLY A O 1
ATOM 1483 N N . ALA A 1 178 ? -6.332 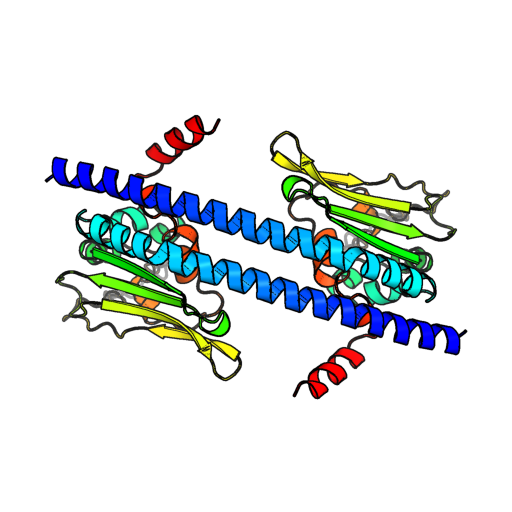1.869 12.062 1 81.06 178 ALA A N 1
ATOM 1484 C CA . ALA A 1 178 ? -7.07 2.408 10.922 1 81.06 178 ALA A CA 1
ATOM 1485 C C . ALA A 1 178 ? -7.496 3.852 11.18 1 81.06 178 ALA A C 1
ATOM 1487 O O . ALA A 1 178 ? -8.633 4.23 10.891 1 81.06 178 ALA A O 1
ATOM 1488 N N . ASP A 1 179 ? -6.504 4.551 11.766 1 90.81 179 ASP A N 1
ATOM 1489 C CA . ASP A 1 179 ? -6.805 5.953 12.031 1 90.81 179 ASP A CA 1
ATOM 1490 C C . ASP A 1 179 ? -6.84 6.766 10.742 1 90.81 179 ASP A C 1
ATOM 1492 O O . ASP A 1 179 ? -5.793 7.094 10.18 1 90.81 179 ASP A O 1
ATOM 1496 N N . GLU A 1 180 ? -8 7.109 10.375 1 90.56 180 GLU A N 1
ATOM 1497 C CA . GLU A 1 180 ? -8.195 7.742 9.07 1 90.56 180 GLU A CA 1
ATOM 1498 C C . GLU A 1 180 ? -7.578 9.141 9.039 1 90.56 180 GLU A C 1
ATOM 1500 O O . GLU A 1 180 ? -6.875 9.492 8.086 1 90.56 180 GLU A O 1
ATOM 1505 N N . LEU A 1 181 ? -7.781 9.984 10.07 1 93.69 181 LEU A N 1
ATOM 1506 C CA . LEU A 1 181 ? -7.273 11.352 10.094 1 93.69 181 LEU A CA 1
ATOM 1507 C C . LEU A 1 181 ? -5.746 11.367 10.125 1 93.69 181 LEU A C 1
ATOM 1509 O O . LEU A 1 181 ? -5.109 12.109 9.383 1 93.69 181 LEU A O 1
ATOM 1513 N N . GLY A 1 182 ? -5.234 10.523 10.992 1 94.25 182 GLY A N 1
ATOM 1514 C CA . GLY A 1 182 ? -3.787 10.414 11.047 1 94.25 182 GLY A CA 1
ATOM 1515 C C . GLY A 1 182 ? -3.172 10.039 9.711 1 94.25 182 GLY A C 1
ATOM 1516 O O . GLY A 1 182 ? -2.182 10.641 9.289 1 94.25 182 GLY A O 1
ATOM 1517 N N . GLU A 1 183 ? -3.77 9.133 9.047 1 93 183 GLU A N 1
ATOM 1518 C CA . GLU A 1 183 ? -3.291 8.688 7.742 1 93 183 GLU A CA 1
ATOM 1519 C C . GLU A 1 183 ? -3.42 9.797 6.703 1 93 183 GLU A C 1
ATOM 1521 O O . GLU A 1 183 ? -2.521 9.992 5.883 1 93 183 GLU A O 1
ATOM 1526 N N . VAL A 1 184 ? -4.469 10.484 6.727 1 95.75 184 VAL A N 1
ATOM 1527 C CA . VAL A 1 184 ? -4.715 11.555 5.77 1 95.75 184 VAL A CA 1
ATOM 1528 C C . VAL A 1 184 ? -3.682 12.664 5.957 1 95.75 184 VAL A C 1
ATOM 1530 O O . VAL A 1 184 ? -3.104 13.148 4.984 1 95.75 184 VAL A O 1
ATOM 1533 N N . ILE A 1 185 ? -3.443 13.062 7.191 1 96.69 185 ILE A N 1
ATOM 1534 C CA . ILE A 1 185 ? -2.488 14.133 7.461 1 96.69 185 ILE A CA 1
ATOM 1535 C C . ILE A 1 185 ? -1.09 13.703 7.031 1 96.69 185 ILE A C 1
ATOM 1537 O O . ILE A 1 185 ? -0.393 14.438 6.328 1 96.69 185 ILE A O 1
ATOM 1541 N N . LYS A 1 186 ? -0.772 12.469 7.359 1 94.69 186 LYS A N 1
ATOM 1542 C CA . LYS A 1 186 ? 0.566 11.953 7.086 1 94.69 186 LYS A CA 1
ATOM 1543 C C . LYS A 1 186 ? 0.777 11.727 5.594 1 94.69 186 LYS A C 1
ATOM 1545 O O . LYS A 1 186 ? 1.799 12.141 5.035 1 94.69 186 LYS A O 1
ATOM 1550 N N . ASP A 1 187 ? -0.219 11.133 4.938 1 93 187 ASP A N 1
ATOM 1551 C CA . ASP A 1 187 ? 0.02 10.617 3.594 1 93 187 ASP A CA 1
ATOM 1552 C C . ASP A 1 187 ? -0.484 11.586 2.531 1 93 187 ASP A C 1
ATOM 1554 O O . ASP A 1 187 ? 0.004 11.586 1.399 1 93 187 ASP A O 1
ATOM 1558 N N . ASP A 1 188 ? -1.413 12.438 2.844 1 94.56 188 ASP A N 1
ATOM 1559 C CA . ASP A 1 188 ? -2.021 13.281 1.824 1 94.56 188 ASP A CA 1
ATOM 1560 C C . ASP A 1 188 ? -1.644 14.75 2.033 1 94.56 188 ASP A C 1
ATOM 1562 O O . ASP A 1 188 ? -1.259 15.438 1.084 1 94.56 188 ASP A O 1
ATOM 1566 N N . ILE A 1 189 ? -1.688 15.258 3.217 1 96.38 189 ILE A N 1
ATOM 1567 C CA . ILE A 1 189 ? -1.548 16.688 3.473 1 96.38 189 ILE A CA 1
ATOM 1568 C C . ILE A 1 189 ? -0.074 17.031 3.672 1 96.38 189 ILE A C 1
ATOM 1570 O O . ILE A 1 189 ? 0.46 17.922 2.994 1 96.38 189 ILE A O 1
ATOM 1574 N N . TRP A 1 190 ? 0.622 16.25 4.5 1 96.31 190 TRP A N 1
ATOM 1575 C CA . TRP A 1 190 ? 1.987 16.562 4.91 1 96.31 190 TRP A CA 1
ATOM 1576 C C . TRP A 1 190 ? 2.93 16.578 3.711 1 96.31 190 TRP A C 1
ATOM 1578 O O . TRP A 1 190 ? 3.799 17.438 3.605 1 96.31 190 TRP A O 1
ATOM 1588 N N . PRO A 1 191 ? 2.764 15.688 2.746 1 94.75 191 PRO A N 1
ATOM 1589 C CA . PRO A 1 191 ? 3.705 15.664 1.624 1 94.75 191 PRO A CA 1
ATOM 1590 C C . PRO A 1 191 ? 3.701 16.969 0.824 1 94.75 191 PRO A C 1
ATOM 1592 O O . PRO A 1 191 ? 4.738 17.375 0.292 1 94.75 191 PRO A O 1
ATOM 1595 N N . ASN A 1 192 ? 2.502 17.578 0.714 1 95.25 192 ASN A N 1
ATOM 1596 C CA . ASN A 1 192 ? 2.4 18.844 -0.008 1 95.25 192 ASN A CA 1
ATOM 1597 C C . ASN A 1 192 ? 1.215 19.672 0.479 1 95.25 192 ASN A C 1
ATOM 1599 O O . ASN A 1 192 ? 0.231 19.844 -0.243 1 95.25 192 ASN A O 1
ATOM 1603 N N . PRO A 1 193 ? 1.402 20.281 1.605 1 96.69 193 PRO A N 1
ATOM 1604 C CA . PRO A 1 193 ? 0.288 21.047 2.164 1 96.69 193 PRO A CA 1
ATOM 1605 C C . PRO A 1 193 ? -0.053 22.281 1.332 1 96.69 193 PRO A C 1
ATOM 1607 O O . PRO A 1 193 ? -1.198 22.734 1.341 1 96.69 193 PRO A O 1
ATOM 1610 N N . LEU A 1 194 ? 0.948 22.859 0.654 1 95.5 194 LEU A N 1
ATOM 1611 C CA . LEU A 1 194 ? 0.745 24.062 -0.148 1 95.5 194 LEU A CA 1
ATOM 1612 C C . LEU A 1 194 ? -0.329 23.828 -1.206 1 95.5 194 LEU A C 1
ATOM 1614 O O . LEU A 1 194 ? -1.09 24.75 -1.531 1 95.5 194 LEU A O 1
ATOM 1618 N N . GLN A 1 195 ? -0.444 22.625 -1.741 1 94 195 GLN A N 1
ATOM 1619 C CA . GLN A 1 195 ? -1.429 22.297 -2.766 1 94 195 GLN A CA 1
ATOM 1620 C C . GLN A 1 195 ? -2.85 22.516 -2.254 1 94 195 GLN A C 1
ATOM 1622 O O . GLN A 1 195 ? -3.705 23.016 -2.979 1 94 195 GLN A O 1
ATOM 1627 N N . TYR A 1 196 ? -3.096 22.172 -1.08 1 95.5 196 TYR A N 1
ATOM 1628 C CA . TYR A 1 196 ? -4.422 22.328 -0.492 1 95.5 196 TYR A CA 1
ATOM 1629 C C . TYR A 1 196 ? -4.668 23.766 -0.068 1 95.5 196 TYR A C 1
ATOM 1631 O O . TYR A 1 196 ? -5.793 24.266 -0.158 1 95.5 196 TYR A O 1
ATOM 1639 N N . TYR A 1 197 ? -3.586 24.469 0.402 1 96.25 197 TYR A N 1
ATOM 1640 C CA . TYR A 1 197 ? -3.707 25.875 0.773 1 96.25 197 TYR A CA 1
ATOM 1641 C C . TYR A 1 197 ? -4.141 26.719 -0.42 1 96.25 197 TYR A C 1
ATOM 1643 O O . TYR A 1 197 ? -5.004 27.578 -0.294 1 96.25 197 TYR A O 1
ATOM 1651 N N . LEU A 1 198 ? -3.561 26.453 -1.506 1 91.25 198 LEU A N 1
ATOM 1652 C CA . LEU A 1 198 ? -3.834 27.234 -2.707 1 91.25 198 LEU A CA 1
ATOM 1653 C C . LEU A 1 198 ? -5.148 26.797 -3.348 1 91.25 198 LEU A C 1
ATOM 1655 O O . LEU A 1 198 ? -5.738 27.547 -4.129 1 91.25 198 LEU A O 1
ATOM 1659 N N . GLY A 1 199 ? -5.828 25.766 -2.934 1 79.25 199 GLY A N 1
ATOM 1660 C CA . GLY A 1 199 ? -7.109 25.281 -3.422 1 79.25 199 GLY A CA 1
ATOM 1661 C C . GLY A 1 199 ? -7.035 24.703 -4.82 1 79.25 199 GLY A C 1
ATOM 1662 O O . GLY A 1 199 ? -5.949 24.562 -5.383 1 79.25 199 GLY A O 1
ATOM 1663 N N . ALA A 1 200 ? -8.359 24.188 -5.367 1 60.56 200 ALA A N 1
ATOM 1664 C CA . ALA A 1 200 ? -8.555 23.547 -6.656 1 60.56 200 ALA A CA 1
ATOM 1665 C C . ALA A 1 200 ? -8.039 24.406 -7.797 1 60.56 200 ALA A C 1
ATOM 1667 O O . ALA A 1 200 ? -7.641 23.891 -8.844 1 60.56 200 ALA A O 1
ATOM 1668 N N . GLN A 1 201 ? -8 25.625 -7.594 1 52.94 201 GLN A N 1
ATOM 1669 C CA . GLN A 1 201 ? -7.594 26.438 -8.734 1 52.94 201 GLN A CA 1
ATOM 1670 C C . GLN A 1 201 ? -6.145 26.172 -9.125 1 52.94 201 GLN A C 1
ATOM 1672 O O . GLN A 1 201 ? -5.797 26.203 -10.305 1 52.94 201 GLN A O 1
ATOM 1677 N N . TYR A 1 202 ? -5.324 25.875 -8.25 1 52.38 202 TYR A N 1
ATOM 1678 C CA . TYR A 1 202 ? -3.92 25.609 -8.547 1 52.38 202 TYR A CA 1
ATOM 1679 C C . TYR A 1 202 ? -3.746 24.234 -9.18 1 52.38 202 TYR A C 1
ATOM 1681 O O . TYR A 1 202 ? -2.846 24.031 -10 1 52.38 202 TYR A O 1
ATOM 1689 N N . GLU A 1 203 ? -4.414 23.297 -8.75 1 52.41 203 GLU A N 1
ATOM 1690 C CA . GLU A 1 203 ? -4.277 21.969 -9.336 1 52.41 203 GLU A CA 1
ATOM 1691 C C . GLU A 1 203 ? -4.457 22.016 -10.852 1 52.41 203 GLU A C 1
ATOM 1693 O O . GLU A 1 203 ? -3.785 21.281 -11.586 1 52.41 203 GLU A O 1
ATOM 1698 N N . GLU A 1 204 ? -5.375 22.812 -11.344 1 49.06 204 GLU A N 1
ATOM 1699 C CA . GLU A 1 204 ? -5.613 22.938 -12.781 1 49.06 204 GLU A CA 1
ATOM 1700 C C . GLU A 1 204 ? -4.395 23.516 -13.492 1 49.06 204 GLU A C 1
ATOM 1702 O O . GLU A 1 204 ? -4.074 23.125 -14.617 1 49.06 204 GLU A O 1
ATOM 1707 N N . GLU A 1 205 ? -3.723 24.438 -12.992 1 46.94 205 GLU A N 1
ATOM 1708 C CA . GLU A 1 205 ? -2.623 25.094 -13.695 1 46.94 205 GLU A CA 1
ATOM 1709 C C . GLU A 1 205 ? -1.392 24.188 -13.75 1 46.94 205 GLU A C 1
ATOM 1711 O O . GLU A 1 205 ? -0.675 24.172 -14.75 1 46.94 205 GLU A O 1
ATOM 1716 N N . GLU A 1 206 ? -1.048 23.578 -12.727 1 48.53 206 GLU A N 1
ATOM 1717 C CA . GLU A 1 206 ? 0.146 22.75 -12.797 1 48.53 206 GLU A CA 1
ATOM 1718 C C . GLU A 1 206 ? -0.106 21.5 -13.641 1 48.53 206 GLU A C 1
ATOM 1720 O O . GLU A 1 206 ? 0.822 20.938 -14.234 1 48.53 206 GLU A O 1
ATOM 1725 N N . GLY A 1 207 ? -1.248 20.891 -13.656 1 43.47 207 GLY A N 1
ATOM 1726 C CA . GLY A 1 207 ? -1.557 19.812 -14.594 1 43.47 207 GLY A CA 1
ATOM 1727 C C . GLY A 1 207 ? -1.435 20.25 -16.047 1 43.47 207 GLY A C 1
ATOM 1728 O O . GLY A 1 207 ? -1.22 19.422 -16.938 1 43.47 207 GLY A O 1
ATOM 1729 N N . GLU A 1 208 ? -1.749 21.469 -16.422 1 40.28 208 GLU A N 1
ATOM 1730 C CA . GLU A 1 208 ? -1.619 21.938 -17.797 1 40.28 208 GLU A CA 1
ATOM 1731 C C . GLU A 1 208 ? -0.154 22.062 -18.203 1 40.28 208 GLU A C 1
ATOM 1733 O O . GLU A 1 208 ? 0.17 22.062 -19.391 1 40.28 208 GLU A O 1
ATOM 1738 N N . GLY A 1 209 ? 0.75 22.438 -17.297 1 38.09 209 GLY A N 1
ATOM 1739 C CA . GLY A 1 209 ? 2.111 22.594 -17.781 1 38.09 209 GLY A CA 1
ATOM 1740 C C . GLY A 1 209 ? 2.797 21.281 -18.094 1 38.09 209 GLY A C 1
ATOM 1741 O O . GLY A 1 209 ? 3.92 21.266 -18.609 1 38.09 209 GLY A O 1
ATOM 1742 N N . GLN A 1 210 ? 2.473 20.219 -17.375 1 32.34 210 GLN A N 1
ATOM 1743 C CA . GLN A 1 210 ? 3.158 19 -17.781 1 32.34 210 GLN A CA 1
ATOM 1744 C C . GLN A 1 210 ? 2.436 18.312 -18.938 1 32.34 210 GLN A C 1
ATOM 1746 O O . GLN A 1 210 ? 2.824 17.234 -19.375 1 32.34 210 GLN A O 1
ATOM 1751 N N . GLU A 1 211 ? 1.357 18.891 -19.516 1 27 211 GLU A N 1
ATOM 1752 C CA . GLU A 1 211 ? 1.109 18.422 -20.875 1 27 211 GLU A CA 1
ATOM 1753 C C . GLU A 1 211 ? 2.094 19.031 -21.859 1 27 211 GLU A C 1
ATOM 1755 O O . GLU A 1 211 ? 2.461 20.203 -21.719 1 27 211 GLU A O 1
ATOM 1760 N N . ALA B 1 1 ? 1.941 42.969 4.621 1 72.06 1 ALA B N 1
ATOM 1761 C CA . ALA B 1 1 ? 1.492 41.688 5.121 1 72.06 1 ALA B CA 1
ATOM 1762 C C . ALA B 1 1 ? 1.209 40.719 3.969 1 72.06 1 ALA B C 1
ATOM 1764 O O . ALA B 1 1 ? 1.759 39.625 3.922 1 72.06 1 ALA B O 1
ATOM 1765 N N . GLU B 1 2 ? 0.683 41.281 2.932 1 82.44 2 GLU B N 1
ATOM 1766 C CA . GLU B 1 2 ? 0.337 40.5 1.757 1 82.44 2 GLU B CA 1
ATOM 1767 C C . GLU B 1 2 ? 1.578 40.156 0.935 1 82.44 2 GLU B C 1
ATOM 1769 O O . GLU B 1 2 ? 1.738 39 0.481 1 82.44 2 GLU B O 1
ATOM 1774 N N . LYS B 1 3 ? 2.465 41.156 0.821 1 87.88 3 LYS B N 1
ATOM 1775 C CA . LYS B 1 3 ? 3.678 40.906 0.04 1 87.88 3 LYS B CA 1
ATOM 1776 C C . LYS B 1 3 ? 4.57 39.875 0.701 1 87.88 3 LYS B C 1
ATOM 1778 O O . LYS B 1 3 ? 5.152 39.031 0.02 1 87.88 3 LYS B O 1
ATOM 1783 N N . GLU B 1 4 ? 4.684 39.969 2.045 1 88.81 4 GLU B N 1
ATOM 1784 C CA . GLU B 1 4 ? 5.477 39 2.805 1 88.81 4 GLU B CA 1
ATOM 1785 C C . GLU B 1 4 ? 4.902 37.594 2.688 1 88.81 4 GLU B C 1
ATOM 1787 O O . GLU B 1 4 ? 5.648 36.625 2.566 1 88.81 4 GLU B O 1
ATOM 1792 N N . GLN B 1 5 ? 3.635 37.531 2.67 1 91.25 5 GLN B N 1
ATOM 1793 C CA . GLN B 1 5 ? 2.971 36.219 2.529 1 91.25 5 GLN B CA 1
ATOM 1794 C C . GLN B 1 5 ? 3.213 35.625 1.146 1 91.25 5 GLN B C 1
ATOM 1796 O O . GLN B 1 5 ? 3.475 34.438 1.018 1 91.25 5 GLN B O 1
ATOM 1801 N N . GLN B 1 6 ? 3.162 36.469 0.153 1 91.81 6 GLN B N 1
ATOM 1802 C CA . GLN B 1 6 ? 3.408 36 -1.209 1 91.81 6 GLN B CA 1
ATOM 1803 C C . GLN B 1 6 ? 4.84 35.5 -1.369 1 91.81 6 GLN B C 1
ATOM 1805 O O . GLN B 1 6 ? 5.078 34.5 -2.043 1 91.81 6 GLN B O 1
ATOM 1810 N N . GLU B 1 7 ? 5.703 36.219 -0.767 1 93.44 7 GLU B N 1
ATOM 1811 C CA . GLU B 1 7 ? 7.102 35.812 -0.816 1 93.44 7 GLU B CA 1
ATOM 1812 C C . GLU B 1 7 ? 7.301 34.469 -0.097 1 93.44 7 GLU B C 1
ATOM 1814 O O . GLU B 1 7 ? 8.062 33.625 -0.562 1 93.44 7 GLU B O 1
ATOM 1819 N N . ALA B 1 8 ? 6.621 34.375 0.973 1 94.12 8 ALA B N 1
ATOM 1820 C CA . ALA B 1 8 ? 6.691 33.094 1.714 1 94.12 8 ALA B CA 1
ATOM 1821 C C . ALA B 1 8 ? 6.145 31.953 0.883 1 94.12 8 ALA B C 1
ATOM 1823 O O . ALA B 1 8 ? 6.75 30.875 0.833 1 94.12 8 ALA B O 1
ATOM 1824 N N . ILE B 1 9 ? 5.109 32.219 0.197 1 94.38 9 ILE B N 1
ATOM 1825 C CA . ILE B 1 9 ? 4.48 31.188 -0.627 1 94.38 9 ILE B CA 1
ATOM 1826 C C . ILE B 1 9 ? 5.434 30.75 -1.738 1 94.38 9 ILE B C 1
ATOM 1828 O O . ILE B 1 9 ? 5.566 29.562 -2.023 1 94.38 9 ILE B O 1
ATOM 1832 N N . GLU B 1 10 ? 6.059 31.719 -2.322 1 95.19 10 GLU B N 1
ATOM 1833 C CA . GLU B 1 10 ? 7.016 31.422 -3.383 1 95.19 10 GLU B CA 1
ATOM 1834 C C . GLU B 1 10 ? 8.188 30.594 -2.855 1 95.19 10 GLU B C 1
ATOM 1836 O O . GLU B 1 10 ? 8.641 29.656 -3.512 1 95.19 10 GLU B O 1
ATOM 1841 N N . HIS B 1 11 ? 8.625 30.953 -1.702 1 96.75 11 HIS B N 1
ATOM 1842 C CA . HIS B 1 11 ? 9.727 30.219 -1.101 1 96.75 11 HIS B CA 1
ATOM 1843 C C . HIS B 1 11 ? 9.305 28.812 -0.704 1 96.75 11 HIS B C 1
ATOM 1845 O O . HIS B 1 11 ? 10.07 27.859 -0.851 1 96.75 11 HIS B O 1
ATOM 1851 N N . ILE B 1 12 ? 8.102 28.688 -0.17 1 97 12 ILE B N 1
ATOM 1852 C CA . ILE B 1 12 ? 7.578 27.359 0.162 1 97 12 ILE B CA 1
ATOM 1853 C C . ILE B 1 12 ? 7.516 26.5 -1.097 1 97 12 ILE B C 1
ATOM 1855 O O . ILE B 1 12 ? 7.875 25.328 -1.065 1 97 12 ILE B O 1
ATOM 1859 N N . ASP B 1 13 ? 7.102 27.109 -2.168 1 95.62 13 ASP B N 1
ATOM 1860 C CA . ASP B 1 13 ? 7.023 26.391 -3.436 1 95.62 13 ASP B CA 1
ATOM 1861 C C . ASP B 1 13 ? 8.398 25.891 -3.865 1 95.62 13 ASP B C 1
ATOM 1863 O O . ASP B 1 13 ? 8.523 24.766 -4.355 1 95.62 13 ASP B O 1
ATOM 1867 N N . GLU B 1 14 ? 9.383 26.703 -3.689 1 97.12 14 GLU B N 1
ATOM 1868 C CA . GLU B 1 14 ? 10.742 26.312 -4.027 1 97.12 14 GLU B CA 1
ATOM 1869 C C . GLU B 1 14 ? 11.203 25.141 -3.172 1 97.12 14 GLU B C 1
ATOM 1871 O O . GLU B 1 14 ? 11.797 24.188 -3.686 1 97.12 14 GLU B O 1
ATOM 1876 N N . VAL B 1 15 ? 10.938 25.219 -1.91 1 98.06 15 VAL B N 1
ATOM 1877 C CA . VAL B 1 15 ? 11.305 24.156 -0.993 1 98.06 15 VAL B CA 1
ATOM 1878 C C . VAL B 1 15 ? 10.547 22.875 -1.358 1 98.06 15 VAL B C 1
ATOM 1880 O O . VAL B 1 15 ? 11.117 21.781 -1.358 1 98.06 15 VAL B O 1
ATOM 1883 N N . GLN B 1 16 ? 9.281 23.062 -1.689 1 97.25 16 GLN B N 1
ATOM 1884 C CA . GLN B 1 16 ? 8.453 21.922 -2.09 1 97.25 16 GLN B CA 1
ATOM 1885 C C . GLN B 1 16 ? 9.016 21.25 -3.344 1 97.25 16 GLN B C 1
ATOM 1887 O O . GLN B 1 16 ? 9 20.016 -3.455 1 97.25 16 GLN B O 1
ATOM 1892 N N . ASN B 1 17 ? 9.492 22 -4.238 1 97.38 17 ASN B N 1
ATOM 1893 C CA . ASN B 1 17 ? 10.094 21.453 -5.445 1 97.38 17 ASN B CA 1
ATOM 1894 C C . ASN B 1 17 ? 11.305 20.578 -5.121 1 97.38 17 ASN B C 1
ATOM 1896 O O . ASN B 1 17 ? 11.516 19.547 -5.758 1 97.38 17 ASN B O 1
ATOM 1900 N N . GLU B 1 18 ? 12.078 21.016 -4.156 1 98.06 18 GLU B N 1
ATOM 1901 C CA . GLU B 1 18 ? 13.227 20.234 -3.729 1 98.06 18 GLU B CA 1
ATOM 1902 C C . GLU B 1 18 ? 12.781 18.906 -3.102 1 98.06 18 GLU B C 1
ATOM 1904 O O . GLU B 1 18 ? 13.359 17.859 -3.373 1 98.06 18 GLU B O 1
ATOM 1909 N N . ILE B 1 19 ? 11.742 18.938 -2.342 1 97.75 19 ILE B N 1
ATOM 1910 C CA . ILE B 1 19 ? 11.188 17.734 -1.718 1 97.75 19 ILE B CA 1
ATOM 1911 C C . ILE B 1 19 ? 10.664 16.797 -2.793 1 97.75 19 ILE B C 1
ATOM 1913 O O . ILE B 1 19 ? 10.93 15.594 -2.754 1 97.75 19 ILE B O 1
ATOM 1917 N N . ASP B 1 20 ? 10 17.344 -3.758 1 97 20 ASP B N 1
ATOM 1918 C CA . ASP B 1 20 ? 9.461 16.547 -4.852 1 97 20 ASP B CA 1
ATOM 1919 C C . ASP B 1 20 ? 10.57 15.859 -5.641 1 97 20 ASP B C 1
ATOM 1921 O O . ASP B 1 20 ? 10.422 14.719 -6.066 1 97 20 ASP B O 1
ATOM 1925 N N . ARG B 1 21 ? 11.586 16.594 -5.824 1 98 21 ARG B N 1
ATOM 1926 C CA . ARG B 1 21 ? 12.727 16.031 -6.527 1 98 21 ARG B CA 1
ATOM 1927 C C . ARG B 1 21 ? 13.32 14.852 -5.754 1 98 21 ARG B C 1
ATOM 1929 O O . ARG B 1 21 ? 13.641 13.812 -6.34 1 98 21 ARG B O 1
ATOM 1936 N N . LEU B 1 22 ? 13.461 15.008 -4.477 1 97.88 22 LEU B N 1
ATOM 1937 C CA . LEU B 1 22 ? 13.977 13.93 -3.635 1 97.88 22 LEU B CA 1
ATOM 1938 C C . LEU B 1 22 ? 13.031 12.742 -3.619 1 97.88 22 LEU B C 1
ATOM 1940 O O . LEU B 1 22 ? 13.469 11.586 -3.625 1 97.88 22 LEU B O 1
ATOM 1944 N N . ASN B 1 23 ? 11.68 13.039 -3.631 1 96.31 23 ASN B N 1
ATOM 1945 C CA . ASN B 1 23 ? 10.703 11.961 -3.723 1 96.31 23 ASN B CA 1
ATOM 1946 C C . ASN B 1 23 ? 10.852 11.172 -5.02 1 96.31 23 ASN B C 1
ATOM 1948 O O . ASN B 1 23 ? 10.781 9.945 -5.012 1 96.31 23 ASN B O 1
ATOM 1952 N N . GLU B 1 24 ? 11.047 11.859 -6.074 1 97 24 GLU B N 1
ATOM 1953 C CA . GLU B 1 24 ? 11.234 11.211 -7.371 1 97 24 GLU B CA 1
ATOM 1954 C C . GLU B 1 24 ? 12.5 10.367 -7.387 1 97 24 GLU B C 1
ATOM 1956 O O . GLU B 1 24 ? 12.484 9.227 -7.875 1 97 24 GLU B O 1
ATOM 1961 N N . GLN B 1 25 ? 13.539 10.883 -6.82 1 97.94 25 GLN B N 1
ATOM 1962 C CA . GLN B 1 25 ? 14.797 10.141 -6.746 1 97.94 25 GLN B CA 1
ATOM 1963 C C . GLN B 1 25 ? 14.648 8.891 -5.883 1 97.94 25 GLN B C 1
ATOM 1965 O O . GLN B 1 25 ? 15.156 7.824 -6.234 1 97.94 25 GLN B O 1
ATOM 1970 N N . ALA B 1 26 ? 14 9.047 -4.75 1 96.75 26 ALA B N 1
ATOM 1971 C CA . ALA B 1 26 ? 13.742 7.902 -3.885 1 96.75 26 ALA B CA 1
ATOM 1972 C C . ALA B 1 26 ? 12.969 6.82 -4.629 1 96.75 26 ALA B C 1
ATOM 1974 O O . ALA B 1 26 ? 13.336 5.641 -4.582 1 96.75 26 ALA B O 1
ATOM 1975 N N . SER B 1 27 ? 11.93 7.219 -5.328 1 93.88 27 SER B N 1
ATOM 1976 C CA . SER B 1 27 ? 11.094 6.289 -6.078 1 93.88 27 SER B CA 1
ATOM 1977 C C . SER B 1 27 ? 11.898 5.559 -7.148 1 93.88 27 SER B C 1
ATOM 1979 O O . SER B 1 27 ? 11.734 4.352 -7.344 1 93.88 27 SER B O 1
ATOM 1981 N N . GLU B 1 28 ? 12.75 6.277 -7.805 1 94.62 28 GLU B N 1
ATOM 1982 C CA . GLU B 1 28 ? 13.586 5.68 -8.844 1 94.62 28 GLU B CA 1
ATOM 1983 C C . GLU B 1 28 ? 14.562 4.672 -8.25 1 94.62 28 GLU B C 1
ATOM 1985 O O . GLU B 1 28 ? 14.758 3.586 -8.797 1 94.62 28 GLU B O 1
ATOM 1990 N N . GLU B 1 29 ? 15.156 5.066 -7.137 1 96.75 29 GLU B N 1
ATOM 1991 C CA . GLU B 1 29 ? 16.109 4.156 -6.504 1 96.75 29 GLU B CA 1
ATOM 1992 C C . GLU B 1 29 ? 15.406 2.902 -5.98 1 96.75 29 GLU B C 1
ATOM 1994 O O . GLU B 1 29 ? 15.953 1.8 -6.074 1 96.75 29 GLU B O 1
ATOM 1999 N N . ILE B 1 30 ? 14.266 3.008 -5.453 1 94.69 30 ILE B N 1
ATOM 2000 C CA . ILE B 1 30 ? 13.484 1.866 -4.996 1 94.69 30 ILE B CA 1
ATOM 2001 C C . ILE B 1 30 ? 13.141 0.968 -6.184 1 94.69 30 ILE B C 1
ATOM 2003 O O . ILE B 1 30 ? 13.25 -0.257 -6.098 1 94.69 30 ILE B O 1
ATOM 2007 N N . LEU B 1 31 ? 12.703 1.588 -7.297 1 91.75 31 LEU B N 1
ATOM 2008 C CA . LEU B 1 31 ? 12.383 0.835 -8.5 1 91.75 31 LEU B CA 1
ATOM 2009 C C . LEU B 1 31 ? 13.586 0.024 -8.969 1 91.75 31 LEU B C 1
ATOM 2011 O O . LEU B 1 31 ? 13.445 -1.144 -9.344 1 91.75 31 LEU B O 1
ATOM 2015 N N . LYS B 1 32 ? 14.688 0.619 -8.906 1 93.56 32 LYS B N 1
ATOM 2016 C CA . LYS B 1 32 ? 15.906 -0.079 -9.32 1 93.56 32 LYS B CA 1
ATOM 2017 C C . LYS B 1 32 ? 16.172 -1.281 -8.414 1 93.56 32 LYS B C 1
ATOM 2019 O O . LYS B 1 32 ? 16.594 -2.34 -8.891 1 93.56 32 LYS B O 1
ATOM 2024 N N . VAL B 1 33 ? 15.961 -1.111 -7.117 1 94.5 33 VAL B N 1
ATOM 2025 C CA . VAL B 1 33 ? 16.125 -2.223 -6.184 1 94.5 33 VAL B CA 1
ATOM 2026 C C . VAL B 1 33 ? 15.133 -3.336 -6.535 1 94.5 33 VAL B C 1
ATOM 2028 O O . VAL B 1 33 ? 15.508 -4.512 -6.578 1 94.5 33 VAL B O 1
ATOM 2031 N N . GLU B 1 34 ? 13.875 -3.02 -6.785 1 92.56 34 GLU B N 1
ATOM 2032 C CA . GLU B 1 34 ? 12.844 -3.998 -7.137 1 92.56 34 GLU B CA 1
ATOM 2033 C C . GLU B 1 34 ? 13.219 -4.758 -8.406 1 92.56 34 GLU B C 1
ATOM 2035 O O . GLU B 1 34 ? 13.102 -5.984 -8.461 1 92.56 34 GLU B O 1
ATOM 2040 N N . GLN B 1 35 ? 13.656 -4.07 -9.422 1 89.31 35 GLN B N 1
ATOM 2041 C CA . GLN B 1 35 ? 14.062 -4.684 -10.68 1 89.31 35 GLN B CA 1
ATOM 2042 C C . GLN B 1 35 ? 15.227 -5.648 -10.477 1 89.31 35 GLN B C 1
ATOM 2044 O O . GLN B 1 35 ? 15.242 -6.738 -11.047 1 89.31 35 GLN B O 1
ATOM 2049 N N . LYS B 1 36 ? 16.172 -5.172 -9.734 1 94.12 36 LYS B N 1
ATOM 2050 C CA . LYS B 1 36 ? 17.344 -5.996 -9.414 1 94.12 36 LYS B CA 1
ATOM 2051 C C . LYS B 1 36 ? 16.922 -7.332 -8.812 1 94.12 36 LYS B C 1
ATOM 2053 O O . LYS B 1 36 ? 17.312 -8.391 -9.305 1 94.12 36 LYS B O 1
ATOM 2058 N N . TYR B 1 37 ? 16.078 -7.297 -7.836 1 94.69 37 TYR B N 1
ATOM 2059 C CA . TYR B 1 37 ? 15.742 -8.516 -7.117 1 94.69 37 TYR B CA 1
ATOM 2060 C C . TYR B 1 37 ? 14.734 -9.352 -7.898 1 94.69 37 TYR B C 1
ATOM 2062 O O . TYR B 1 37 ? 14.68 -10.57 -7.754 1 94.69 37 TYR B O 1
ATOM 2070 N N . ASN B 1 38 ? 13.914 -8.672 -8.688 1 89.44 38 ASN B N 1
ATOM 2071 C CA . ASN B 1 38 ? 13.07 -9.43 -9.609 1 89.44 38 ASN B CA 1
ATOM 2072 C C . ASN B 1 38 ? 13.906 -10.328 -10.523 1 89.44 38 ASN B C 1
ATOM 2074 O O . ASN B 1 38 ? 13.562 -11.492 -10.734 1 89.44 38 ASN B O 1
ATOM 2078 N N . LYS B 1 39 ? 14.953 -9.789 -11.07 1 91.88 39 LYS B N 1
ATOM 2079 C CA . LYS B 1 39 ? 15.844 -10.555 -11.945 1 91.88 39 LYS B CA 1
ATOM 2080 C C . LYS B 1 39 ? 16.531 -11.68 -11.18 1 91.88 39 LYS B C 1
ATOM 2082 O O . LYS B 1 39 ? 16.688 -12.789 -11.703 1 91.88 39 LYS B O 1
ATOM 2087 N N . LEU B 1 40 ? 16.922 -11.414 -9.938 1 96.31 40 LEU B N 1
ATOM 2088 C CA . LEU B 1 40 ? 17.625 -12.406 -9.125 1 96.31 40 LEU B CA 1
ATOM 2089 C C . LEU B 1 40 ? 16.703 -13.547 -8.742 1 96.31 40 LEU B C 1
ATOM 2091 O O . LEU B 1 40 ? 17.141 -14.695 -8.602 1 96.31 40 LEU B O 1
ATOM 2095 N N . ARG B 1 41 ? 15.375 -13.25 -8.609 1 96.06 41 ARG B N 1
ATOM 2096 C CA . ARG B 1 41 ? 14.414 -14.258 -8.164 1 96.06 41 ARG B CA 1
ATOM 2097 C C . ARG B 1 41 ? 13.969 -15.133 -9.336 1 96.06 41 ARG B C 1
ATOM 2099 O O . ARG B 1 41 ? 13.492 -16.25 -9.133 1 96.06 41 ARG B O 1
ATOM 2106 N N . GLN B 1 42 ? 14.117 -14.688 -10.57 1 93.19 42 GLN B N 1
ATOM 2107 C CA . GLN B 1 42 ? 13.57 -15.312 -11.766 1 93.19 42 GLN B CA 1
ATOM 2108 C C . GLN B 1 42 ? 14.016 -16.766 -11.875 1 93.19 42 GLN B C 1
ATOM 2110 O O . GLN B 1 42 ? 13.195 -17.672 -12.086 1 93.19 42 GLN B O 1
ATOM 2115 N N . PRO B 1 43 ? 15.336 -17.031 -11.727 1 97 43 PRO B N 1
ATOM 2116 C CA . PRO B 1 43 ? 15.773 -18.422 -11.844 1 97 43 PRO B CA 1
ATOM 2117 C C . PRO B 1 43 ? 15.148 -19.344 -10.789 1 97 43 PRO B C 1
ATOM 2119 O O . PRO B 1 43 ? 14.898 -20.516 -11.055 1 97 43 PRO B O 1
ATOM 2122 N N . PHE B 1 44 ? 14.898 -18.812 -9.672 1 97.69 44 PHE B N 1
ATOM 2123 C CA . PHE B 1 44 ? 14.305 -19.609 -8.609 1 97.69 44 PHE B CA 1
ATOM 2124 C C . PHE B 1 44 ? 12.82 -19.844 -8.867 1 97.69 44 PHE B C 1
ATOM 2126 O O . PHE B 1 44 ? 12.297 -20.922 -8.594 1 97.69 44 PHE B O 1
ATOM 2133 N N . PHE B 1 45 ? 12.172 -18.891 -9.406 1 95.38 45 PHE B N 1
ATOM 2134 C CA . PHE B 1 45 ? 10.781 -19.062 -9.805 1 95.38 45 PHE B CA 1
ATOM 2135 C C . PHE B 1 45 ? 10.656 -20.156 -10.859 1 95.38 45 PHE B C 1
ATOM 2137 O O . PHE B 1 45 ? 9.75 -21 -10.781 1 95.38 45 PHE B O 1
ATOM 2144 N N . GLN B 1 46 ? 11.562 -20.094 -11.789 1 94.38 46 GLN B N 1
ATOM 2145 C CA . GLN B 1 46 ? 11.555 -21.109 -12.844 1 94.38 46 GLN B CA 1
ATOM 2146 C C . GLN B 1 46 ? 11.805 -22.5 -12.273 1 94.38 46 GLN B C 1
ATOM 2148 O O . GLN B 1 46 ? 11.094 -23.453 -12.609 1 94.38 46 GLN B O 1
ATOM 2153 N N . LYS B 1 47 ? 12.773 -22.594 -11.477 1 97 47 LYS B N 1
ATOM 2154 C CA . LYS B 1 47 ? 13.086 -23.875 -10.844 1 97 47 LYS B CA 1
ATOM 2155 C C . LYS B 1 47 ? 11.898 -24.375 -10.023 1 97 47 LYS B C 1
ATOM 2157 O O . LYS B 1 47 ? 11.562 -25.562 -10.086 1 97 47 LYS B O 1
ATOM 2162 N N . ARG B 1 48 ? 11.258 -23.5 -9.227 1 97.69 48 ARG B N 1
ATOM 2163 C CA . ARG B 1 48 ? 10.094 -23.875 -8.438 1 97.69 48 ARG B CA 1
ATOM 2164 C C . ARG B 1 48 ? 8.969 -24.391 -9.328 1 97.69 48 ARG B C 1
ATOM 2166 O O . ARG B 1 48 ? 8.359 -25.422 -9.023 1 97.69 48 ARG B O 1
ATOM 2173 N N . SER B 1 49 ? 8.812 -23.656 -10.375 1 94.69 49 SER B N 1
ATOM 2174 C CA . SER B 1 49 ? 7.758 -24.031 -11.312 1 94.69 49 SER B CA 1
ATOM 2175 C C . SER B 1 49 ? 7.984 -25.438 -11.867 1 94.69 49 SER B C 1
ATOM 2177 O O . SER B 1 49 ? 7.051 -26.234 -11.961 1 94.69 49 SER B O 1
ATOM 2179 N N . GLU B 1 50 ? 9.188 -25.75 -12.25 1 94.12 50 GLU B N 1
ATOM 2180 C CA . GLU B 1 50 ? 9.531 -27.062 -12.789 1 94.12 50 GLU B CA 1
ATOM 2181 C C . GLU B 1 50 ? 9.312 -28.156 -11.75 1 94.12 50 GLU B C 1
ATOM 2183 O O . GLU B 1 50 ? 8.812 -29.25 -12.07 1 94.12 50 GLU B O 1
ATOM 2188 N N . LEU B 1 51 ? 9.695 -27.875 -10.562 1 96.31 51 LEU B N 1
ATOM 2189 C CA . LEU B 1 51 ? 9.531 -28.844 -9.484 1 96.31 51 LEU B CA 1
ATOM 2190 C C . LEU B 1 51 ? 8.055 -29.062 -9.18 1 96.31 51 LEU B C 1
ATOM 2192 O O . LEU B 1 51 ? 7.625 -30.188 -8.953 1 96.31 51 LEU B O 1
ATOM 2196 N N . ILE B 1 52 ? 7.273 -28.047 -9.188 1 96.38 52 ILE B N 1
ATOM 2197 C CA . ILE B 1 52 ? 5.844 -28.125 -8.898 1 96.38 52 ILE B CA 1
ATOM 2198 C C . ILE B 1 52 ? 5.152 -28.984 -9.953 1 96.38 52 ILE B C 1
ATOM 2200 O O . ILE B 1 52 ? 4.246 -29.75 -9.633 1 96.38 52 ILE B O 1
ATOM 2204 N N . ALA B 1 53 ? 5.598 -28.828 -11.188 1 92 53 ALA B N 1
ATOM 2205 C CA . ALA B 1 53 ? 4.996 -29.562 -12.289 1 92 53 ALA B CA 1
ATOM 2206 C C . ALA B 1 53 ? 5.125 -31.062 -12.078 1 92 53 ALA B C 1
ATOM 2208 O O . ALA B 1 53 ? 4.395 -31.859 -12.688 1 92 53 ALA B O 1
ATOM 2209 N N . LYS B 1 54 ? 5.973 -31.5 -11.195 1 92.31 54 LYS B N 1
ATOM 2210 C CA . LYS B 1 54 ? 6.188 -32.906 -10.922 1 92.31 54 LYS B CA 1
ATOM 2211 C C . LYS B 1 54 ? 5.195 -33.438 -9.891 1 92.31 54 LYS B C 1
ATOM 2213 O O . LYS B 1 54 ? 5.109 -34.656 -9.656 1 92.31 54 LYS B O 1
ATOM 2218 N N . ILE B 1 55 ? 4.535 -32.562 -9.242 1 94.94 55 ILE B N 1
ATOM 2219 C CA . ILE B 1 55 ? 3.58 -32.938 -8.211 1 94.94 55 ILE B CA 1
ATOM 2220 C C . ILE B 1 55 ? 2.162 -32.906 -8.773 1 94.94 55 ILE B C 1
ATOM 2222 O O . ILE B 1 55 ? 1.622 -31.812 -9.023 1 94.94 55 ILE B O 1
ATOM 2226 N N . PRO B 1 56 ? 1.61 -34.031 -8.891 1 94.19 56 PRO B N 1
ATOM 2227 C CA . PRO B 1 56 ? 0.244 -34.062 -9.422 1 94.19 56 PRO B CA 1
ATOM 2228 C C . PRO B 1 56 ? -0.734 -33.281 -8.547 1 94.19 56 PRO B C 1
ATOM 2230 O O . PRO B 1 56 ? -0.629 -33.281 -7.32 1 94.19 56 PRO B O 1
ATOM 2233 N N . ASN B 1 57 ? -1.588 -32.562 -9.102 1 95.62 57 ASN B N 1
ATOM 2234 C CA . ASN B 1 57 ? -2.699 -31.844 -8.469 1 95.62 57 ASN B CA 1
ATOM 2235 C C . ASN B 1 57 ? -2.209 -30.766 -7.52 1 95.62 57 ASN B C 1
ATOM 2237 O O . ASN B 1 57 ? -2.914 -30.375 -6.582 1 95.62 57 ASN B O 1
ATOM 2241 N N . PHE B 1 58 ? -1.001 -30.359 -7.719 1 96.44 58 PHE B N 1
ATOM 2242 C CA . PHE B 1 58 ? -0.454 -29.328 -6.836 1 96.44 58 PHE B CA 1
ATOM 2243 C C . PHE B 1 58 ? -1.327 -28.078 -6.855 1 96.44 58 PHE B C 1
ATOM 2245 O O . PHE B 1 58 ? -1.763 -27.609 -5.801 1 96.44 58 PHE B O 1
ATOM 2252 N N . TRP B 1 59 ? -1.641 -27.516 -7.957 1 97.75 59 TRP B N 1
ATOM 2253 C CA . TRP B 1 59 ? -2.264 -26.203 -8.086 1 97.75 59 TRP B CA 1
ATOM 2254 C C . TRP B 1 59 ? -3.736 -26.266 -7.691 1 97.75 59 TRP B C 1
ATOM 2256 O O . TRP B 1 59 ? -4.25 -25.328 -7.055 1 97.75 59 TRP B O 1
ATOM 2266 N N . VAL B 1 60 ? -4.445 -27.344 -8.133 1 97.19 60 VAL B N 1
ATOM 2267 C CA . VAL B 1 60 ? -5.84 -27.438 -7.719 1 97.19 60 VAL B CA 1
ATOM 2268 C C . VAL B 1 60 ? -5.922 -27.547 -6.195 1 97.19 60 VAL B C 1
ATOM 2270 O O . VAL B 1 60 ? -6.797 -26.938 -5.57 1 97.19 60 VAL B O 1
ATOM 2273 N N . THR B 1 61 ? -5.035 -28.312 -5.582 1 96.75 61 THR B N 1
ATOM 2274 C CA . THR B 1 61 ? -4.988 -28.406 -4.129 1 96.75 61 THR B CA 1
ATOM 2275 C C . THR B 1 61 ? -4.719 -27.031 -3.508 1 96.75 61 THR B C 1
ATOM 2277 O O . THR B 1 61 ? -5.395 -26.641 -2.559 1 96.75 61 THR B O 1
ATOM 2280 N N . THR B 1 62 ? -3.74 -26.312 -4.062 1 97.25 62 THR B N 1
ATOM 2281 C CA . THR B 1 62 ? -3.389 -24.969 -3.605 1 97.25 62 THR B CA 1
ATOM 2282 C C . THR B 1 62 ? -4.586 -24.031 -3.707 1 97.25 62 THR B C 1
ATOM 2284 O O . THR B 1 62 ? -4.898 -23.312 -2.758 1 97.25 62 THR B O 1
ATOM 2287 N N . PHE B 1 63 ? -5.301 -24.078 -4.789 1 97.12 63 PHE B N 1
ATOM 2288 C CA . PHE B 1 63 ? -6.438 -23.203 -5.023 1 97.12 63 PHE B CA 1
ATOM 2289 C C . PHE B 1 63 ? -7.59 -23.547 -4.086 1 97.12 63 PHE B C 1
ATOM 2291 O O . PHE B 1 63 ? -8.219 -22.656 -3.514 1 97.12 63 PHE B O 1
ATOM 2298 N N . VAL B 1 64 ? -7.824 -24.781 -3.863 1 96.06 64 VAL B N 1
ATOM 2299 C CA . VAL B 1 64 ? -8.914 -25.219 -3.002 1 96.06 64 VAL B CA 1
ATOM 2300 C C . VAL B 1 64 ? -8.609 -24.859 -1.552 1 96.06 64 VAL B C 1
ATOM 2302 O O . VAL B 1 64 ? -9.516 -24.531 -0.785 1 96.06 64 VAL B O 1
ATOM 2305 N N . ASN B 1 65 ? -7.32 -24.891 -1.244 1 95.44 65 ASN B N 1
ATOM 2306 C CA . ASN B 1 65 ? -6.91 -24.594 0.124 1 95.44 65 ASN B CA 1
ATOM 2307 C C . ASN B 1 65 ? -6.902 -23.094 0.392 1 95.44 65 ASN B C 1
ATOM 2309 O O . ASN B 1 65 ? -6.828 -22.656 1.545 1 95.44 65 ASN B O 1
ATOM 2313 N N . HIS B 1 66 ? -6.871 -22.312 -0.646 1 95.5 66 HIS B N 1
ATOM 2314 C CA . HIS B 1 66 ? -6.867 -20.859 -0.455 1 95.5 66 HIS B CA 1
ATOM 2315 C C . HIS B 1 66 ? -8.281 -20.328 -0.219 1 95.5 66 HIS B C 1
ATOM 2317 O O . HIS B 1 66 ? -9.156 -20.5 -1.064 1 95.5 66 HIS B O 1
ATOM 2323 N N . PRO B 1 67 ? -8.508 -19.625 0.85 1 94.25 67 PRO B N 1
ATOM 2324 C CA . PRO B 1 67 ? -9.867 -19.266 1.257 1 94.25 67 PRO B CA 1
ATOM 2325 C C . PRO B 1 67 ? -10.617 -18.469 0.191 1 94.25 67 PRO B C 1
ATOM 2327 O O . PRO B 1 67 ? -11.766 -18.781 -0.128 1 94.25 67 PRO B O 1
ATOM 2330 N N . GLN B 1 68 ? -10.016 -17.531 -0.411 1 93.5 68 GLN B N 1
ATOM 2331 C CA . GLN B 1 68 ? -10.695 -16.672 -1.387 1 93.5 68 GLN B CA 1
ATOM 2332 C C . GLN B 1 68 ? -10.883 -17.406 -2.713 1 93.5 68 GLN B C 1
ATOM 2334 O O . GLN B 1 68 ? -11.938 -17.281 -3.346 1 93.5 68 GLN B O 1
ATOM 2339 N N . VAL B 1 69 ? -9.945 -18.125 -3.105 1 95.19 69 VAL B N 1
ATOM 2340 C CA . VAL B 1 69 ? -10.016 -18.797 -4.395 1 95.19 69 VAL B CA 1
ATOM 2341 C C . VAL B 1 69 ? -10.977 -19.984 -4.309 1 95.19 69 VAL B C 1
ATOM 2343 O O . VAL B 1 69 ? -11.742 -20.234 -5.238 1 95.19 69 VAL B O 1
ATOM 2346 N N . SER B 1 70 ? -10.953 -20.703 -3.18 1 94.75 70 SER B N 1
ATOM 2347 C CA . SER B 1 70 ? -11.828 -21.844 -2.986 1 94.75 70 SER B CA 1
ATOM 2348 C C . SER B 1 70 ? -13.297 -21.453 -3.145 1 94.75 70 SER B C 1
ATOM 2350 O O . SER B 1 70 ? -14.102 -22.25 -3.641 1 94.75 70 SER B O 1
ATOM 2352 N N . ALA B 1 71 ? -13.609 -20.234 -2.711 1 93.44 71 ALA B N 1
ATOM 2353 C CA . ALA B 1 71 ? -14.984 -19.75 -2.76 1 93.44 71 ALA B CA 1
ATOM 2354 C C . ALA B 1 71 ? -15.445 -19.531 -4.199 1 93.44 71 ALA B C 1
ATOM 2356 O O . ALA B 1 71 ? -16.641 -19.453 -4.473 1 93.44 71 ALA B O 1
ATOM 2357 N N . LEU B 1 72 ? -14.508 -19.484 -5.129 1 91.81 72 LEU B N 1
ATOM 2358 C CA . LEU B 1 72 ? -14.812 -19.219 -6.531 1 91.81 72 LEU B CA 1
ATOM 2359 C C . LEU B 1 72 ? -14.93 -20.531 -7.312 1 91.81 72 LEU B C 1
ATOM 2361 O O . LEU B 1 72 ? -15.305 -20.516 -8.484 1 91.81 72 LEU B O 1
ATOM 2365 N N . LEU B 1 73 ? -14.656 -21.625 -6.656 1 94.31 73 LEU B N 1
ATOM 2366 C CA . LEU B 1 73 ? -14.539 -22.875 -7.387 1 94.31 73 LEU B CA 1
ATOM 2367 C C . LEU B 1 73 ? -15.781 -23.75 -7.176 1 94.31 73 LEU B C 1
ATOM 2369 O O . LEU B 1 73 ? -16.125 -24.062 -6.039 1 94.31 73 LEU B O 1
ATOM 2373 N N . GLY B 1 74 ? -16.422 -24.031 -8.266 1 92.69 74 GLY B N 1
ATOM 2374 C CA . GLY B 1 74 ? -17.422 -25.094 -8.219 1 92.69 74 GLY B CA 1
ATOM 2375 C C . GLY B 1 74 ? -16.812 -26.484 -8.406 1 92.69 74 GLY B C 1
ATOM 2376 O O . GLY B 1 74 ? -15.617 -26.609 -8.641 1 92.69 74 GLY B O 1
ATOM 2377 N N . GLU B 1 75 ? -17.656 -27.469 -8.367 1 92.69 75 GLU B N 1
ATOM 2378 C CA . GLU B 1 75 ? -17.203 -28.844 -8.492 1 92.69 75 GLU B CA 1
ATOM 2379 C C . GLU B 1 75 ? -16.562 -29.094 -9.859 1 92.69 75 GLU B C 1
ATOM 2381 O O . GLU B 1 75 ? -15.5 -29.703 -9.945 1 92.69 75 GLU B O 1
ATOM 2386 N N . GLU B 1 76 ? -17.203 -28.594 -10.883 1 93.88 76 GLU B N 1
ATOM 2387 C CA . GLU B 1 76 ? -16.688 -28.828 -12.234 1 93.88 76 GLU B CA 1
ATOM 2388 C C . GLU B 1 76 ? -15.391 -28.047 -12.469 1 93.88 76 GLU B C 1
ATOM 2390 O O . GLU B 1 76 ? -14.523 -28.5 -13.227 1 93.88 76 GLU B O 1
ATOM 2395 N N . ASP B 1 77 ? -15.289 -26.906 -11.828 1 96.19 77 ASP B N 1
ATOM 2396 C CA . ASP B 1 77 ? -14.039 -26.156 -11.922 1 96.19 77 ASP B CA 1
ATOM 2397 C C . ASP B 1 77 ? -12.875 -26.953 -11.352 1 96.19 77 ASP B C 1
ATOM 2399 O O . ASP B 1 77 ? -11.805 -27.016 -11.961 1 96.19 77 ASP B O 1
ATOM 2403 N N . GLU B 1 78 ? -13.133 -27.516 -10.195 1 96.31 78 GLU B N 1
ATOM 2404 C CA . GLU B 1 78 ? -12.094 -28.312 -9.547 1 96.31 78 GLU B CA 1
ATOM 2405 C C . GLU B 1 78 ? -11.656 -29.469 -10.438 1 96.31 78 GLU B C 1
ATOM 2407 O O . GLU B 1 78 ? -10.469 -29.766 -10.547 1 96.31 78 GLU B O 1
ATOM 2412 N N . GLU B 1 79 ? -12.57 -30.109 -11.055 1 96.62 79 GLU B N 1
ATOM 2413 C CA . GLU B 1 79 ? -12.258 -31.219 -11.945 1 96.62 79 GLU B CA 1
ATOM 2414 C C . GLU B 1 79 ? -11.367 -30.766 -13.094 1 96.62 79 GLU B C 1
ATOM 2416 O O . GLU B 1 79 ? -10.383 -31.422 -13.43 1 96.62 79 GLU B O 1
ATOM 2421 N N . ALA B 1 80 ? -11.734 -29.625 -13.664 1 97.12 80 ALA B N 1
ATOM 2422 C CA . ALA B 1 80 ? -10.93 -29.094 -14.766 1 97.12 80 ALA B CA 1
ATOM 2423 C C . ALA B 1 80 ? -9.531 -28.703 -14.281 1 97.12 80 ALA B C 1
ATOM 2425 O O . ALA B 1 80 ? -8.547 -28.922 -14.992 1 97.12 80 ALA B O 1
ATOM 2426 N N . LEU B 1 81 ? -9.5 -28.219 -13.07 1 97.75 81 LEU B N 1
ATOM 2427 C CA . LEU B 1 81 ? -8.234 -27.703 -12.531 1 97.75 81 LEU B CA 1
ATOM 2428 C C . LEU B 1 81 ? -7.324 -28.859 -12.109 1 97.75 81 LEU B C 1
ATOM 2430 O O . LEU B 1 81 ? -6.137 -28.641 -11.844 1 97.75 81 LEU B O 1
ATOM 2434 N N . HIS B 1 82 ? -7.77 -30.109 -12.102 1 97.56 82 HIS B N 1
ATOM 2435 C CA . HIS B 1 82 ? -6.918 -31.281 -11.891 1 97.56 82 HIS B CA 1
ATOM 2436 C C . HIS B 1 82 ? -5.895 -31.422 -13.008 1 97.56 82 HIS B C 1
ATOM 2438 O O . HIS B 1 82 ? -4.855 -32.062 -12.828 1 97.56 82 HIS B O 1
ATOM 2444 N N . TYR B 1 83 ? -6.207 -30.828 -14.133 1 97.38 83 TYR B N 1
ATOM 2445 C CA . TYR B 1 83 ? -5.316 -30.938 -15.281 1 97.38 83 TYR B CA 1
ATOM 2446 C C . TYR B 1 83 ? -4.352 -29.766 -15.336 1 97.38 83 TYR B C 1
ATOM 2448 O O . TYR B 1 83 ? -3.498 -29.688 -16.234 1 97.38 83 TYR B O 1
ATOM 2456 N N . LEU B 1 84 ? -4.523 -28.75 -14.383 1 97.75 84 LEU B N 1
ATOM 2457 C CA . LEU B 1 84 ? -3.607 -27.625 -14.273 1 97.75 84 LEU B CA 1
ATOM 2458 C C . LEU B 1 84 ? -2.248 -28.062 -13.742 1 97.75 84 LEU B C 1
ATOM 2460 O O . LEU B 1 84 ? -2.156 -28.609 -12.641 1 97.75 84 LEU B O 1
ATOM 2464 N N . THR B 1 85 ? -1.157 -27.812 -14.492 1 95.94 85 THR B N 1
ATOM 2465 C CA . THR B 1 85 ? 0.152 -28.344 -14.133 1 95.94 85 THR B CA 1
ATOM 2466 C C . THR B 1 85 ? 1.092 -27.219 -13.695 1 95.94 85 THR B C 1
ATOM 2468 O O . THR B 1 85 ? 2.045 -27.453 -12.953 1 95.94 85 THR B O 1
ATOM 2471 N N . ARG B 1 86 ? 0.818 -26.047 -14.227 1 95.81 86 ARG B N 1
ATOM 2472 C CA . ARG B 1 86 ? 1.718 -24.922 -13.953 1 95.81 86 ARG B CA 1
ATOM 2473 C C . ARG B 1 86 ? 0.965 -23.594 -13.969 1 95.81 86 ARG B C 1
ATOM 2475 O O . ARG B 1 86 ? 0.092 -23.391 -14.812 1 95.81 86 ARG B O 1
ATOM 2482 N N . VAL B 1 87 ? 1.275 -22.812 -12.992 1 97.44 87 VAL B N 1
ATOM 2483 C CA . VAL B 1 87 ? 0.825 -21.422 -12.945 1 97.44 87 VAL B CA 1
ATOM 2484 C C . VAL B 1 87 ? 2.031 -20.484 -12.875 1 97.44 87 VAL B C 1
ATOM 2486 O O . VAL B 1 87 ? 2.928 -20.688 -12.055 1 97.44 87 VAL B O 1
ATOM 2489 N N . GLU B 1 88 ? 2.096 -19.516 -13.773 1 94.88 88 GLU B N 1
ATOM 2490 C CA . GLU B 1 88 ? 3.211 -18.578 -13.797 1 94.88 88 GLU B CA 1
ATOM 2491 C C . GLU B 1 88 ? 2.715 -17.141 -13.82 1 94.88 88 GLU B C 1
ATOM 2493 O O . GLU B 1 88 ? 1.81 -16.797 -14.586 1 94.88 88 GLU B O 1
ATOM 2498 N N . VAL B 1 89 ? 3.285 -16.344 -12.922 1 94.44 89 VAL B N 1
ATOM 2499 C CA . VAL B 1 89 ? 3.035 -14.914 -12.914 1 94.44 89 VAL B CA 1
ATOM 2500 C C . VAL B 1 89 ? 4.258 -14.172 -13.445 1 94.44 89 VAL B C 1
ATOM 2502 O O . VAL B 1 89 ? 5.367 -14.344 -12.938 1 94.44 89 VAL B O 1
ATOM 2505 N N . THR B 1 90 ? 4.047 -13.406 -14.492 1 89.81 90 THR B N 1
ATOM 2506 C CA . THR B 1 90 ? 5.129 -12.625 -15.078 1 89.81 90 THR B CA 1
ATOM 2507 C C . THR B 1 90 ? 4.844 -11.133 -14.961 1 89.81 90 THR B C 1
ATOM 2509 O O . THR B 1 90 ? 3.869 -10.633 -15.523 1 89.81 90 THR B O 1
ATOM 2512 N N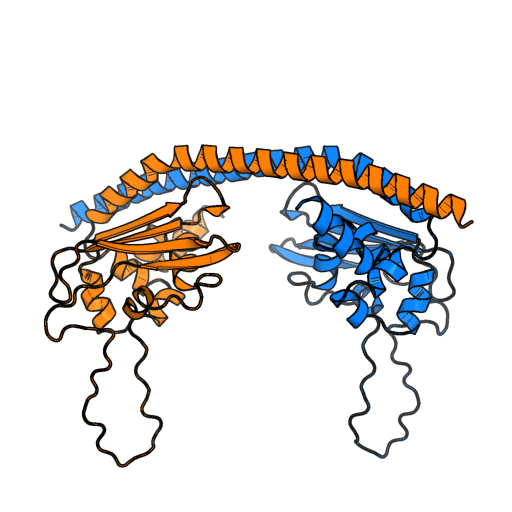 . GLU B 1 91 ? 5.676 -10.469 -14.133 1 85.5 91 GLU B N 1
ATOM 2513 C CA . GLU B 1 91 ? 5.57 -9.016 -14.055 1 85.5 91 GLU B CA 1
ATOM 2514 C C . GLU B 1 91 ? 6.391 -8.344 -15.156 1 85.5 91 GLU B C 1
ATOM 2516 O O . GLU B 1 91 ? 7.531 -8.734 -15.414 1 85.5 91 GLU B O 1
ATOM 2521 N N . PHE B 1 92 ? 5.777 -7.359 -15.703 1 79.5 92 PHE B N 1
ATOM 2522 C CA . PHE B 1 92 ? 6.445 -6.672 -16.812 1 79.5 92 PHE B CA 1
ATOM 2523 C C . PHE B 1 92 ? 7.395 -5.602 -16.281 1 79.5 92 PHE B C 1
ATOM 2525 O O . PHE B 1 92 ? 7.348 -5.246 -15.102 1 79.5 92 PHE B O 1
ATOM 2532 N N . GLU B 1 93 ? 8.469 -5.285 -16.953 1 70.69 93 GLU B N 1
ATOM 2533 C CA . GLU B 1 93 ? 9.594 -4.449 -16.531 1 70.69 93 GLU B CA 1
ATOM 2534 C C . GLU B 1 93 ? 9.109 -3.123 -15.953 1 70.69 93 GLU B C 1
ATOM 2536 O O . GLU B 1 93 ? 9.609 -2.664 -14.93 1 70.69 93 GLU B O 1
ATOM 2541 N N . ASP B 1 94 ? 8.25 -2.33 -16.656 1 66.88 94 ASP B N 1
ATOM 2542 C CA . ASP B 1 94 ? 7.863 -1.022 -16.141 1 66.88 94 ASP B CA 1
ATOM 2543 C C . ASP B 1 94 ? 6.504 -1.085 -15.453 1 66.88 94 ASP B C 1
ATOM 2545 O O . ASP B 1 94 ? 5.723 -2.01 -15.688 1 66.88 94 ASP B O 1
ATOM 2549 N N . ILE B 1 95 ? 6.359 -0.519 -14.203 1 59.06 95 ILE B N 1
ATOM 2550 C CA . ILE B 1 95 ? 5.145 -0.493 -13.391 1 59.06 95 ILE B CA 1
ATOM 2551 C C . ILE B 1 95 ? 3.928 -0.298 -14.289 1 59.06 95 ILE B C 1
ATOM 2553 O O . ILE B 1 95 ? 2.881 -0.911 -14.07 1 59.06 95 ILE B O 1
ATOM 2557 N N . LYS B 1 96 ? 4.145 0.451 -15.375 1 62.88 96 LYS B N 1
ATOM 2558 C CA . LYS B 1 96 ? 3.021 0.748 -16.266 1 62.88 96 LYS B CA 1
ATOM 2559 C C . LYS B 1 96 ? 2.619 -0.483 -17.062 1 62.88 96 LYS B C 1
ATOM 2561 O O . LYS B 1 96 ? 1.509 -0.545 -17.609 1 62.88 96 LYS B O 1
ATOM 2566 N N . SER B 1 97 ? 3.449 -1.397 -16.938 1 69.62 97 SER B N 1
ATOM 2567 C CA . SER B 1 97 ? 3.236 -2.479 -17.891 1 69.62 97 SER B CA 1
ATOM 2568 C C . SER B 1 97 ? 2.275 -3.525 -17.344 1 69.62 97 SER B C 1
ATOM 2570 O O . SER B 1 97 ? 1.488 -4.109 -18.094 1 69.62 97 SER B O 1
ATOM 2572 N N . GLY B 1 98 ? 2.209 -3.744 -16.062 1 84.75 98 GLY B N 1
ATOM 2573 C CA . GLY B 1 98 ? 1.258 -4.727 -15.562 1 84.75 98 GLY B CA 1
ATOM 2574 C C . GLY B 1 98 ? 1.865 -6.105 -15.383 1 84.75 98 GLY B C 1
ATOM 2575 O O . GLY B 1 98 ? 3.051 -6.234 -15.07 1 84.75 98 GLY B O 1
ATOM 2576 N N . TYR B 1 99 ? 1.026 -7.109 -15.344 1 91.25 99 TYR B N 1
ATOM 2577 C CA . TYR B 1 99 ? 1.468 -8.484 -15.172 1 91.25 99 TYR B CA 1
ATOM 2578 C C . TYR B 1 99 ? 0.567 -9.445 -15.945 1 91.25 99 TYR B C 1
ATOM 2580 O O . TYR B 1 99 ? -0.505 -9.062 -16.406 1 91.25 99 TYR B O 1
ATOM 2588 N N . ARG B 1 100 ? 1.094 -10.625 -16.141 1 93.19 100 ARG B N 1
ATOM 2589 C CA . ARG B 1 100 ? 0.367 -11.695 -16.812 1 93.19 100 ARG B CA 1
ATOM 2590 C C . ARG B 1 100 ? 0.387 -12.977 -15.984 1 93.19 100 ARG B C 1
ATOM 2592 O O . ARG B 1 100 ? 1.394 -13.289 -15.352 1 93.19 100 ARG B O 1
ATOM 2599 N N . ILE B 1 101 ? -0.746 -13.664 -16.016 1 96.25 101 ILE B N 1
ATOM 2600 C CA . ILE B 1 101 ? -0.833 -14.977 -15.375 1 96.25 101 ILE B CA 1
ATOM 2601 C C . ILE B 1 101 ? -1.093 -16.047 -16.438 1 96.25 101 ILE B C 1
ATOM 2603 O O . ILE B 1 101 ? -2.047 -15.945 -17.203 1 96.25 101 ILE B O 1
ATOM 2607 N N . ASP B 1 102 ? -0.225 -17.094 -16.453 1 96.88 102 ASP B N 1
ATOM 2608 C CA . ASP B 1 102 ? -0.362 -18.219 -17.375 1 96.88 102 ASP B CA 1
ATOM 2609 C C . ASP B 1 102 ? -0.717 -19.5 -16.625 1 96.88 102 ASP B C 1
ATOM 2611 O O . ASP B 1 102 ? -0.065 -19.844 -15.633 1 96.88 102 ASP B O 1
ATOM 2615 N N . PHE B 1 103 ? -1.801 -20.109 -17.109 1 97.75 103 PHE B N 1
ATOM 2616 C CA . PHE B 1 103 ? -2.209 -21.422 -16.625 1 97.75 103 PHE B CA 1
ATOM 2617 C C . PHE B 1 103 ? -1.913 -22.5 -17.656 1 97.75 103 PHE B C 1
ATOM 2619 O O . PHE B 1 103 ? -2.479 -22.484 -18.75 1 97.75 103 PHE B O 1
ATOM 2626 N N . TYR B 1 104 ? -1.026 -23.453 -17.328 1 97.38 104 TYR B N 1
ATOM 2627 C CA . TYR B 1 104 ? -0.7 -24.547 -18.219 1 97.38 104 TYR B CA 1
ATOM 2628 C C . TYR B 1 104 ? -1.484 -25.797 -17.859 1 97.38 104 TYR B C 1
ATOM 2630 O O . TYR B 1 104 ? -1.51 -26.219 -16.703 1 97.38 104 TYR B O 1
ATOM 2638 N N . PHE B 1 105 ? -2.086 -26.438 -18.891 1 97.38 105 PHE B N 1
ATOM 2639 C CA . PHE B 1 105 ? -2.924 -27.609 -18.656 1 97.38 105 PHE B CA 1
ATOM 2640 C C . PHE B 1 105 ? -2.41 -28.797 -19.453 1 97.38 105 PHE B C 1
ATOM 2642 O O . PHE B 1 105 ? -1.966 -28.641 -20.594 1 97.38 105 PHE B O 1
ATOM 2649 N N . ASP B 1 106 ? -2.543 -29.906 -18.828 1 96.88 106 ASP B N 1
ATOM 2650 C CA . ASP B 1 106 ? -2.465 -31.156 -19.594 1 96.88 106 ASP B CA 1
ATOM 2651 C C . ASP B 1 106 ? -3.717 -31.359 -20.438 1 96.88 106 ASP B C 1
ATOM 2653 O O . ASP B 1 106 ? -4.699 -30.625 -20.297 1 96.88 106 ASP B O 1
ATOM 2657 N N . GLU B 1 107 ? -3.549 -32.312 -21.375 1 97.44 107 GLU B N 1
ATOM 2658 C CA . GLU B 1 107 ? -4.754 -32.656 -22.125 1 97.44 107 GLU B CA 1
ATOM 2659 C C . GLU B 1 107 ? -5.918 -32.969 -21.172 1 97.44 107 GLU B C 1
ATOM 2661 O O . GLU B 1 107 ? -5.746 -33.656 -20.156 1 97.44 107 GLU B O 1
ATOM 2666 N N . ASN B 1 108 ? -7.133 -32.406 -21.531 1 97.69 108 ASN B N 1
ATOM 2667 C CA . ASN B 1 108 ? -8.281 -32.531 -20.656 1 97.69 108 ASN B CA 1
ATOM 2668 C C . ASN B 1 108 ? -9.594 -32.562 -21.438 1 97.69 108 ASN B C 1
ATOM 2670 O O . ASN B 1 108 ? -9.609 -32.281 -22.641 1 97.69 108 ASN B O 1
ATOM 2674 N N . PRO B 1 109 ? -10.602 -32.938 -20.844 1 97.75 109 PRO B N 1
ATOM 2675 C CA . PRO B 1 109 ? -11.859 -33.125 -21.578 1 97.75 109 PRO B CA 1
ATOM 2676 C C . PRO B 1 109 ? -12.633 -31.828 -21.766 1 97.75 109 PRO B C 1
ATOM 2678 O O . PRO B 1 109 ? -13.672 -31.812 -22.422 1 97.75 109 PRO B O 1
ATOM 2681 N N . TYR B 1 110 ? -12.18 -30.75 -21.266 1 97.44 110 TYR B N 1
ATOM 2682 C CA . TYR B 1 110 ? -13 -29.547 -21.234 1 97.44 110 TYR B CA 1
ATOM 2683 C C . TYR B 1 110 ? -12.648 -28.625 -22.391 1 97.44 110 TYR B C 1
ATOM 2685 O O . TYR B 1 110 ? -13.531 -28.047 -23.031 1 97.44 110 TYR B O 1
ATOM 2693 N N . PHE B 1 111 ? -11.438 -28.453 -22.672 1 98.19 111 PHE B N 1
ATOM 2694 C CA . PHE B 1 111 ? -11.031 -27.516 -23.719 1 98.19 111 PHE B CA 1
ATOM 2695 C C . PHE B 1 111 ? -9.742 -27.969 -24.391 1 98.19 111 PHE B C 1
ATOM 2697 O O . PHE B 1 111 ? -9.055 -28.859 -23.875 1 98.19 111 PHE B O 1
ATOM 2704 N N . GLU B 1 112 ? -9.344 -27.297 -25.531 1 98.31 112 GLU B N 1
ATOM 2705 C CA . GLU B 1 112 ? -8.211 -27.719 -26.359 1 98.31 112 GLU B CA 1
ATOM 2706 C C . GLU B 1 112 ? -6.949 -26.922 -26 1 98.31 112 GLU B C 1
ATOM 2708 O O . GLU B 1 112 ? -5.84 -27.344 -26.328 1 98.31 112 GLU B O 1
ATOM 2713 N N . ASN B 1 113 ? -7.148 -25.797 -25.328 1 97.94 113 ASN B N 1
ATOM 2714 C CA . ASN B 1 113 ? -6.02 -24.938 -25.016 1 97.94 113 ASN B CA 1
ATOM 2715 C C . ASN B 1 113 ? -4.98 -25.656 -24.156 1 97.94 113 ASN B C 1
ATOM 2717 O O . ASN B 1 113 ? -5.336 -26.422 -23.25 1 97.94 113 ASN B O 1
ATOM 2721 N N . LYS B 1 114 ? -3.742 -25.391 -24.453 1 98.12 114 LYS B N 1
ATOM 2722 C CA . LYS B 1 114 ? -2.68 -25.875 -23.578 1 98.12 114 LYS B CA 1
ATOM 2723 C C . LYS B 1 114 ? -2.334 -24.844 -22.516 1 98.12 114 LYS B C 1
ATOM 2725 O O . LYS B 1 114 ? -1.832 -25.188 -21.438 1 98.12 114 LYS B O 1
ATOM 2730 N N . VAL B 1 115 ? -2.564 -23.594 -22.922 1 97.81 115 VAL B N 1
ATOM 2731 C CA . VAL B 1 115 ? -2.275 -22.484 -22.031 1 97.81 115 VAL B CA 1
ATOM 2732 C C . VAL B 1 115 ? -3.43 -21.484 -22.047 1 97.81 115 VAL B C 1
ATOM 2734 O O . VAL B 1 115 ? -3.939 -21.141 -23.109 1 97.81 115 VAL B O 1
ATOM 2737 N N . LEU B 1 116 ? -3.908 -21.109 -20.875 1 97.81 116 LEU B N 1
ATOM 2738 C CA . LEU B 1 116 ? -4.828 -19.984 -20.719 1 97.81 116 LEU B CA 1
ATOM 2739 C C . LEU B 1 116 ? -4.145 -18.828 -20.016 1 97.81 116 LEU B C 1
ATOM 2741 O O . LEU B 1 116 ? -3.539 -19 -18.953 1 97.81 116 LEU B O 1
ATOM 2745 N N . SER B 1 117 ? -4.234 -17.625 -20.562 1 96.44 117 SER B N 1
ATOM 2746 C CA . SER B 1 117 ? -3.527 -16.469 -20.031 1 96.44 117 SER B CA 1
ATOM 2747 C C . SER B 1 117 ? -4.477 -15.297 -19.781 1 96.44 117 SER B C 1
ATOM 2749 O O . SER B 1 117 ? -5.469 -15.141 -20.5 1 96.44 117 SER B O 1
ATOM 2751 N N . LYS B 1 118 ? -4.207 -14.578 -18.766 1 95.31 118 LYS B N 1
ATOM 2752 C CA . LYS B 1 118 ? -4.844 -13.289 -18.516 1 95.31 118 LYS B CA 1
ATOM 2753 C C . LYS B 1 118 ? -3.809 -12.211 -18.219 1 95.31 118 LYS B C 1
ATOM 2755 O O . LYS B 1 118 ? -2.93 -12.406 -17.375 1 95.31 118 LYS B O 1
ATOM 2760 N N . GLU B 1 119 ? -3.887 -11.125 -18.969 1 92.12 119 GLU B N 1
ATOM 2761 C CA . GLU B 1 119 ? -2.91 -10.047 -18.859 1 92.12 119 GLU B CA 1
ATOM 2762 C C . GLU B 1 119 ? -3.568 -8.758 -18.391 1 92.12 119 GLU B C 1
ATOM 2764 O O . GLU B 1 119 ? -4.684 -8.43 -18.797 1 92.12 119 GLU B O 1
ATOM 2769 N N . PHE B 1 120 ? -2.852 -8 -17.516 1 91.19 120 PHE B N 1
ATOM 2770 C CA . PHE B 1 120 ? -3.314 -6.727 -17 1 91.19 120 PHE B CA 1
ATOM 2771 C C . PHE B 1 120 ? -2.342 -5.605 -17.344 1 91.19 120 PHE B C 1
ATOM 2773 O O . PHE B 1 120 ? -1.127 -5.766 -17.203 1 91.19 120 PHE B O 1
ATOM 2780 N N . HIS B 1 121 ? -2.781 -4.547 -17.875 1 87 121 HIS B N 1
ATOM 2781 C CA . HIS B 1 121 ? -1.944 -3.404 -18.219 1 87 121 HIS B CA 1
ATOM 2782 C C . HIS B 1 121 ? -2.758 -2.115 -18.25 1 87 121 HIS B C 1
ATOM 2784 O O . HIS B 1 121 ? -3.986 -2.148 -18.156 1 87 121 HIS B O 1
ATOM 2790 N N . LEU B 1 122 ? -2.076 -1.022 -18.188 1 84.81 122 LEU B N 1
ATOM 2791 C CA . LEU B 1 122 ? -2.719 0.257 -18.469 1 84.81 122 LEU B CA 1
ATOM 2792 C C . LEU B 1 122 ? -2.855 0.48 -19.969 1 84.81 122 LEU B C 1
ATOM 2794 O O . LEU B 1 122 ? -1.926 0.203 -20.734 1 84.81 122 LEU B O 1
ATOM 2798 N N . ASN B 1 123 ? -4.047 0.797 -20.297 1 83.44 123 ASN B N 1
ATOM 2799 C CA . ASN B 1 123 ? -4.219 1.058 -21.719 1 83.44 123 ASN B CA 1
ATOM 2800 C C . ASN B 1 123 ? -3.656 2.42 -22.125 1 83.44 123 ASN B C 1
ATOM 2802 O O . ASN B 1 123 ? -3.057 3.111 -21.297 1 83.44 123 ASN B O 1
ATOM 2806 N N . GLU B 1 124 ? -3.861 2.783 -23.375 1 81.12 124 GLU B N 1
ATOM 2807 C CA . GLU B 1 124 ? -3.309 4.023 -23.906 1 81.12 124 GLU B CA 1
ATOM 2808 C C . GLU B 1 124 ? -3.869 5.238 -23.172 1 81.12 124 GLU B C 1
ATOM 2810 O O . GLU B 1 124 ? -3.182 6.254 -23.031 1 81.12 124 GLU B O 1
ATOM 2815 N N . SER B 1 125 ? -5.086 5.188 -22.672 1 83.44 125 SER B N 1
ATOM 2816 C CA . SER B 1 125 ? -5.738 6.285 -21.953 1 83.44 125 SER B CA 1
ATOM 2817 C C . SER B 1 125 ? -5.336 6.312 -20.484 1 83.44 125 SER B C 1
ATOM 2819 O O . SER B 1 125 ? -5.758 7.195 -19.734 1 83.44 125 SER B O 1
ATOM 2821 N N . GLY B 1 126 ? -4.574 5.312 -20.203 1 81.88 126 GLY B N 1
ATOM 2822 C CA . GLY B 1 126 ? -4.129 5.25 -18.812 1 81.88 126 GLY B CA 1
ATOM 2823 C C . GLY B 1 126 ? -5.082 4.492 -17.906 1 81.88 126 GLY B C 1
ATOM 2824 O O . GLY B 1 126 ? -4.953 4.539 -16.688 1 81.88 126 GLY B O 1
ATOM 2825 N N . ASP B 1 127 ? -5.996 3.82 -18.516 1 86.31 127 ASP B N 1
ATOM 2826 C CA . ASP B 1 127 ? -6.965 3.051 -17.75 1 86.31 127 ASP B CA 1
ATOM 2827 C C . ASP B 1 127 ? -6.547 1.587 -17.641 1 86.31 127 ASP B C 1
ATOM 2829 O O . ASP B 1 127 ? -5.996 1.024 -18.594 1 86.31 127 ASP B O 1
ATOM 2833 N N . PRO B 1 128 ? -6.848 1.118 -16.453 1 88.56 128 PRO B N 1
ATOM 2834 C CA . PRO B 1 128 ? -6.566 -0.315 -16.344 1 88.56 128 PRO B CA 1
ATOM 2835 C C . PRO B 1 128 ? -7.34 -1.148 -17.359 1 88.56 128 PRO B C 1
ATOM 2837 O O . PRO B 1 128 ? -8.5 -0.849 -17.656 1 88.56 128 PRO B O 1
ATOM 2840 N N . SER B 1 129 ? -6.641 -2.131 -17.922 1 89.25 129 SER B N 1
ATOM 2841 C CA . SER B 1 129 ? -7.246 -3.018 -18.906 1 89.25 129 SER B CA 1
ATOM 2842 C C . SER B 1 129 ? -6.723 -4.441 -18.766 1 89.25 129 SER B C 1
ATOM 2844 O O . SER B 1 129 ? -5.656 -4.664 -18.188 1 89.25 129 SER B O 1
ATOM 2846 N N . SER B 1 130 ? -7.566 -5.367 -19.25 1 91.81 130 SER B N 1
ATOM 2847 C CA . SER B 1 130 ? -7.145 -6.766 -19.219 1 91.81 130 SER B CA 1
ATOM 2848 C C . SER B 1 130 ? -7.512 -7.473 -20.516 1 91.81 130 SER B C 1
ATOM 2850 O O . SER B 1 130 ? -8.414 -7.039 -21.234 1 91.81 130 SER B O 1
ATOM 2852 N N . LYS B 1 131 ? -6.684 -8.469 -20.922 1 92.38 131 LYS B N 1
ATOM 2853 C CA . LYS B 1 131 ? -6.91 -9.383 -22.031 1 92.38 131 LYS B CA 1
ATOM 2854 C C . LYS B 1 131 ? -6.691 -10.836 -21.625 1 92.38 131 LYS B C 1
ATOM 2856 O O . LYS B 1 131 ? -5.871 -11.117 -20.75 1 92.38 131 LYS B O 1
ATOM 2861 N N . SER B 1 132 ? -7.469 -11.672 -22.219 1 94.56 132 SER B N 1
ATOM 2862 C CA . SER B 1 132 ? -7.336 -13.078 -21.859 1 94.56 132 SER B CA 1
ATOM 2863 C C . SER B 1 132 ? -7.395 -13.977 -23.094 1 94.56 132 SER B C 1
ATOM 2865 O O . SER B 1 132 ? -7.887 -13.562 -24.141 1 94.56 132 SER B O 1
ATOM 2867 N N . THR B 1 133 ? -6.809 -15.156 -22.969 1 96.06 133 THR B N 1
ATOM 2868 C CA . THR B 1 133 ? -6.926 -16.203 -23.984 1 96.06 133 THR B CA 1
ATOM 2869 C C . THR B 1 133 ? -8.375 -16.656 -24.125 1 96.06 133 THR B C 1
ATOM 2871 O O . THR B 1 133 ? -9.078 -16.844 -23.125 1 96.06 133 THR B O 1
ATOM 2874 N N . GLU B 1 134 ? -8.812 -16.781 -25.375 1 95.56 134 GLU B N 1
ATOM 2875 C CA . GLU B 1 134 ? -10.117 -17.391 -25.625 1 95.56 134 GLU B CA 1
ATOM 2876 C C . GLU B 1 134 ? -10.078 -18.906 -25.391 1 95.56 134 GLU B C 1
ATOM 2878 O O . GLU B 1 134 ? -9.242 -19.609 -25.953 1 95.56 134 GLU B O 1
ATOM 2883 N N . ILE B 1 135 ? -11 -19.312 -24.531 1 97 135 ILE B N 1
ATOM 2884 C CA . ILE B 1 135 ? -11.008 -20.75 -24.25 1 97 135 ILE B CA 1
ATOM 2885 C C . ILE B 1 135 ? -11.688 -21.5 -25.391 1 97 135 ILE B C 1
ATOM 2887 O O . ILE B 1 135 ? -12.797 -21.156 -25.797 1 97 135 ILE B O 1
ATOM 2891 N N . LYS B 1 136 ? -11 -22.469 -25.953 1 97.69 136 LYS B N 1
ATOM 2892 C CA . LYS B 1 136 ? -11.547 -23.344 -27 1 97.69 136 LYS B CA 1
ATOM 2893 C C . LYS B 1 136 ? -12.211 -24.562 -26.391 1 97.69 136 LYS B C 1
ATOM 2895 O O . LYS B 1 136 ? -11.633 -25.656 -26.406 1 97.69 136 LYS B O 1
ATOM 2900 N N . TRP B 1 137 ? -13.461 -24.406 -26.047 1 97.44 137 TRP B N 1
ATOM 2901 C CA . TRP B 1 137 ? -14.195 -25.453 -25.328 1 97.44 137 TRP B CA 1
ATOM 2902 C C . TRP B 1 137 ? -14.477 -26.641 -26.234 1 97.44 137 TRP B C 1
ATOM 2904 O O . TRP B 1 137 ? -14.828 -26.469 -27.406 1 97.44 137 TRP B O 1
ATOM 2914 N N . LYS B 1 138 ? -14.273 -27.797 -25.656 1 97.44 138 LYS B N 1
ATOM 2915 C CA . LYS B 1 138 ? -14.75 -28.984 -26.359 1 97.44 138 LYS B CA 1
ATOM 2916 C C . LYS B 1 138 ? -16.266 -29.078 -26.297 1 97.44 138 LYS B C 1
ATOM 2918 O O . LYS B 1 138 ? -16.906 -28.453 -25.453 1 97.44 138 LYS B O 1
ATOM 2923 N N . SER B 1 139 ? -16.844 -29.859 -27.141 1 95.75 139 SER B N 1
ATOM 2924 C CA . SER B 1 139 ? -18.297 -29.938 -27.297 1 95.75 139 SER B CA 1
ATOM 2925 C C . SER B 1 139 ? -18.984 -30.297 -25.984 1 95.75 139 SER B C 1
ATOM 2927 O O . SER B 1 139 ? -18.656 -31.312 -25.359 1 95.75 139 SER B O 1
ATOM 2929 N N . GLY B 1 140 ? -19.891 -29.359 -25.516 1 93.94 140 GLY B N 1
ATOM 2930 C CA . GLY B 1 140 ? -20.703 -29.578 -24.344 1 93.94 140 GLY B CA 1
ATOM 2931 C C . GLY B 1 140 ? -19.938 -29.422 -23.031 1 93.94 140 GLY B C 1
ATOM 2932 O O . GLY B 1 140 ? -20.422 -29.812 -21.969 1 93.94 140 GLY B O 1
ATOM 2933 N N . LYS B 1 141 ? -18.766 -28.891 -23.094 1 95.56 141 LYS B N 1
ATOM 2934 C CA . LYS B 1 141 ? -17.922 -28.891 -21.891 1 95.56 141 LYS B CA 1
ATOM 2935 C C . LYS B 1 141 ? -17.641 -27.469 -21.422 1 95.56 141 LYS B C 1
ATOM 2937 O O . LYS B 1 141 ? -16.75 -27.234 -20.625 1 95.56 141 LYS B O 1
ATOM 2942 N N . ASP B 1 142 ? -18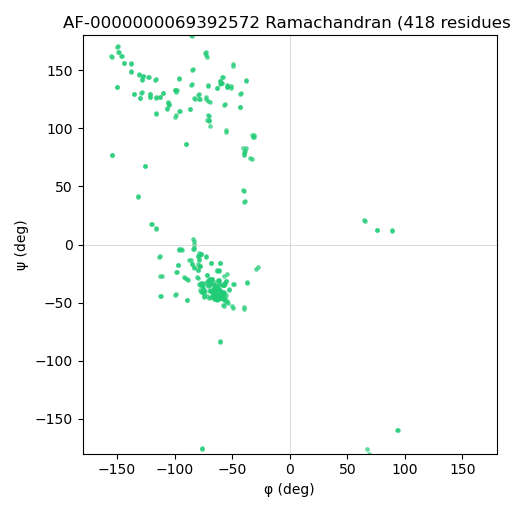.438 -26.531 -22.016 1 95.12 142 ASP B N 1
ATOM 2943 C CA . ASP B 1 142 ? -18.266 -25.125 -21.641 1 95.12 142 ASP B CA 1
ATOM 2944 C C . ASP B 1 142 ? -18.75 -24.875 -20.219 1 95.12 142 ASP B C 1
ATOM 2946 O O . ASP B 1 142 ? -19.969 -24.844 -19.969 1 95.12 142 ASP B O 1
ATOM 2950 N N . LEU B 1 143 ? -17.844 -24.609 -19.344 1 93.75 143 LEU B N 1
ATOM 2951 C CA . LEU B 1 143 ? -18.172 -24.453 -17.938 1 93.75 143 LEU B CA 1
ATOM 2952 C C . LEU B 1 143 ? -18.781 -23.094 -17.672 1 93.75 143 LEU B C 1
ATOM 2954 O O . LEU B 1 143 ? -19.375 -22.859 -16.609 1 93.75 143 LEU B O 1
ATOM 2958 N N . THR B 1 144 ? -18.578 -22.188 -18.578 1 91.62 144 THR B N 1
ATOM 2959 C CA . THR B 1 144 ? -19.078 -20.828 -18.359 1 91.62 144 THR B CA 1
ATOM 2960 C C . THR B 1 144 ? -20.531 -20.719 -18.781 1 91.62 144 THR B C 1
ATOM 2962 O O . THR B 1 144 ? -21.172 -19.688 -18.562 1 91.62 144 THR B O 1
ATOM 2965 N N . LYS B 1 145 ? -20.969 -21.688 -19.562 1 83.56 145 LYS B N 1
ATOM 2966 C CA . LYS B 1 145 ? -22.359 -21.672 -20 1 83.56 145 LYS B CA 1
ATOM 2967 C C . LYS B 1 145 ? -23.266 -22.359 -18.984 1 83.56 145 LYS B C 1
ATOM 2969 O O . LYS B 1 145 ? -22.891 -23.359 -18.375 1 83.56 145 LYS B O 1
ATOM 2974 N N . ARG B 1 146 ? -24.156 -21.609 -18.422 1 63.25 146 ARG B N 1
ATOM 2975 C CA . ARG B 1 146 ? -25.156 -22.047 -17.453 1 63.25 146 ARG B CA 1
ATOM 2976 C C . ARG B 1 146 ? -25.984 -23.203 -18.031 1 63.25 146 ARG B C 1
ATOM 2978 O O . ARG B 1 146 ? -26.297 -23.219 -19.219 1 63.25 146 ARG B O 1
ATOM 2985 N N . SER B 1 147 ? -25.609 -24.438 -17.641 1 51.56 147 SER B N 1
ATOM 2986 C CA . SER B 1 147 ? -26.594 -25.438 -18.062 1 51.56 147 SER B CA 1
ATOM 2987 C C . SER B 1 147 ? -28.016 -24.906 -17.875 1 51.56 147 SER B C 1
ATOM 2989 O O . SER B 1 147 ? -28.406 -24.516 -16.781 1 51.56 147 SER B O 1
ATOM 2991 N N . SER B 1 148 ? -28.469 -24.156 -18.828 1 43.72 148 SER B N 1
ATOM 2992 C CA . SER B 1 148 ? -29.922 -23.938 -18.797 1 43.72 148 SER B CA 1
ATOM 2993 C C . SER B 1 148 ? -30.656 -25.203 -18.391 1 43.72 148 SER B C 1
ATOM 2995 O O . SER B 1 148 ? -30.875 -26.094 -19.219 1 43.72 148 SER B O 1
ATOM 2997 N N . GLN B 1 149 ? -30.281 -26.031 -17.547 1 40.38 149 GLN B N 1
ATOM 2998 C CA . GLN B 1 149 ? -31.359 -26.984 -17.25 1 40.38 149 GLN B CA 1
ATOM 2999 C C . GLN B 1 149 ? -32.719 -26.281 -17.219 1 40.38 149 GLN B C 1
ATOM 3001 O O . GLN B 1 149 ? -32.781 -25.094 -16.922 1 40.38 149 GLN B O 1
ATOM 3006 N N . THR B 1 150 ? -33.812 -27.031 -17.797 1 38.94 150 THR B N 1
ATOM 3007 C CA . THR B 1 150 ? -35.25 -26.797 -17.891 1 38.94 150 THR B CA 1
ATOM 3008 C C . THR B 1 150 ? -35.781 -26.203 -16.594 1 38.94 150 THR B C 1
ATOM 3010 O O . THR B 1 150 ? -35.688 -26.828 -15.531 1 38.94 150 THR B O 1
ATOM 3013 N N . GLN B 1 151 ? -35.562 -24.953 -16.422 1 40.09 151 GLN B N 1
ATOM 3014 C CA . GLN B 1 151 ? -36.469 -24.328 -15.461 1 40.09 151 GLN B CA 1
ATOM 3015 C C . GLN B 1 151 ? -37.875 -24.844 -15.617 1 40.09 151 GLN B C 1
ATOM 3017 O O . GLN B 1 151 ? -38.5 -24.703 -16.672 1 40.09 151 GLN B O 1
ATOM 3022 N N . ASN B 1 152 ? -38.281 -25.984 -15.141 1 39.56 152 ASN B N 1
ATOM 3023 C CA . ASN B 1 152 ? -39.719 -25.984 -14.867 1 39.56 152 ASN B CA 1
ATOM 3024 C C . ASN B 1 152 ? -40.156 -24.688 -14.195 1 39.56 152 ASN B C 1
ATOM 3026 O O . ASN B 1 152 ? -39.469 -24.188 -13.305 1 39.56 152 ASN B O 1
ATOM 3030 N N . LYS B 1 153 ? -41.062 -23.922 -14.883 1 38 153 LYS B N 1
ATOM 3031 C CA . LYS B 1 153 ? -41.594 -22.578 -14.656 1 38 153 LYS B CA 1
ATOM 3032 C C . LYS B 1 153 ? -41.844 -22.328 -13.172 1 38 153 LYS B C 1
ATOM 3034 O O . LYS B 1 153 ? -42.094 -21.203 -12.766 1 38 153 LYS B O 1
ATOM 3039 N N . ALA B 1 154 ? -42.625 -23.234 -12.516 1 38.25 154 ALA B N 1
ATOM 3040 C CA . ALA B 1 154 ? -43.5 -22.656 -11.508 1 38.25 154 ALA B CA 1
ATOM 3041 C C . ALA B 1 154 ? -42.719 -21.938 -10.422 1 38.25 154 ALA B C 1
ATOM 3043 O O . ALA B 1 154 ? -43.125 -20.891 -9.938 1 38.25 154 ALA B O 1
ATOM 3044 N N . SER B 1 155 ? -42.219 -22.609 -9.43 1 36.97 155 SER B N 1
ATOM 3045 C CA . SER B 1 155 ? -42 -22 -8.117 1 36.97 155 SER B CA 1
ATOM 3046 C C . SER B 1 155 ? -40.875 -20.984 -8.156 1 36.97 155 SER B C 1
ATOM 3048 O O . SER B 1 155 ? -39.75 -21.281 -8.609 1 36.97 155 SER B O 1
ATOM 3050 N N . ARG B 1 156 ? -41.188 -19.672 -8.188 1 37.03 156 ARG B N 1
ATOM 3051 C CA . ARG B 1 156 ? -40.438 -18.453 -7.938 1 37.03 156 ARG B CA 1
ATOM 3052 C C . ARG B 1 156 ? -39.281 -18.703 -6.953 1 37.03 156 ARG B C 1
ATOM 3054 O O . ARG B 1 156 ? -38.656 -17.766 -6.457 1 37.03 156 ARG B O 1
ATOM 3061 N N . LYS B 1 157 ? -39.375 -19.828 -6.184 1 36.22 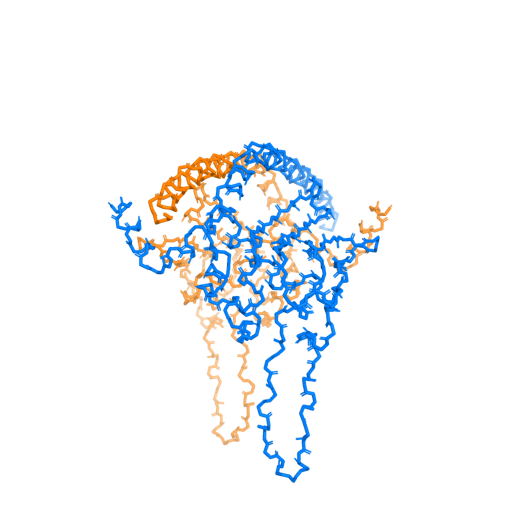157 LYS B N 1
ATOM 3062 C CA . LYS B 1 157 ? -38.344 -19.688 -5.152 1 36.22 157 LYS B CA 1
ATOM 3063 C C . LYS B 1 157 ? -37 -19.312 -5.758 1 36.22 157 LYS B C 1
ATOM 3065 O O . LYS B 1 157 ? -36.75 -19.547 -6.941 1 36.22 157 LYS B O 1
ATOM 3070 N N . ARG B 1 158 ? -36.125 -18.641 -4.977 1 41.03 158 ARG B N 1
ATOM 3071 C CA . ARG B 1 158 ? -34.75 -18.203 -5.09 1 41.03 158 ARG B CA 1
ATOM 3072 C C . ARG B 1 158 ? -33.875 -19.266 -5.773 1 41.03 158 ARG B C 1
ATOM 3074 O O . ARG B 1 158 ? -33.531 -20.266 -5.156 1 41.03 158 ARG B O 1
ATOM 3081 N N . GLN B 1 159 ? -34.281 -19.781 -6.762 1 39.56 159 GLN B N 1
ATOM 3082 C CA . GLN B 1 159 ? -33.375 -20.719 -7.441 1 39.56 159 GLN B CA 1
ATOM 3083 C C . GLN B 1 159 ? -31.922 -20.328 -7.246 1 39.56 159 GLN B C 1
ATOM 3085 O O . GLN B 1 159 ? -31.547 -19.172 -7.473 1 39.56 159 GLN B O 1
ATOM 3090 N N . HIS B 1 160 ? -31.375 -20.922 -6.25 1 47.12 160 HIS B N 1
ATOM 3091 C CA . HIS B 1 160 ? -29.969 -20.75 -5.922 1 47.12 160 HIS B CA 1
ATOM 3092 C C . HIS B 1 160 ? -29.125 -20.547 -7.184 1 47.12 160 HIS B C 1
ATOM 3094 O O . HIS B 1 160 ? -29.125 -21.391 -8.07 1 47.12 160 HIS B O 1
ATOM 3100 N N . GLU B 1 161 ? -29.203 -19.422 -7.789 1 51.09 161 GLU B N 1
ATOM 3101 C CA . GLU B 1 161 ? -28.312 -19.047 -8.875 1 51.09 161 GLU B CA 1
ATOM 3102 C C . GLU B 1 161 ? -26.922 -19.672 -8.695 1 51.09 161 GLU B C 1
ATOM 3104 O O . GLU B 1 161 ? -26.312 -19.547 -7.633 1 51.09 161 GLU B O 1
ATOM 3109 N N . GLU B 1 162 ? -26.688 -20.812 -9.258 1 57.53 162 GLU B N 1
ATOM 3110 C CA . GLU B 1 162 ? -25.422 -21.516 -9.211 1 57.53 162 GLU B CA 1
ATOM 3111 C C . GLU B 1 162 ? -24.25 -20.562 -9.43 1 57.53 162 GLU B C 1
ATOM 3113 O O . GLU B 1 162 ? -24.344 -19.641 -10.242 1 57.53 162 GLU B O 1
ATOM 3118 N N . PRO B 1 163 ? -23.25 -20.641 -8.516 1 64.44 163 PRO B N 1
ATOM 3119 C CA . PRO B 1 163 ? -22.109 -19.734 -8.602 1 64.44 163 PRO B CA 1
ATOM 3120 C C . PRO B 1 163 ? -21.438 -19.766 -9.969 1 64.44 163 PRO B C 1
ATOM 3122 O O . PRO B 1 163 ? -21.469 -20.781 -10.656 1 64.44 163 PRO B O 1
ATOM 3125 N N . GLU B 1 164 ? -21.125 -18.641 -10.461 1 82 164 GLU B N 1
ATOM 3126 C CA . GLU B 1 164 ? -20.375 -18.5 -11.711 1 82 164 GLU B CA 1
ATOM 3127 C C . GLU B 1 164 ? -19.078 -19.281 -11.68 1 82 164 GLU B C 1
ATOM 3129 O O . GLU B 1 164 ? -18.469 -19.438 -10.617 1 82 164 GLU B O 1
ATOM 3134 N N . SER B 1 165 ? -18.766 -20.031 -12.82 1 91.38 165 SER B N 1
ATOM 3135 C CA . SER B 1 165 ? -17.547 -20.828 -12.953 1 91.38 165 SER B CA 1
ATOM 3136 C C . SER B 1 165 ? -16.312 -19.969 -12.789 1 91.38 165 SER B C 1
ATOM 3138 O O . SER B 1 165 ? -16.297 -18.797 -13.195 1 91.38 165 SER B O 1
ATOM 3140 N N . PHE B 1 166 ? -15.297 -20.516 -12.188 1 93.62 166 PHE B N 1
ATOM 3141 C CA . PHE B 1 166 ? -13.961 -19.938 -12.094 1 93.62 166 PHE B CA 1
ATOM 3142 C C . PHE B 1 166 ? -13.477 -19.469 -13.453 1 93.62 166 PHE B C 1
ATOM 3144 O O . PHE B 1 166 ? -12.836 -18.406 -13.562 1 93.62 166 PHE B O 1
ATOM 3151 N N . PHE B 1 167 ? -13.836 -20.141 -14.469 1 95.06 167 PHE B N 1
ATOM 3152 C CA . PHE B 1 167 ? -13.297 -19.922 -15.805 1 95.06 167 PHE B CA 1
ATOM 3153 C C . PHE B 1 167 ? -13.953 -18.703 -16.453 1 95.06 167 PHE B C 1
ATOM 3155 O O . PHE B 1 167 ? -13.477 -18.203 -17.469 1 95.06 167 PHE B O 1
ATOM 3162 N N . THR B 1 168 ? -15.047 -18.203 -15.883 1 92.81 168 THR B N 1
ATOM 3163 C CA . THR B 1 168 ? -15.625 -16.953 -16.359 1 92.81 168 THR B CA 1
ATOM 3164 C C . THR B 1 168 ? -14.633 -15.805 -16.188 1 92.81 168 THR B C 1
ATOM 3166 O O . THR B 1 168 ? -14.742 -14.789 -16.875 1 92.81 168 THR B O 1
ATOM 3169 N N . TRP B 1 169 ? -13.711 -16.031 -15.289 1 92.69 169 TRP B N 1
ATOM 3170 C CA . TRP B 1 169 ? -12.664 -15.047 -15.055 1 92.69 169 TRP B CA 1
ATOM 3171 C C . TRP B 1 169 ? -11.93 -14.711 -16.344 1 92.69 169 TRP B C 1
ATOM 3173 O O . TRP B 1 169 ? -11.508 -13.57 -16.547 1 92.69 169 TRP B O 1
ATOM 3183 N N . PHE B 1 170 ? -11.789 -15.609 -17.266 1 90.56 170 PHE B N 1
ATOM 3184 C CA . PHE B 1 170 ? -11.07 -15.422 -18.531 1 90.56 170 PHE B CA 1
ATOM 3185 C C . PHE B 1 170 ? -11.938 -14.672 -19.531 1 90.56 170 PHE B C 1
ATOM 3187 O O . PHE B 1 170 ? -11.461 -14.281 -20.609 1 90.56 170 PHE B O 1
ATOM 3194 N N . THR B 1 171 ? -13.125 -14.484 -19.266 1 83.38 171 THR B N 1
ATOM 3195 C CA . THR B 1 171 ? -14.008 -13.781 -20.188 1 83.38 171 THR B CA 1
ATOM 3196 C C . THR B 1 171 ? -14.453 -12.445 -19.594 1 83.38 171 THR B C 1
ATOM 3198 O O . THR B 1 171 ? -15.102 -11.648 -20.266 1 83.38 171 THR B O 1
ATOM 3201 N N . ASP B 1 172 ? -14.188 -12.266 -18.406 1 80.56 172 ASP B N 1
ATOM 3202 C CA . ASP B 1 172 ? -14.586 -11.039 -17.719 1 80.56 172 ASP B CA 1
ATOM 3203 C C . ASP B 1 172 ? -13.453 -10.016 -17.703 1 80.56 172 ASP B C 1
ATOM 3205 O O . ASP B 1 172 ? -12.422 -10.234 -17.078 1 80.56 172 ASP B O 1
ATOM 3209 N N . HIS B 1 173 ? -13.656 -8.906 -18.375 1 78.25 173 HIS B N 1
ATOM 3210 C CA . HIS B 1 173 ? -12.656 -7.852 -18.469 1 78.25 173 HIS B CA 1
ATOM 3211 C C . HIS B 1 173 ? -13.18 -6.539 -17.891 1 78.25 173 HIS B C 1
ATOM 3213 O O . HIS B 1 173 ? -12.594 -5.48 -18.125 1 78.25 173 HIS B O 1
ATOM 3219 N N . SER B 1 174 ? -14.234 -6.625 -17.109 1 72.81 174 SER B N 1
ATOM 3220 C CA . SER B 1 174 ? -14.945 -5.426 -16.672 1 72.81 174 SER B CA 1
ATOM 3221 C C . SER B 1 174 ? -14.195 -4.711 -15.562 1 72.81 174 SER B C 1
ATOM 3223 O O . SER B 1 174 ? -14.289 -3.488 -15.422 1 72.81 174 SER B O 1
ATOM 3225 N N . ASP B 1 175 ? -13.523 -5.406 -14.742 1 77.94 175 ASP B N 1
ATOM 3226 C CA . ASP B 1 175 ? -12.891 -4.758 -13.594 1 77.94 175 ASP B CA 1
ATOM 3227 C C . ASP B 1 175 ? -11.398 -5.074 -13.539 1 77.94 175 ASP B C 1
ATOM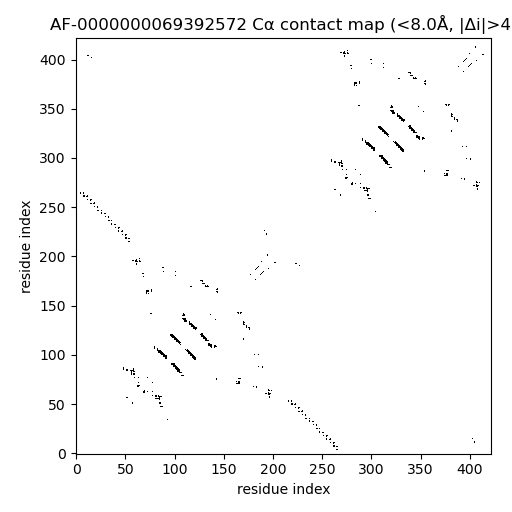 3229 O O . ASP B 1 175 ? -10.922 -5.633 -12.547 1 77.94 175 ASP B O 1
ATOM 3233 N N . ALA B 1 176 ? -10.672 -4.555 -14.516 1 76.94 176 ALA B N 1
ATOM 3234 C CA . ALA B 1 176 ? -9.242 -4.859 -14.625 1 76.94 176 ALA B CA 1
ATOM 3235 C C . ALA B 1 176 ? -8.453 -4.164 -13.523 1 76.94 176 ALA B C 1
ATOM 3237 O O . ALA B 1 176 ? -7.406 -4.664 -13.094 1 76.94 176 ALA B O 1
ATOM 3238 N N . GLY B 1 177 ? -8.984 -3.041 -13.023 1 79.44 177 GLY B N 1
ATOM 3239 C CA . GLY B 1 177 ? -8.273 -2.295 -11.992 1 79.44 177 GLY B CA 1
ATOM 3240 C C . GLY B 1 177 ? -8.43 -2.887 -10.609 1 79.44 177 GLY B C 1
ATOM 3241 O O . GLY B 1 177 ? -7.645 -2.594 -9.703 1 79.44 177 GLY B O 1
ATOM 3242 N N . ALA B 1 178 ? -9.391 -3.621 -10.375 1 81.25 178 ALA B N 1
ATOM 3243 C CA . ALA B 1 178 ? -9.68 -4.223 -9.078 1 81.25 178 ALA B CA 1
ATOM 3244 C C . ALA B 1 178 ? -9.969 -5.715 -9.219 1 81.25 178 ALA B C 1
ATOM 3246 O O . ALA B 1 178 ? -10.906 -6.23 -8.602 1 81.25 178 ALA B O 1
ATOM 3247 N N . ASP B 1 179 ? -9.133 -6.289 -10.102 1 90.88 179 ASP B N 1
ATOM 3248 C CA . ASP B 1 179 ? -9.312 -7.723 -10.297 1 90.88 179 ASP B CA 1
ATOM 3249 C C . ASP B 1 179 ? -8.859 -8.508 -9.062 1 90.88 179 ASP B C 1
ATOM 3251 O O . ASP B 1 179 ? -7.66 -8.68 -8.844 1 90.88 179 ASP B O 1
ATOM 3255 N N . GLU B 1 180 ? -9.805 -9 -8.367 1 90.62 180 GLU B N 1
ATOM 3256 C CA . GLU B 1 180 ? -9.523 -9.625 -7.082 1 90.62 180 GLU B CA 1
ATOM 3257 C C . GLU B 1 180 ? -8.75 -10.93 -7.262 1 90.62 180 GLU B C 1
ATOM 3259 O O . GLU B 1 180 ? -7.754 -11.164 -6.57 1 90.62 180 GLU B O 1
ATOM 3264 N N . LEU B 1 181 ? -9.133 -11.82 -8.203 1 93.69 181 LEU B N 1
ATOM 3265 C CA . LEU B 1 181 ? -8.477 -13.109 -8.398 1 93.69 181 LEU B CA 1
ATOM 3266 C C . LEU B 1 181 ? -7.047 -12.922 -8.883 1 93.69 181 LEU B C 1
ATOM 3268 O O . LEU B 1 181 ? -6.125 -13.562 -8.375 1 93.69 181 LEU B O 1
ATOM 3272 N N . GLY B 1 182 ? -6.926 -12.055 -9.859 1 94.31 182 GLY B N 1
ATOM 3273 C CA . GLY B 1 182 ? -5.586 -11.75 -10.336 1 94.31 182 GLY B CA 1
ATOM 3274 C C . GLY B 1 182 ? -4.656 -11.273 -9.234 1 94.31 182 GLY B C 1
ATOM 3275 O O . GLY B 1 182 ? -3.516 -11.734 -9.133 1 94.31 182 GLY B O 1
ATOM 3276 N N . GLU B 1 183 ? -5.137 -10.43 -8.406 1 93 183 GLU B N 1
ATOM 3277 C CA . GLU B 1 183 ? -4.352 -9.906 -7.297 1 93 183 GLU B CA 1
ATOM 3278 C C . GLU B 1 183 ? -4.023 -11 -6.285 1 93 183 GLU B C 1
ATOM 3280 O O . GLU B 1 183 ? -2.906 -11.062 -5.77 1 93 183 GLU B O 1
ATOM 3285 N N . VAL B 1 184 ? -4.945 -11.805 -6.012 1 95.81 184 VAL B N 1
ATOM 3286 C CA . VAL B 1 184 ? -4.758 -12.883 -5.043 1 95.81 184 VAL B CA 1
ATOM 3287 C C . VAL B 1 184 ? -3.691 -13.852 -5.547 1 95.81 184 VAL B C 1
ATOM 3289 O O . VAL B 1 184 ? -2.791 -14.234 -4.801 1 95.81 184 VAL B O 1
ATOM 3292 N N . ILE B 1 185 ? -3.775 -14.25 -6.797 1 96.69 185 ILE B N 1
ATOM 3293 C CA . ILE B 1 185 ? -2.814 -15.195 -7.359 1 96.69 185 ILE B CA 1
ATOM 3294 C C . ILE B 1 185 ? -1.419 -14.57 -7.355 1 96.69 185 ILE B C 1
ATOM 3296 O O . ILE B 1 185 ? -0.457 -15.195 -6.902 1 96.69 185 ILE B O 1
ATOM 3300 N N . LYS B 1 186 ? -1.372 -13.32 -7.75 1 94.69 186 LYS B N 1
ATOM 3301 C CA . LYS B 1 186 ? -0.091 -12.625 -7.879 1 94.69 186 LYS B CA 1
ATOM 3302 C C . LYS B 1 186 ? 0.521 -12.352 -6.508 1 94.69 186 LYS B C 1
ATOM 3304 O O . LYS B 1 186 ? 1.703 -12.617 -6.285 1 94.69 186 LYS B O 1
ATOM 3309 N N . ASP B 1 187 ? -0.307 -11.859 -5.582 1 93.12 187 ASP B N 1
ATOM 3310 C CA . ASP B 1 187 ? 0.25 -11.281 -4.363 1 93.12 187 ASP B CA 1
ATOM 3311 C C . ASP B 1 187 ? 0.214 -12.289 -3.215 1 93.12 187 ASP B C 1
ATOM 3313 O O . ASP B 1 187 ? 1.011 -12.203 -2.277 1 93.12 187 ASP B O 1
ATOM 3317 N N . ASP B 1 188 ? -0.639 -13.266 -3.238 1 94.75 188 ASP B N 1
ATOM 3318 C CA . ASP B 1 188 ? -0.803 -14.164 -2.1 1 94.75 188 ASP B CA 1
ATOM 3319 C C . ASP B 1 188 ? -0.321 -15.57 -2.436 1 94.75 188 ASP B C 1
ATOM 3321 O O . ASP B 1 188 ? 0.408 -16.188 -1.655 1 94.75 188 ASP B O 1
ATOM 3325 N N . ILE B 1 189 ? -0.646 -16.109 -3.564 1 96.5 189 ILE B N 1
ATOM 3326 C CA . ILE B 1 189 ? -0.406 -17.516 -3.875 1 96.5 189 ILE B CA 1
ATOM 3327 C C . ILE B 1 189 ? 0.974 -17.672 -4.508 1 96.5 189 ILE B C 1
ATOM 3329 O O . ILE B 1 189 ? 1.793 -18.469 -4.039 1 96.5 189 ILE B O 1
ATOM 3333 N N . TRP B 1 190 ? 1.278 -16.828 -5.5 1 96.38 190 TRP B N 1
ATOM 3334 C CA . TRP B 1 190 ? 2.488 -16.984 -6.301 1 96.38 190 TRP B CA 1
ATOM 3335 C C . TRP B 1 190 ? 3.736 -16.844 -5.434 1 96.38 190 TRP B C 1
ATOM 3337 O O . TRP B 1 190 ? 4.703 -17.594 -5.605 1 96.38 190 TRP B O 1
ATOM 3347 N N . PRO B 1 191 ? 3.752 -15.953 -4.453 1 94.81 191 PRO B N 1
ATOM 3348 C CA . PRO B 1 191 ? 4.973 -15.789 -3.662 1 94.81 191 PRO B CA 1
ATOM 3349 C C . PRO B 1 191 ? 5.371 -17.062 -2.916 1 94.81 191 PRO B C 1
ATOM 3351 O O . PRO B 1 191 ? 6.559 -17.328 -2.721 1 94.81 191 PRO B O 1
ATOM 3354 N N . ASN B 1 192 ? 4.348 -17.828 -2.471 1 95.31 192 ASN B N 1
ATOM 3355 C CA . ASN B 1 192 ? 4.629 -19.078 -1.772 1 95.31 192 ASN B CA 1
ATOM 3356 C C . ASN B 1 192 ? 3.469 -20.062 -1.901 1 95.31 192 ASN B C 1
ATOM 3358 O O . ASN B 1 192 ? 2.773 -20.328 -0.923 1 95.31 192 ASN B O 1
ATOM 3362 N N . PRO B 1 193 ? 3.398 -20.656 -3.049 1 96.69 193 PRO B N 1
ATOM 3363 C CA . PRO B 1 193 ? 2.275 -21.562 -3.266 1 96.69 193 PRO B CA 1
ATOM 3364 C C . PRO B 1 193 ? 2.359 -22.812 -2.393 1 96.69 193 PRO B C 1
ATOM 3366 O O . PRO B 1 193 ? 1.331 -23.422 -2.068 1 96.69 193 PRO B O 1
ATOM 3369 N N . LEU B 1 194 ? 3.584 -23.25 -2.059 1 95.56 194 LEU B N 1
ATOM 3370 C CA . LEU B 1 194 ? 3.783 -24.438 -1.254 1 95.56 194 LEU B CA 1
ATOM 3371 C C . LEU B 1 194 ? 3.051 -24.328 0.079 1 95.56 194 LEU B C 1
ATOM 3373 O O . LEU B 1 194 ? 2.545 -25.328 0.599 1 95.56 194 LEU B O 1
ATOM 3377 N N . GLN B 1 195 ? 2.961 -23.141 0.654 1 94.19 195 GLN B N 1
ATOM 3378 C CA . GLN B 1 195 ? 2.293 -22.922 1.932 1 94.19 195 GLN B CA 1
ATOM 3379 C C . GLN B 1 195 ? 0.824 -23.328 1.861 1 94.19 195 GLN B C 1
ATOM 3381 O O . GLN B 1 195 ? 0.296 -23.938 2.797 1 94.19 195 GLN B O 1
ATOM 3386 N N . TYR B 1 196 ? 0.189 -23.031 0.825 1 95.62 196 TYR B N 1
ATOM 3387 C CA . TYR B 1 196 ? -1.221 -23.375 0.657 1 95.62 196 TYR B CA 1
ATOM 3388 C C . TYR B 1 196 ? -1.396 -24.844 0.301 1 95.62 196 TYR B C 1
ATOM 3390 O O . TYR B 1 196 ? -2.367 -25.484 0.718 1 95.62 196 TYR B O 1
ATOM 3398 N N . TYR B 1 197 ? -0.429 -25.406 -0.497 1 96.31 197 TYR B N 1
ATOM 3399 C CA . TYR B 1 197 ? -0.477 -26.812 -0.842 1 96.31 197 TYR B CA 1
ATOM 3400 C C . TYR B 1 197 ? -0.423 -27.688 0.409 1 96.31 197 TYR B C 1
ATOM 3402 O O . TYR B 1 197 ? -1.172 -28.656 0.53 1 96.31 197 TYR B O 1
ATOM 3410 N N . LEU B 1 198 ? 0.425 -27.328 1.277 1 91.38 198 LEU B N 1
ATOM 3411 C CA . LEU B 1 198 ? 0.629 -28.109 2.484 1 91.38 198 LEU B CA 1
ATOM 3412 C C . LEU B 1 198 ? -0.48 -27.859 3.5 1 91.38 198 LEU B C 1
ATOM 3414 O O . LEU B 1 198 ? -0.703 -28.656 4.402 1 91.38 198 LEU B O 1
ATOM 3418 N N . GLY B 1 199 ? -1.367 -26.906 3.32 1 79.81 199 GLY B N 1
ATOM 3419 C CA . GLY B 1 199 ? -2.5 -26.609 4.18 1 79.81 199 GLY B CA 1
ATOM 3420 C C . GLY B 1 199 ? -2.09 -26.078 5.543 1 79.81 199 GLY B C 1
ATOM 3421 O O . GLY B 1 199 ? -0.915 -25.797 5.773 1 79.81 199 GLY B O 1
ATOM 3422 N N . ALA B 1 200 ? -3.258 -25.844 6.5 1 60.78 200 ALA B N 1
ATOM 3423 C CA . ALA B 1 200 ? -3.15 -25.266 7.84 1 60.78 200 ALA B CA 1
ATOM 3424 C C . ALA B 1 200 ? -2.186 -26.078 8.703 1 60.78 200 ALA B C 1
ATOM 3426 O O . ALA B 1 200 ? -1.558 -25.547 9.617 1 60.78 200 ALA B O 1
ATOM 3427 N N . GLN B 1 201 ? -2.033 -27.281 8.438 1 53.97 201 GLN B N 1
ATOM 3428 C CA . GLN B 1 201 ? -1.168 -28.031 9.344 1 53.97 201 GLN B CA 1
ATOM 3429 C C . GLN B 1 201 ? 0.273 -27.531 9.258 1 53.97 201 GLN B C 1
ATOM 3431 O O . GLN B 1 201 ? 0.984 -27.5 10.266 1 53.97 201 GLN B O 1
ATOM 3436 N N . TYR B 1 202 ? 0.711 -27.141 8.188 1 52.97 202 TYR B N 1
ATOM 3437 C CA . TYR B 1 202 ? 2.074 -26.641 8.023 1 52.97 202 TYR B CA 1
ATOM 3438 C C . TYR B 1 202 ? 2.229 -25.25 8.625 1 52.97 202 TYR B C 1
ATOM 3440 O O . TYR B 1 202 ? 3.293 -24.906 9.148 1 52.97 202 TYR B O 1
ATOM 3448 N N . GLU B 1 203 ? 1.309 -24.422 8.477 1 53 203 GLU B N 1
ATOM 3449 C CA . GLU B 1 203 ? 1.409 -23.078 9.031 1 53 203 GLU B CA 1
ATOM 3450 C C . GLU B 1 203 ? 1.744 -23.109 10.516 1 53 203 GLU B C 1
ATOM 3452 O O . GLU B 1 203 ? 2.488 -22.266 11.016 1 53 203 GLU B O 1
ATOM 3457 N N . GLU B 1 204 ? 1.189 -24.047 11.242 1 49.75 204 GLU B N 1
ATOM 3458 C CA . GLU B 1 204 ? 1.442 -24.156 12.672 1 49.75 204 GLU B CA 1
ATOM 3459 C C . GLU B 1 204 ? 2.908 -24.484 12.953 1 49.75 204 GLU B C 1
ATOM 3461 O O . GLU B 1 204 ? 3.482 -24 13.93 1 49.75 204 GLU B O 1
ATOM 3466 N N . GLU B 1 205 ? 3.527 -25.266 12.242 1 47.84 205 GLU B N 1
ATOM 3467 C CA . GLU B 1 205 ? 4.891 -25.688 12.547 1 47.84 205 GLU B CA 1
ATOM 3468 C C . GLU B 1 205 ? 5.895 -24.578 12.25 1 47.84 205 GLU B C 1
ATOM 3470 O O . GLU B 1 205 ? 6.875 -24.406 12.969 1 47.84 205 GLU B O 1
ATOM 3475 N N . GLU B 1 206 ? 5.777 -23.969 11.18 1 49.16 206 GLU B N 1
ATOM 3476 C CA . GLU B 1 206 ? 6.762 -22.938 10.883 1 49.16 206 GLU B CA 1
ATOM 3477 C C . GLU B 1 206 ? 6.566 -21.719 11.773 1 49.16 206 GLU B C 1
ATOM 3479 O O . GLU B 1 206 ? 7.52 -20.984 12.055 1 49.16 206 GLU B O 1
ATOM 3484 N N . GLY B 1 207 ? 5.387 -21.312 12.141 1 44.34 207 GLY B N 1
ATOM 3485 C CA . GLY B 1 207 ? 5.203 -20.25 13.125 1 44.34 207 GLY B CA 1
ATOM 3486 C C . GLY B 1 207 ? 5.871 -20.562 14.453 1 44.34 207 GLY B C 1
ATOM 3487 O O . GLY B 1 207 ? 6.199 -19.641 15.211 1 44.34 207 GLY B O 1
ATOM 3488 N N . GLU B 1 208 ? 5.922 -21.781 14.906 1 41.22 208 GLU B N 1
ATOM 3489 C CA . GLU B 1 208 ? 6.574 -22.141 16.156 1 41.22 208 GLU B CA 1
ATOM 3490 C C . GLU B 1 208 ? 8.086 -21.953 16.062 1 41.22 208 GLU B C 1
ATOM 3492 O O . GLU B 1 208 ? 8.766 -21.812 17.094 1 41.22 208 GLU B O 1
ATOM 3497 N N . GLY B 1 209 ? 8.68 -22.188 14.922 1 38.44 209 GLY B N 1
ATOM 3498 C CA . GLY B 1 209 ? 10.125 -22.062 14.93 1 38.44 209 GLY B CA 1
ATOM 3499 C C . GLY B 1 209 ? 10.609 -20.625 14.992 1 38.44 209 GLY B C 1
ATOM 3500 O O . GLY B 1 209 ? 11.812 -20.375 15.109 1 38.44 209 GLY B O 1
ATOM 3501 N N . GLN B 1 210 ? 9.898 -19.719 14.398 1 33.28 210 GLN B N 1
ATOM 3502 C CA . GLN B 1 210 ? 10.414 -18.359 14.531 1 33.28 210 GLN B CA 1
ATOM 3503 C C . GLN B 1 210 ? 9.977 -17.734 15.859 1 33.28 210 GLN B C 1
ATOM 3505 O O . GLN B 1 210 ? 10.25 -16.562 16.109 1 33.28 210 GLN B O 1
ATOM 3510 N N . GLU B 1 211 ? 9.273 -18.453 16.734 1 28.06 211 GLU B N 1
ATOM 3511 C CA . GLU B 1 211 ? 9.367 -17.922 18.094 1 28.06 211 GLU B CA 1
ATOM 3512 C C . GLU B 1 211 ? 10.727 -18.25 18.719 1 28.06 211 GLU B C 1
ATOM 3514 O O . GLU B 1 211 ? 11.289 -19.312 18.484 1 28.06 211 GLU B O 1
#

Nearest PDB structures (foldseek):
  7mto-assembly1_A-2  TM=9.833E-01  e=1.108E-29  Homo sapiens
  2e50-assembly1_B  TM=9.296E-01  e=2.050E-24  Homo sapiens
  5day-assembly1_A  TM=9.323E-01  e=2.551E-16  Arabidopsis thaliana
  6jqv-assembly1_A  TM=8.979E-01  e=1.341E-15  Arabidopsis thaliana
  5day-assembly1_B  TM=8.892E-01  e=1.341E-15  Arabidopsis thaliana

InterPro domains:
  IPR002164 Nucleosome assembly protein [PF00956] (54-199)
  IPR002164 Nucleosome assembly protein [PTHR11875] (3-206)
  IPR037231 NAP-like superfamily [SSF143113] (2-199)

Solvent-accessible surface area (backbone atoms only — not comparable to full-atom values): 23375 Å² total; per-residue (Å²): 110,65,67,60,37,51,51,35,50,54,50,38,50,53,42,47,50,53,46,50,52,51,52,51,51,43,53,51,54,42,49,50,50,52,52,53,47,50,61,66,40,47,65,45,52,52,52,38,48,59,40,45,50,67,34,82,41,41,55,38,45,21,40,58,56,31,73,73,54,29,75,40,50,45,72,68,44,50,60,59,30,50,33,33,48,43,76,45,77,47,72,45,92,50,85,67,46,32,36,34,40,38,39,31,36,47,92,54,85,38,37,72,56,49,62,46,38,43,34,35,28,49,41,97,88,65,41,60,30,48,51,49,47,82,81,47,56,33,92,93,36,52,67,66,52,73,78,74,61,82,70,73,79,72,78,79,63,80,64,75,72,72,77,69,39,52,68,40,58,53,73,57,55,84,50,44,76,68,38,60,67,63,46,42,44,58,69,58,36,62,80,48,44,65,58,35,51,63,32,75,69,48,58,58,56,60,61,56,65,77,99,110,68,67,60,37,51,51,34,51,54,49,39,50,53,41,47,51,52,47,49,51,50,51,52,50,44,51,51,53,41,51,51,49,53,53,53,46,50,62,68,39,44,65,46,54,51,51,38,48,58,40,44,48,66,33,81,41,42,56,36,46,21,38,58,55,30,72,74,54,30,75,40,48,45,73,69,43,50,59,58,29,52,33,33,46,42,74,46,74,47,72,46,90,49,86,67,47,33,38,33,41,39,39,32,36,47,92,53,84,37,37,72,55,50,63,46,38,43,37,36,30,49,41,96,87,64,41,61,30,48,51,46,47,82,80,48,56,33,92,93,36,53,66,66,52,72,76,75,63,83,69,73,78,71,77,78,62,80,66,75,72,72,78,69,39,52,70,40,58,52,73,56,57,84,49,44,76,68,38,61,66,63,47,43,44,56,70,58,36,64,78,46,45,64,60,33,50,62,32,74,71,48,56,58,57,59,60,58,65,76,98

Radius of gyration: 28.45 Å; Cα contacts (8 Å, |Δi|>4): 516; chains: 2; bounding box: 62×84×59 Å